Protein AF-0000000074036493 (afdb_homodimer)

pLDDT: mean 90.0, std 9.76, range [39.53, 98.62]

Radius of gyration: 26.82 Å; Cα contacts (8 Å, |Δi|>4): 1362; chains: 2; bounding box: 74×78×64 Å

Solvent-accessible surface area (backbone atoms only — not comparable to full-atom values): 37058 Å² total; per-residue (Å²): 131,61,64,47,77,38,49,34,57,66,44,59,67,51,53,48,72,67,53,53,49,52,47,49,50,37,47,56,54,46,52,56,43,52,58,36,31,52,51,51,72,62,57,74,51,72,67,59,38,52,51,33,50,52,50,43,50,52,50,52,51,52,52,50,53,52,50,45,60,56,40,71,74,30,88,37,45,44,44,46,69,70,72,52,62,72,59,53,34,34,58,53,30,47,49,50,48,47,58,18,26,68,81,53,47,45,68,50,39,48,52,48,51,53,52,48,49,53,54,49,48,44,74,75,56,41,70,55,87,79,74,45,71,39,73,47,77,34,52,22,60,28,48,72,95,46,61,26,60,42,76,31,63,30,57,57,46,42,78,66,57,69,40,34,34,40,39,34,48,44,84,45,6,47,63,48,37,45,53,50,39,47,50,45,19,65,57,24,89,84,50,46,70,50,48,50,30,39,40,36,50,45,69,44,81,88,42,38,45,72,63,22,38,26,41,35,32,58,84,69,32,34,69,59,70,76,75,46,44,63,16,34,39,34,34,28,31,53,66,32,39,64,30,51,67,62,47,43,53,53,50,52,39,43,74,72,69,39,53,52,66,30,38,38,39,39,24,48,36,25,16,50,63,8,54,50,33,35,47,57,71,34,85,67,28,33,40,38,22,46,36,76,31,56,35,61,42,64,76,44,45,41,40,40,46,44,54,60,59,35,38,48,63,71,46,78,69,49,89,88,64,62,73,50,72,67,53,49,51,58,67,58,34,68,68,50,43,60,62,39,42,70,51,51,49,37,45,47,49,34,60,69,64,44,78,78,124,130,61,63,48,78,38,47,35,55,65,44,58,68,51,52,49,71,69,53,53,50,54,47,49,52,37,47,55,54,47,53,52,42,51,58,35,29,52,50,50,72,63,59,78,50,72,66,61,37,52,50,31,51,51,50,42,51,51,51,50,50,52,52,51,53,50,50,45,60,56,39,71,75,31,89,36,44,43,44,46,68,71,72,51,62,71,59,52,36,35,57,54,30,48,49,50,48,47,58,17,26,69,82,54,47,46,69,50,39,47,53,48,50,52,51,48,50,53,55,49,47,43,72,76,58,40,70,54,86,78,73,44,70,37,74,48,78,35,54,23,60,29,49,72,95,49,61,27,60,41,76,30,62,30,56,58,46,41,78,67,55,69,39,34,34,42,39,33,46,43,84,45,7,47,62,48,36,44,52,51,38,47,49,45,19,66,58,23,90,82,50,46,70,48,49,49,31,39,41,35,48,45,69,45,80,90,42,38,45,73,63,20,38,27,41,35,34,57,82,68,32,33,68,58,69,74,75,46,42,65,16,34,40,35,34,28,32,53,67,32,40,64,30,51,66,61,48,45,52,53,51,50,39,42,75,72,68,39,54,49,66,32,37,40,38,38,25,48,37,25,14,50,62,8,53,50,33,33,48,56,69,34,85,67,28,34,38,38,21,46,36,78,31,57,35,61,42,65,77,43,44,40,38,40,46,46,54,60,59,35,39,48,64,70,45,77,70,50,90,88,63,61,73,49,74,69,52,49,52,59,67,59,33,67,68,50,43,62,64,39,41,68,50,52,48,37,45,46,50,33,61,70,63,43,78,79,124

Organism: NCBI:txid159291

Nearest PDB structures (foldseek):
  7rh8-assembly1_A  TM=7.535E-01  e=1.232E-13  Candida albicans SC5314
  1jls-assembly1_D  TM=7.789E-01  e=6.770E-13  Toxoplasma gondii
  3dmp-assembly2_C  TM=7.263E-01  e=8.027E-13  Burkholderia pseudomallei
  6wn8-assembly1_D  TM=7.128E-01  e=1.778E-12  Klebsiella pneumoniae subsp. pneumoniae
  3dmp-assembly1_A  TM=7.397E-01  e=9.768E-12  Burkholderia pseudomallei

Foldseek 3Di:
DQKFKDWLQVLVVLFDPVLVVQLVVLVVLVVVLVVLVVQCVVCDDPVSNVVSVVSNVVSVVVNVVSLLVVCVPPQQEAAQCNPDDPVCNVVLVVLVVLLQDPPNAQVNNLVSLLVLLVSLLCSVQVQDPVNDKDKDWAFDPDQPPHGDIDIDIADACQVQLLQEAEEEEDLLFLLQSLSSQQVSLVRHNVSHGHFYWYWHKDWDLVAWSNTIMIMTRNLPTFDDLVSQAQGEYETEHAEQQQLRRVLSVVVVSVVVVGDYPAYEYEYQEYESNRSSSNPSRDPRHHYGYHYYASHADGSRAGVVHRPDSSCSNQNDADPVDGDDPVRSLVSVDDVSCVVSVVVVVSVCCRVVVGPND/DQKFKDWLQVLVVLFDPVLVVQLVVLVVLVVVLVVLVVQCVVCDDDVSNVVSVVSNVVSVVVNVVSLLVVCVPPQQEAAQCNPDDPVCNVVLVVLVVLLQDPPNAQVNNLVSLLVLLVSLLCSVQVQDPVNDKDKDWAFDPDQPPHGDIDIDIADACQVVLLQEAEEEEDLLFLLQSLSSQQVSLVRHNVSHGHFYWYWHKDWDLVAWSNTIMIMTRNLPTFDDLVSQAQGEYETEHAEQQQLRRVLSVVVVSVVVVGDYPAYEYEYAEYESNRSSSNPSRDPRHHYGYHYYASHADTSRAGVVHRPDSSCSNQNDADPVDGDDPVRSLVSVDDVSCVVSVVVVVSVCCRVVVGPSD

Sequence (714 aa):
MDQVILKASDLDETLTENDRAVVSAMDDLYAKALDTMKILDSAPNEDRTRRAKQDLIDLYQEMGDRMKEFTAEEPGIQVYSFQTPRAVHGEASRLIAKLRDTRTQQSEFVYYIQRAYELLFNLAYAEPDNHQKNHLIVRTPVTAPVQNFAVHKIPDVDEVLENTVMCVMLRGALLPSMIMSKEIQEYTSTGYVSPFALFRIRRDDTKQESNMEYILDLNKSYFDLESLHGKDLIFADPMNATGGSLVTIVQYLSAQGIKPRSVRFFNVISALKGALRITRAIDNAVVYTLWMDPVLNESAYILPGLGDAGDRLNGRDTNEAPRNIIQLIADYGATISNLYRAQVRAIENTVLDHPRLMDQVILKASDLDETLTENDRAVVSAMDDLYAKALDTMKILDSAPNEDRTRRAKQDLIDLYQEMGDRMKEFTAEEPGIQVYSFQTPRAVHGEASRLIAKLRDTRTQQSEFVYYIQRAYELLFNLAYAEPDNHQKNHLIVRTPVTAPVQNFAVHKIPDVDEVLENTVMCVMLRGALLPSMIMSKEIQEYTSTGYVSPFALFRIRRDDTKQESNMEYILDLNKSYFDLESLHGKDLIFADPMNATGGSLVTIVQYLSAQGIKPRSVRFFNVISALKGALRITRAIDNAVVYTLWMDPVLNESAYILPGLGDAGDRLNGRDTNEAPRNIIQLIADYGATISNLYRAQVRAIENTVLDHPRL

Structure (mmCIF, N/CA/C/O backbone):
data_AF-0000000074036493-model_v1
#
loop_
_entity.id
_entity.type
_entity.pdbx_description
1 polymer 'Uracil phosphoribosyltransferase'
#
loop_
_atom_site.group_PDB
_atom_site.id
_atom_site.type_symbol
_atom_site.label_atom_id
_atom_site.label_alt_id
_atom_site.label_comp_id
_atom_site.label_asym_id
_atom_site.label_entity_id
_atom_site.label_seq_id
_atom_site.pdbx_PDB_ins_code
_atom_site.Cartn_x
_atom_site.Cartn_y
_atom_site.Cartn_z
_atom_site.occupancy
_atom_site.B_iso_or_equiv
_atom_site.auth_seq_id
_atom_site.auth_comp_id
_atom_site.auth_asym_id
_atom_site.auth_atom_id
_atom_site.pdbx_PDB_model_num
ATOM 1 N N . MET A 1 1 ? -18.516 39.219 6.164 1 64.5 1 MET A N 1
ATOM 2 C CA . MET A 1 1 ? -17.047 39.188 6.141 1 64.5 1 MET A CA 1
ATOM 3 C C . MET A 1 1 ? -16.547 37.938 5.422 1 64.5 1 MET A C 1
ATOM 5 O O . MET A 1 1 ? -16.953 36.812 5.75 1 64.5 1 MET A O 1
ATOM 9 N N . ASP A 1 2 ? -15.797 38.125 4.281 1 85 2 ASP A N 1
ATOM 10 C CA . ASP A 1 2 ? -15.531 37.125 3.254 1 85 2 ASP A CA 1
ATOM 11 C C . ASP A 1 2 ? -14.281 36.312 3.594 1 85 2 ASP A C 1
ATOM 13 O O . ASP A 1 2 ? -13.984 35.312 2.93 1 85 2 ASP A O 1
ATOM 17 N N . GLN A 1 3 ? -13.594 36.844 4.828 1 86.31 3 GLN A N 1
ATOM 18 C CA . GLN A 1 3 ? -12.383 36.156 5.219 1 86.31 3 GLN A CA 1
ATOM 19 C C . GLN A 1 3 ? -12.352 35.906 6.723 1 86.31 3 GLN A C 1
ATOM 21 O O . GLN A 1 3 ? -12.805 36.75 7.504 1 86.31 3 GLN A O 1
ATOM 26 N N . VAL A 1 4 ? -11.867 34.812 7.133 1 86.56 4 VAL A N 1
ATOM 27 C CA . VAL A 1 4 ? -11.617 34.469 8.523 1 86.56 4 VAL A CA 1
ATOM 28 C C . VAL A 1 4 ? -10.109 34.344 8.758 1 86.56 4 VAL A C 1
ATOM 30 O O . VAL A 1 4 ? -9.414 33.656 8.008 1 86.56 4 VAL A O 1
ATOM 33 N N . ILE A 1 5 ? -9.609 35 9.773 1 89.56 5 ILE A N 1
ATOM 34 C CA . ILE A 1 5 ? -8.164 35.031 10 1 89.56 5 ILE A CA 1
ATOM 35 C C . ILE A 1 5 ? -7.855 34.531 11.406 1 89.56 5 ILE A C 1
ATOM 37 O O . ILE A 1 5 ? -8.469 34.969 12.383 1 89.56 5 ILE A O 1
ATOM 41 N N . LEU A 1 6 ? -6.977 33.625 11.523 1 89.62 6 LEU A N 1
ATOM 42 C CA . LEU A 1 6 ? -6.395 33.156 12.773 1 89.62 6 LEU A CA 1
ATOM 43 C C . LEU A 1 6 ? -4.902 33.469 12.836 1 89.62 6 LEU A C 1
ATOM 45 O O . LEU A 1 6 ? -4.203 33.344 11.82 1 89.62 6 LEU A O 1
ATOM 49 N N . LYS A 1 7 ? -4.488 33.75 14.016 1 90.94 7 LYS A N 1
ATOM 50 C CA . LYS A 1 7 ? -3.076 34.094 14.172 1 90.94 7 LYS A CA 1
ATOM 51 C C . LYS A 1 7 ? -2.342 33 14.945 1 90.94 7 LYS A C 1
ATOM 53 O O . LYS A 1 7 ? -2.91 32.375 15.844 1 90.94 7 LYS A O 1
ATOM 58 N N . ALA A 1 8 ? -1.088 32.875 14.664 1 89.38 8 ALA A N 1
ATOM 59 C CA . ALA A 1 8 ? -0.242 31.891 15.312 1 89.38 8 ALA A CA 1
ATOM 60 C C . ALA A 1 8 ? -0.196 32.125 16.828 1 89.38 8 ALA A C 1
ATOM 62 O O . ALA A 1 8 ? -0.132 31.156 17.594 1 89.38 8 ALA A O 1
ATOM 63 N N . SER A 1 9 ? -0.218 33.312 17.266 1 89.5 9 SER A N 1
ATOM 64 C CA . SER A 1 9 ? -0.175 33.656 18.688 1 89.5 9 SER A CA 1
ATOM 65 C C . SER A 1 9 ? -1.373 33.094 19.438 1 89.5 9 SER A C 1
ATOM 67 O O . SER A 1 9 ? -1.257 32.688 20.594 1 89.5 9 SER A O 1
ATOM 69 N N . ASP A 1 10 ? -2.488 33.031 18.797 1 90.44 10 ASP A N 1
ATOM 70 C CA . ASP A 1 10 ? -3.689 32.438 19.375 1 90.44 10 ASP A CA 1
ATOM 71 C C . ASP A 1 10 ? -3.508 30.953 19.641 1 90.44 10 ASP A C 1
ATOM 73 O O . ASP A 1 10 ? -4 30.438 20.641 1 90.44 10 ASP A O 1
ATOM 77 N N . LEU A 1 11 ? -2.805 30.344 18.781 1 91.5 11 LEU A N 1
ATOM 78 C CA . LEU A 1 11 ? -2.543 28.906 18.906 1 91.5 11 LEU A CA 1
ATOM 79 C C . LEU A 1 11 ? -1.556 28.641 20.031 1 91.5 11 LEU A C 1
ATOM 81 O O . LEU A 1 11 ? -1.721 27.672 20.797 1 91.5 11 LEU A O 1
ATOM 85 N N . ASP A 1 12 ? -0.57 29.453 20.141 1 92.81 12 ASP A N 1
ATOM 86 C CA . ASP A 1 12 ? 0.46 29.281 21.156 1 92.81 12 ASP A CA 1
ATOM 87 C C . ASP A 1 12 ? -0.127 29.422 22.562 1 92.81 12 ASP A C 1
ATOM 89 O O . ASP A 1 12 ? 0.358 28.797 23.516 1 92.81 12 ASP A O 1
ATOM 93 N N . GLU A 1 13 ? -1.155 30.188 22.672 1 92.38 13 GLU A N 1
ATOM 94 C CA . GLU A 1 13 ? -1.795 30.406 23.953 1 92.38 13 GLU A CA 1
ATOM 95 C C . GLU A 1 13 ? -2.492 29.156 24.453 1 92.38 13 GLU A C 1
ATOM 97 O O . GLU A 1 13 ? -2.727 29 25.656 1 92.38 13 GLU A O 1
ATOM 102 N N . THR A 1 14 ? -2.744 28.281 23.562 1 92.5 14 THR A N 1
ATOM 103 C CA . THR A 1 14 ? -3.467 27.078 23.953 1 92.5 14 THR A CA 1
ATOM 104 C C . THR A 1 14 ? -2.504 26 24.469 1 92.5 14 THR A C 1
ATOM 106 O O . THR A 1 14 ? -2.924 25.031 25.109 1 92.5 14 THR A O 1
ATOM 109 N N . LEU A 1 15 ? -1.24 26.125 24.297 1 96.19 15 LEU A N 1
ATOM 110 C CA . LEU A 1 15 ? -0.247 25.141 24.688 1 96.19 15 LEU A CA 1
ATOM 111 C C . LEU A 1 15 ? -0.018 25.172 26.188 1 96.19 15 LEU A C 1
ATOM 113 O O . LEU A 1 15 ? 0.021 26.25 26.797 1 96.19 15 LEU A O 1
ATOM 117 N N . THR A 1 16 ? 0.116 24.062 26.797 1 96.62 16 THR A N 1
ATOM 118 C CA . THR A 1 16 ? 0.419 23.953 28.219 1 96.62 16 THR A CA 1
ATOM 119 C C . THR A 1 16 ? 1.902 24.203 28.469 1 96.62 16 THR A C 1
ATOM 121 O O . THR A 1 16 ? 2.697 24.281 27.531 1 96.62 16 THR A O 1
ATOM 124 N N . GLU A 1 17 ? 2.197 24.312 29.734 1 96.75 17 GLU A N 1
ATOM 125 C CA . GLU A 1 17 ? 3.598 24.469 30.109 1 96.75 17 GLU A CA 1
ATOM 126 C C . GLU A 1 17 ? 4.414 23.234 29.719 1 96.75 17 GLU A C 1
ATOM 128 O O . GLU A 1 17 ? 5.562 23.359 29.281 1 96.75 17 GLU A O 1
ATOM 133 N N . ASN A 1 18 ? 3.818 22.094 29.891 1 96.62 18 ASN A N 1
ATOM 134 C CA . ASN A 1 18 ? 4.48 20.859 29.516 1 96.62 18 ASN A CA 1
ATOM 135 C C . ASN A 1 18 ? 4.715 20.781 28 1 96.62 18 ASN A C 1
ATOM 137 O O . ASN A 1 18 ? 5.762 20.312 27.562 1 96.62 18 ASN A O 1
ATOM 141 N N . ASP A 1 19 ? 3.727 21.25 27.25 1 97.5 19 ASP A N 1
ATOM 142 C CA . ASP A 1 19 ? 3.881 21.297 25.797 1 97.5 19 ASP A CA 1
ATOM 143 C C . ASP A 1 19 ? 5.074 22.156 25.406 1 97.5 19 ASP A C 1
ATOM 145 O O . ASP A 1 19 ? 5.91 21.734 24.594 1 97.5 19 ASP A O 1
ATOM 149 N N . ARG A 1 20 ? 5.141 23.359 26 1 96.88 20 ARG A N 1
ATOM 150 C CA . ARG A 1 20 ? 6.203 24.297 25.688 1 96.88 20 ARG A CA 1
ATOM 151 C C . ARG A 1 20 ? 7.57 23.734 26.047 1 96.88 20 ARG A C 1
ATOM 153 O O . ARG A 1 20 ? 8.555 23.969 25.344 1 96.88 20 ARG A O 1
ATOM 160 N N . ALA A 1 21 ? 7.582 23.016 27.125 1 97.38 21 ALA A N 1
ATOM 161 C CA . ALA A 1 21 ? 8.836 22.422 27.594 1 97.38 21 ALA A CA 1
ATOM 162 C C . ALA A 1 21 ? 9.336 21.359 26.609 1 97.38 21 ALA A C 1
ATOM 164 O O . ALA A 1 21 ? 10.531 21.312 26.297 1 97.38 21 ALA A O 1
ATOM 165 N N . VAL A 1 22 ? 8.484 20.531 26.141 1 97.25 22 VAL A N 1
ATOM 166 C CA . VAL A 1 22 ? 8.891 19.453 25.234 1 97.25 22 VAL A CA 1
ATOM 167 C C . VAL A 1 22 ? 9.305 20.047 23.891 1 97.25 22 VAL A C 1
ATOM 169 O O . VAL A 1 22 ? 10.281 19.594 23.297 1 97.25 22 VAL A O 1
ATOM 172 N N . VAL A 1 23 ? 8.555 21 23.422 1 97.38 23 VAL A N 1
ATOM 173 C CA . VAL A 1 23 ? 8.883 21.656 22.156 1 97.38 23 VAL A CA 1
ATOM 174 C C . VAL A 1 23 ? 10.258 22.312 22.25 1 97.38 23 VAL A C 1
ATOM 176 O O . VAL A 1 23 ? 11.078 22.188 21.344 1 97.38 23 VAL A O 1
ATOM 179 N N . SER A 1 24 ? 10.492 22.984 23.375 1 97.69 24 SER A N 1
ATOM 180 C CA . SER A 1 24 ? 11.789 23.625 23.609 1 97.69 24 SER A CA 1
ATOM 181 C C . SER A 1 24 ? 12.914 22.594 23.656 1 97.69 24 SER A C 1
ATOM 183 O O . SER A 1 24 ? 14 22.828 23.125 1 97.69 24 SER A O 1
ATOM 185 N N . ALA A 1 25 ? 12.672 21.5 24.266 1 98.19 25 ALA A N 1
ATOM 186 C CA . ALA A 1 25 ? 13.664 20.438 24.344 1 98.19 25 ALA A CA 1
ATOM 187 C C . ALA A 1 25 ? 14.008 19.906 22.938 1 98.19 25 ALA A C 1
ATOM 189 O O . ALA A 1 25 ? 15.172 19.625 22.656 1 98.19 25 ALA A O 1
ATOM 190 N N . MET A 1 26 ? 13.008 19.734 22.094 1 98.38 26 MET A N 1
ATOM 191 C CA . MET A 1 26 ? 13.242 19.297 20.719 1 98.38 26 MET A CA 1
ATOM 192 C C . MET A 1 26 ? 14.039 20.344 19.938 1 98.38 26 MET A C 1
ATOM 194 O O . MET A 1 26 ? 14.914 20 19.141 1 98.38 26 MET A O 1
ATOM 198 N N . ASP A 1 27 ? 13.727 21.625 20.188 1 98 27 ASP A N 1
ATOM 199 C CA . ASP A 1 27 ? 14.469 22.703 19.547 1 98 27 ASP A CA 1
ATOM 200 C C . ASP A 1 27 ? 15.953 22.625 19.891 1 98 27 ASP A C 1
ATOM 202 O O . ASP A 1 27 ? 16.812 22.812 19.031 1 98 27 ASP A O 1
ATOM 206 N N . ASP A 1 28 ? 16.219 22.375 21.141 1 98.25 28 ASP A N 1
ATOM 207 C CA . ASP A 1 28 ? 17.609 22.281 21.609 1 98.25 28 ASP A CA 1
ATOM 208 C C . ASP A 1 28 ? 18.344 21.125 20.953 1 98.25 28 ASP A C 1
ATOM 210 O O . ASP A 1 28 ? 19.469 21.281 20.484 1 98.25 28 ASP A O 1
ATOM 214 N N . LEU A 1 29 ? 17.719 20 20.938 1 98.44 29 LEU A N 1
ATOM 215 C CA . LEU A 1 29 ? 18.328 18.828 20.344 1 98.44 29 LEU A CA 1
ATOM 216 C C . LEU A 1 29 ? 18.516 19.016 18.844 1 98.44 29 LEU A C 1
ATOM 218 O O . LEU A 1 29 ? 19.531 18.594 18.281 1 98.44 29 LEU A O 1
ATOM 222 N N . TYR A 1 30 ? 17.531 19.625 18.219 1 98.56 30 TYR A N 1
ATOM 223 C CA . TYR A 1 30 ? 17.625 19.797 16.781 1 98.56 30 TYR A CA 1
ATOM 224 C C . TYR A 1 30 ? 18.703 20.812 16.422 1 98.56 30 TYR A C 1
ATOM 226 O O . TYR A 1 30 ? 19.328 20.719 15.359 1 98.56 30 TYR A O 1
ATOM 234 N N . ALA A 1 31 ? 18.922 21.812 17.312 1 98.12 31 ALA A N 1
ATOM 235 C CA . ALA A 1 31 ? 20.016 22.75 17.094 1 98.12 31 ALA A CA 1
ATOM 236 C C . ALA A 1 31 ? 21.344 22.016 17 1 98.12 31 ALA A C 1
ATOM 238 O O . ALA A 1 31 ? 22.203 22.359 16.172 1 98.12 31 ALA A O 1
ATOM 239 N N . LYS A 1 32 ? 21.5 21.031 17.844 1 98.25 32 LYS A N 1
ATOM 240 C CA . LYS A 1 32 ? 22.703 20.188 17.766 1 98.25 32 LYS A CA 1
ATOM 241 C C . LYS A 1 32 ? 22.75 19.422 16.453 1 98.25 32 LYS A C 1
ATOM 243 O O . LYS A 1 32 ? 23.828 19.266 15.859 1 98.25 32 LYS A O 1
ATOM 248 N N . ALA A 1 33 ? 21.641 18.938 16.016 1 98.19 33 ALA A N 1
ATOM 249 C CA . ALA A 1 33 ? 21.562 18.219 14.75 1 98.19 33 ALA A CA 1
ATOM 250 C C . ALA A 1 33 ? 21.953 19.125 13.586 1 98.19 33 ALA A C 1
ATOM 252 O O . ALA A 1 33 ? 22.625 18.688 12.648 1 98.19 33 ALA A O 1
ATOM 253 N N . LEU A 1 34 ? 21.469 20.406 13.641 1 97.94 34 LEU A N 1
ATOM 254 C CA . LEU A 1 34 ? 21.797 21.359 12.586 1 97.94 34 LEU A CA 1
ATOM 255 C C . LEU A 1 34 ? 23.297 21.547 12.469 1 97.94 34 LEU A C 1
ATOM 257 O O . LEU A 1 34 ? 23.844 21.641 11.359 1 97.94 34 LEU A O 1
ATOM 261 N N . ASP A 1 35 ? 23.906 21.594 13.609 1 97 35 ASP A N 1
ATOM 262 C CA . ASP A 1 35 ? 25.359 21.734 13.617 1 97 35 ASP A CA 1
ATOM 263 C C . ASP A 1 35 ? 26.031 20.531 12.961 1 97 35 ASP A C 1
ATOM 265 O O . ASP A 1 35 ? 27 20.672 12.203 1 97 35 ASP A O 1
ATOM 269 N N . THR A 1 36 ? 25.531 19.406 13.289 1 97.06 36 THR A N 1
ATOM 270 C CA . THR A 1 36 ? 26.047 18.172 12.711 1 97.06 36 THR A CA 1
ATOM 271 C C . THR A 1 36 ? 25.797 18.141 11.211 1 97.06 36 THR A C 1
ATOM 273 O O . THR A 1 36 ? 26.641 17.672 10.438 1 97.06 36 THR A O 1
ATOM 276 N N . MET A 1 37 ? 24.656 18.625 10.742 1 97.38 37 MET A N 1
ATOM 277 C CA . MET A 1 37 ? 24.281 18.609 9.336 1 97.38 37 MET A CA 1
ATOM 278 C C . MET A 1 37 ? 25.156 19.547 8.523 1 97.38 37 MET A C 1
ATOM 280 O O . MET A 1 37 ? 25.453 19.281 7.355 1 97.38 37 MET A O 1
ATOM 284 N N . LYS A 1 38 ? 25.594 20.625 9.156 1 95.94 38 LYS A N 1
ATOM 285 C CA . LYS A 1 38 ? 26.547 21.516 8.508 1 95.94 38 LYS A CA 1
ATOM 286 C C . LYS A 1 38 ? 27.828 20.781 8.148 1 95.94 38 LYS A C 1
ATOM 288 O O . LYS A 1 38 ? 28.391 21 7.074 1 95.94 38 LYS A O 1
ATOM 293 N N . ILE A 1 39 ? 28.25 20 9.047 1 95 39 ILE A N 1
ATOM 294 C CA . ILE A 1 39 ? 29.453 19.219 8.836 1 95 39 ILE A CA 1
ATOM 295 C C . ILE A 1 39 ? 29.234 18.219 7.699 1 95 39 ILE A C 1
ATOM 297 O O . ILE A 1 39 ? 30.078 18.078 6.812 1 95 39 ILE A O 1
ATOM 301 N N . LEU A 1 40 ? 28.125 17.578 7.711 1 93.81 40 LEU A N 1
ATOM 302 C CA . LEU A 1 40 ? 27.797 16.578 6.695 1 93.81 40 LEU A CA 1
ATOM 303 C C . LEU A 1 40 ? 27.719 17.219 5.312 1 93.81 40 LEU A C 1
ATOM 305 O O . LEU A 1 40 ? 28.156 16.625 4.324 1 93.81 40 LEU A O 1
ATOM 309 N N . ASP A 1 41 ? 27.141 18.391 5.262 1 93.19 41 ASP A N 1
ATOM 310 C CA . ASP A 1 41 ? 26.953 19.078 3.99 1 93.19 41 ASP A CA 1
ATOM 311 C C . ASP A 1 41 ? 28.281 19.547 3.418 1 93.19 41 ASP A C 1
ATOM 313 O O . ASP A 1 41 ? 28.469 19.594 2.199 1 93.19 41 ASP A O 1
ATOM 317 N N . SER A 1 42 ? 29.266 19.875 4.23 1 90.94 42 SER A N 1
ATOM 318 C CA . SER A 1 42 ? 30.562 20.391 3.805 1 90.94 42 SER A CA 1
ATOM 319 C C . SER A 1 42 ? 31.5 19.266 3.395 1 90.94 42 SER A C 1
ATOM 321 O O . SER A 1 42 ? 32.531 19.5 2.746 1 90.94 42 SER A O 1
ATOM 323 N N . ALA A 1 43 ? 31.141 18.062 3.479 1 82.19 43 ALA A N 1
ATOM 324 C CA . ALA A 1 43 ? 31.875 16.859 3.09 1 82.19 43 ALA A CA 1
ATOM 325 C C . ALA A 1 43 ? 33.344 16.984 3.424 1 82.19 43 ALA A C 1
ATOM 327 O O . ALA A 1 43 ? 34.219 16.875 2.541 1 82.19 43 ALA A O 1
ATOM 328 N N . PRO A 1 44 ? 33.688 17.25 4.551 1 80.25 44 PRO A N 1
ATOM 329 C CA . PRO A 1 44 ? 35.094 17.516 4.855 1 80.25 44 PRO A CA 1
ATOM 330 C C . PRO A 1 44 ? 36 16.344 4.488 1 80.25 44 PRO A C 1
ATOM 332 O O . PRO A 1 44 ? 36.375 16.188 3.318 1 80.25 44 PRO A O 1
ATOM 335 N N . ASN A 1 45 ? 36.344 15.305 5.414 1 88.12 45 ASN A N 1
ATOM 336 C CA . ASN A 1 45 ? 37.062 14.062 5.168 1 88.12 45 ASN A CA 1
ATOM 337 C C . ASN A 1 45 ? 36.25 12.852 5.621 1 88.12 45 ASN A C 1
ATOM 339 O O . ASN A 1 45 ? 35.188 12.992 6.23 1 88.12 45 ASN A O 1
ATOM 343 N N . GLU A 1 46 ? 36.656 11.766 5.234 1 89.94 46 GLU A N 1
ATOM 344 C CA . GLU A 1 46 ? 35.906 10.523 5.434 1 89.94 46 GLU A CA 1
ATOM 345 C C . GLU A 1 46 ? 35.656 10.258 6.914 1 89.94 46 GLU A C 1
ATOM 347 O O . GLU A 1 46 ? 34.562 9.875 7.305 1 89.94 46 GLU A O 1
ATOM 352 N N . ASP A 1 47 ? 36.562 10.508 7.695 1 91.88 47 ASP A N 1
ATOM 353 C CA . ASP A 1 47 ? 36.469 10.234 9.125 1 91.88 47 ASP A CA 1
ATOM 354 C C . ASP A 1 47 ? 35.469 11.188 9.789 1 91.88 47 ASP A C 1
ATOM 356 O O . ASP A 1 47 ? 34.625 10.758 10.602 1 91.88 47 ASP A O 1
ATOM 360 N N . ARG A 1 48 ? 35.594 12.453 9.406 1 91.62 48 ARG A N 1
ATOM 361 C CA . ARG A 1 48 ? 34.688 13.453 9.977 1 91.62 48 ARG A CA 1
ATOM 362 C C . ARG A 1 48 ? 33.25 13.211 9.523 1 91.62 48 ARG A C 1
ATOM 364 O O . ARG A 1 48 ? 32.312 13.406 10.297 1 91.62 48 ARG A O 1
ATOM 371 N N . THR A 1 49 ? 33.156 12.773 8.352 1 93.44 49 THR A N 1
ATOM 372 C CA . THR A 1 49 ? 31.844 12.469 7.801 1 93.44 49 THR A CA 1
ATOM 373 C C . THR A 1 49 ? 31.219 11.266 8.508 1 93.44 49 THR A C 1
ATOM 375 O O . THR A 1 49 ? 30.031 11.281 8.844 1 93.44 49 THR A O 1
ATOM 378 N N . ARG A 1 50 ? 32 10.289 8.75 1 94.12 50 ARG A N 1
ATOM 379 C CA . ARG A 1 50 ? 31.531 9.094 9.445 1 94.12 50 ARG A CA 1
ATOM 380 C C . ARG A 1 50 ? 31.062 9.43 10.859 1 94.12 50 ARG A C 1
ATOM 382 O O . ARG A 1 50 ? 30.031 8.945 11.312 1 94.12 50 ARG A O 1
ATOM 389 N N . ARG A 1 51 ? 31.797 10.227 11.5 1 94.81 51 ARG A N 1
ATOM 390 C CA . ARG A 1 51 ? 31.453 10.625 12.859 1 94.81 51 ARG A CA 1
ATOM 391 C C . ARG A 1 51 ? 30.188 11.477 12.883 1 94.81 51 ARG A C 1
ATOM 393 O O . ARG A 1 51 ? 29.344 11.312 13.758 1 94.81 51 ARG A O 1
ATOM 400 N N . ALA A 1 52 ? 30.125 12.375 11.922 1 95.69 52 ALA A N 1
ATOM 401 C CA . ALA A 1 52 ? 28.953 13.234 11.82 1 95.69 52 ALA A CA 1
ATOM 402 C C . ALA A 1 52 ? 27.688 12.414 11.57 1 95.69 52 ALA A C 1
ATOM 404 O O . ALA A 1 52 ? 26.625 12.703 12.133 1 95.69 52 ALA A O 1
ATOM 405 N N . LYS A 1 53 ? 27.875 11.406 10.781 1 96 53 LYS A N 1
ATOM 406 C CA . LYS A 1 53 ? 26.75 10.523 10.5 1 96 53 LYS A CA 1
ATOM 407 C C . LYS A 1 53 ? 26.281 9.797 11.766 1 96 53 LYS A C 1
ATOM 409 O O . LYS A 1 53 ? 25.094 9.727 12.047 1 96 53 LYS A O 1
ATOM 414 N N . GLN A 1 54 ? 27.188 9.344 12.508 1 96.69 54 GLN A N 1
ATOM 415 C CA . GLN A 1 54 ? 26.844 8.633 13.742 1 96.69 54 GLN A CA 1
ATOM 416 C C . GLN A 1 54 ? 26.203 9.57 14.758 1 96.69 54 GLN A C 1
ATOM 418 O O . GLN A 1 54 ? 25.25 9.195 15.438 1 96.69 54 GLN A O 1
ATOM 423 N N . ASP A 1 55 ? 26.734 10.75 14.828 1 97.31 55 ASP A N 1
ATOM 424 C CA . ASP A 1 55 ? 26.172 11.742 15.734 1 97.31 55 ASP A CA 1
ATOM 425 C C . ASP A 1 55 ? 24.734 12.062 15.367 1 97.31 55 ASP A C 1
ATOM 427 O O . ASP A 1 55 ? 23.875 12.188 16.25 1 97.31 55 ASP A O 1
ATOM 431 N N . LEU A 1 56 ? 24.531 12.188 14.094 1 97.69 56 LEU A N 1
ATOM 432 C CA . LEU A 1 56 ? 23.188 12.5 13.617 1 97.69 56 LEU A CA 1
ATOM 433 C C . LEU A 1 56 ? 22.219 11.367 13.93 1 97.69 56 LEU A C 1
ATOM 435 O O . LEU A 1 56 ? 21.094 11.609 14.367 1 97.69 56 LEU A O 1
ATOM 439 N N . ILE A 1 57 ? 22.672 10.148 13.727 1 97.5 57 ILE A N 1
ATOM 440 C CA . ILE A 1 57 ? 21.875 8.969 14.023 1 97.5 57 ILE A CA 1
ATOM 441 C C . ILE A 1 57 ? 21.484 8.961 15.5 1 97.5 57 ILE A C 1
ATOM 443 O O . ILE A 1 57 ? 20.328 8.742 15.852 1 97.5 57 ILE A O 1
ATOM 447 N N . ASP A 1 58 ? 22.406 9.281 16.375 1 98.06 58 ASP A N 1
ATOM 448 C CA . ASP A 1 58 ? 22.172 9.281 17.828 1 98.06 58 ASP A CA 1
ATOM 449 C C . ASP A 1 58 ? 21.188 10.375 18.219 1 98.06 58 ASP A C 1
ATOM 451 O O . ASP A 1 58 ? 20.328 10.156 19.078 1 98.06 58 ASP A O 1
ATOM 455 N N . LEU A 1 59 ? 21.344 11.516 17.594 1 98.12 59 LEU A N 1
ATOM 456 C CA . LEU A 1 59 ? 20.469 12.633 17.906 1 98.12 59 LEU A CA 1
ATOM 457 C C . LEU A 1 59 ? 19.031 12.344 17.469 1 98.12 59 LEU A C 1
ATOM 459 O O . LEU A 1 59 ? 18.078 12.617 18.203 1 98.12 59 LEU A O 1
ATOM 463 N N . TYR A 1 60 ? 18.891 11.766 16.312 1 97.88 60 TYR A N 1
ATOM 464 C CA . TYR A 1 60 ? 17.562 11.422 15.812 1 97.88 60 TYR A CA 1
ATOM 465 C C . TYR A 1 60 ? 16.922 10.344 16.688 1 97.88 60 TYR A C 1
ATOM 467 O O . TYR A 1 60 ? 15.719 10.375 16.938 1 97.88 60 TYR A O 1
ATOM 475 N N . GLN A 1 61 ? 17.719 9.422 17.141 1 96.62 61 GLN A N 1
ATOM 476 C CA . GLN A 1 61 ? 17.203 8.398 18.031 1 96.62 61 GLN A CA 1
ATOM 477 C C . GLN A 1 61 ? 16.703 9.008 19.344 1 96.62 61 GLN A C 1
ATOM 479 O O . GLN A 1 61 ? 15.625 8.648 19.812 1 96.62 61 GLN A O 1
ATOM 484 N N . GLU A 1 62 ? 17.484 9.891 19.859 1 97.88 62 GLU A N 1
ATOM 485 C CA . GLU A 1 62 ? 17.094 10.531 21.125 1 97.88 62 GLU A CA 1
ATOM 486 C C . GLU A 1 62 ? 15.805 11.328 20.953 1 97.88 62 GLU A C 1
ATOM 488 O O . GLU A 1 62 ? 14.898 11.234 21.781 1 97.88 62 GLU A O 1
ATOM 493 N N . MET A 1 63 ? 15.734 12.117 19.906 1 98.12 63 MET A N 1
ATOM 494 C CA . MET A 1 63 ? 14.531 12.914 19.672 1 98.12 63 MET A CA 1
ATOM 495 C C . MET A 1 63 ? 13.32 12.016 19.453 1 98.12 63 MET A C 1
ATOM 497 O O . MET A 1 63 ? 12.242 12.281 19.984 1 98.12 63 MET A O 1
ATOM 501 N N . GLY A 1 64 ? 13.508 10.938 18.656 1 96.88 64 GLY A N 1
ATOM 502 C CA . GLY A 1 64 ? 12.43 9.984 18.422 1 96.88 64 GLY A CA 1
ATOM 503 C C . GLY A 1 64 ? 11.922 9.352 19.703 1 96.88 64 GLY A C 1
ATOM 504 O O . GLY A 1 64 ? 10.703 9.266 19.922 1 96.88 64 GLY A O 1
ATOM 505 N N . ASP A 1 65 ? 12.82 8.969 20.594 1 96.88 65 ASP A N 1
ATOM 506 C CA . ASP A 1 65 ? 12.445 8.352 21.875 1 96.88 65 ASP A CA 1
ATOM 507 C C . ASP A 1 65 ? 11.672 9.328 22.75 1 96.88 65 ASP A C 1
ATOM 509 O O . ASP A 1 65 ? 10.672 8.953 23.375 1 96.88 65 ASP A O 1
ATOM 513 N N . ARG A 1 66 ? 12.086 10.523 22.766 1 97.31 66 ARG A N 1
ATOM 514 C CA . ARG A 1 66 ? 11.438 11.531 23.594 1 97.31 66 ARG A CA 1
ATOM 515 C C . ARG A 1 66 ? 10.039 11.852 23.078 1 97.31 66 ARG A C 1
ATOM 517 O O . ARG A 1 66 ? 9.086 11.961 23.859 1 97.31 66 ARG A O 1
ATOM 524 N N . MET A 1 67 ? 9.945 12.016 21.797 1 97.88 67 MET A N 1
ATOM 525 C CA . MET A 1 67 ? 8.633 12.297 21.219 1 97.88 67 MET A CA 1
ATOM 526 C C . MET A 1 67 ? 7.684 11.125 21.422 1 97.88 67 MET A C 1
ATOM 528 O O . MET A 1 67 ? 6.5 11.312 21.703 1 97.88 67 MET A O 1
ATOM 532 N N . LYS A 1 68 ? 8.227 9.93 21.25 1 96.69 68 LYS A N 1
ATOM 533 C CA . LYS A 1 68 ? 7.422 8.734 21.484 1 96.69 68 LYS A CA 1
ATOM 534 C C . LYS A 1 68 ? 6.902 8.688 22.922 1 96.69 68 LYS A C 1
ATOM 536 O O . LYS A 1 68 ? 5.723 8.422 23.141 1 96.69 68 LYS A O 1
ATOM 541 N N . GLU A 1 69 ? 7.75 8.945 23.859 1 96.75 69 GLU A N 1
ATOM 542 C CA . GLU A 1 69 ? 7.367 8.961 25.266 1 96.75 69 GLU A CA 1
ATOM 543 C C . GLU A 1 69 ? 6.301 10.016 25.531 1 96.75 69 GLU A C 1
ATOM 545 O O . GLU A 1 69 ? 5.312 9.75 26.219 1 96.75 69 GLU A O 1
ATOM 550 N N . PHE A 1 70 ? 6.48 11.141 25 1 96.75 70 PHE A N 1
ATOM 551 C CA . PHE A 1 70 ? 5.555 12.242 25.25 1 96.75 70 PHE A CA 1
ATOM 552 C C . PHE A 1 70 ? 4.195 11.953 24.609 1 96.75 70 PHE A C 1
ATOM 554 O O . PHE A 1 70 ? 3.158 12.133 25.25 1 96.75 70 PHE A O 1
ATOM 561 N N . THR A 1 71 ? 4.191 11.492 23.312 1 96.56 71 THR A N 1
ATOM 562 C CA . THR A 1 71 ? 2.938 11.312 22.594 1 96.56 71 THR A CA 1
ATOM 563 C C . THR A 1 71 ? 2.17 10.109 23.109 1 96.56 71 THR A C 1
ATOM 565 O O . THR A 1 71 ? 0.964 9.984 22.891 1 96.56 71 THR A O 1
ATOM 568 N N . ALA A 1 72 ? 2.842 9.219 23.812 1 95.31 72 ALA A N 1
ATOM 569 C CA . ALA A 1 72 ? 2.172 8.078 24.422 1 95.31 72 ALA A CA 1
ATOM 570 C C . ALA A 1 72 ? 1.123 8.531 25.438 1 95.31 72 ALA A C 1
ATOM 572 O O . ALA A 1 72 ? 0.146 7.824 25.688 1 95.31 72 ALA A O 1
ATOM 573 N N . GLU A 1 73 ? 1.271 9.75 25.938 1 94.62 73 GLU A N 1
ATOM 574 C CA . GLU A 1 73 ? 0.354 10.289 26.938 1 94.62 73 GLU A CA 1
ATOM 575 C C . GLU A 1 73 ? -0.687 11.203 26.297 1 94.62 73 GLU A C 1
ATOM 577 O O . GLU A 1 73 ? -1.485 11.828 27 1 94.62 73 GLU A O 1
ATOM 582 N N . GLU A 1 74 ? -0.637 11.312 25 1 95.81 74 GLU A N 1
ATOM 583 C CA . GLU A 1 74 ? -1.541 12.188 24.266 1 95.81 74 GLU A CA 1
ATOM 584 C C . GLU A 1 74 ? -2.5 11.383 23.391 1 95.81 74 GLU A C 1
ATOM 586 O O . GLU A 1 74 ? -2.219 11.141 22.219 1 95.81 74 GLU A O 1
ATOM 591 N N . PRO A 1 75 ? -3.666 11.039 23.922 1 93.94 75 PRO A N 1
ATOM 592 C CA . PRO A 1 75 ? -4.586 10.195 23.156 1 93.94 75 PRO A CA 1
ATOM 593 C C . PRO A 1 75 ? -5 10.82 21.828 1 93.94 75 PRO A C 1
ATOM 595 O O . PRO A 1 75 ? -5.395 10.102 20.906 1 93.94 75 PRO A O 1
ATOM 598 N N . GLY A 1 76 ? -4.906 12.094 21.719 1 97.19 76 GLY A N 1
ATOM 599 C CA . GLY A 1 76 ? -5.297 12.781 20.484 1 97.19 76 GLY A CA 1
ATOM 600 C C . GLY A 1 76 ? -4.219 12.758 19.422 1 97.19 76 GLY A C 1
ATOM 601 O O . GLY A 1 76 ? -4.418 13.281 18.328 1 97.19 76 GLY A O 1
ATOM 602 N N . ILE A 1 77 ? -3.1 12.195 19.75 1 98.12 77 ILE A N 1
ATOM 603 C CA . ILE A 1 77 ? -2 12.133 18.797 1 98.12 77 ILE A CA 1
ATOM 604 C C . ILE A 1 77 ? -1.591 10.68 18.578 1 98.12 77 ILE A C 1
ATOM 606 O O . ILE A 1 77 ? -1.097 10.023 19.484 1 98.12 77 ILE A O 1
ATOM 610 N N . GLN A 1 78 ? -1.819 10.195 17.391 1 96.81 78 GLN A N 1
ATOM 611 C CA . GLN A 1 78 ? -1.485 8.82 17.016 1 96.81 78 GLN A CA 1
ATOM 612 C C . GLN A 1 78 ? -0.4 8.797 15.938 1 96.81 78 GLN A C 1
ATOM 614 O O . GLN A 1 78 ? -0.632 9.219 14.805 1 96.81 78 GLN A O 1
ATOM 619 N N . VAL A 1 79 ? 0.733 8.281 16.312 1 96.88 79 VAL A N 1
ATOM 620 C CA . VAL A 1 79 ? 1.864 8.234 15.398 1 96.88 79 VAL A CA 1
ATOM 621 C C . VAL A 1 79 ? 2.129 6.797 14.969 1 96.88 79 VAL A C 1
ATOM 623 O O . VAL A 1 79 ? 2.523 5.961 15.781 1 96.88 79 VAL A O 1
ATOM 626 N N . TYR A 1 80 ? 2.035 6.547 13.68 1 93.5 80 TYR A N 1
ATOM 627 C CA . TYR A 1 80 ? 2.16 5.203 13.133 1 93.5 80 TYR A CA 1
ATOM 628 C C . TYR A 1 80 ? 3.516 4.598 13.477 1 93.5 80 TYR A C 1
ATOM 630 O O . TYR A 1 80 ? 3.592 3.473 13.984 1 93.5 80 TYR A O 1
ATOM 638 N N . SER A 1 81 ? 4.57 5.305 13.297 1 92.5 81 SER A N 1
ATOM 639 C CA . SER A 1 81 ? 5.93 4.801 13.469 1 92.5 81 SER A CA 1
ATOM 640 C C . SER A 1 81 ? 6.227 4.504 14.938 1 92.5 81 SER A C 1
ATOM 642 O O . SER A 1 81 ? 7.215 3.842 15.25 1 92.5 81 SER A O 1
ATOM 644 N N . PHE A 1 82 ? 5.352 5.012 15.836 1 92.31 82 PHE A N 1
ATOM 645 C CA . PHE A 1 82 ? 5.574 4.797 17.266 1 92.31 82 PHE A CA 1
ATOM 646 C C . PHE A 1 82 ? 4.672 3.686 17.781 1 92.31 82 PHE A C 1
ATOM 648 O O . PHE A 1 82 ? 5.023 2.994 18.75 1 92.31 82 PHE A O 1
ATOM 655 N N . GLN A 1 83 ? 3.48 3.488 17.141 1 88.5 83 GLN A N 1
ATOM 656 C CA . GLN A 1 83 ? 2.422 2.697 17.766 1 88.5 83 GLN A CA 1
ATOM 657 C C . GLN A 1 83 ? 2.305 1.326 17.109 1 88.5 83 GLN A C 1
ATOM 659 O O . GLN A 1 83 ? 1.699 0.411 17.672 1 88.5 83 GLN A O 1
ATOM 664 N N . THR A 1 84 ? 2.85 1.155 15.93 1 81.69 84 THR A N 1
ATOM 665 C CA . THR A 1 84 ? 2.664 -0.099 15.211 1 81.69 84 THR A CA 1
ATOM 666 C C . THR A 1 84 ? 3.775 -1.088 15.547 1 81.69 84 THR A C 1
ATOM 668 O O . THR A 1 84 ? 4.805 -0.705 16.109 1 81.69 84 THR A O 1
ATOM 671 N N . PRO A 1 85 ? 3.455 -2.316 15.156 1 76.75 85 PRO A N 1
ATOM 672 C CA . PRO A 1 85 ? 4.488 -3.32 15.414 1 76.75 85 PRO A CA 1
ATOM 673 C C . PRO A 1 85 ? 5.809 -3.006 14.711 1 76.75 85 PRO A C 1
ATOM 675 O O . PRO A 1 85 ? 5.809 -2.482 13.594 1 76.75 85 PRO A O 1
ATOM 678 N N . ARG A 1 86 ? 6.797 -3.4 15.375 1 74.38 86 ARG A N 1
ATOM 679 C CA . ARG A 1 86 ? 8.141 -3.088 14.898 1 74.38 86 ARG A CA 1
ATOM 680 C C . ARG A 1 86 ? 8.367 -3.627 13.492 1 74.38 86 ARG A C 1
ATOM 682 O O . ARG A 1 86 ? 9.078 -3.014 12.688 1 74.38 86 ARG A O 1
ATOM 689 N N . ALA A 1 87 ? 7.711 -4.711 13.195 1 70.94 87 ALA A N 1
ATOM 690 C CA . ALA A 1 87 ? 7.906 -5.406 11.922 1 70.94 87 ALA A CA 1
ATOM 691 C C . ALA A 1 87 ? 7.484 -4.531 10.75 1 70.94 87 ALA A C 1
ATOM 693 O O . ALA A 1 87 ? 7.93 -4.742 9.617 1 70.94 87 ALA A O 1
ATOM 694 N N . VAL A 1 88 ? 6.73 -3.488 11.102 1 75.56 88 VAL A N 1
ATOM 695 C CA . VAL A 1 88 ? 6.219 -2.703 9.984 1 75.56 88 VAL A CA 1
ATOM 696 C C . VAL A 1 88 ? 6.859 -1.315 9.992 1 75.56 88 VAL A C 1
ATOM 698 O O . VAL A 1 88 ? 6.582 -0.492 9.117 1 75.56 88 VAL A O 1
ATOM 701 N N . HIS A 1 89 ? 7.793 -1.102 10.906 1 79.25 89 HIS A N 1
ATOM 702 C CA . HIS A 1 89 ? 8.445 0.2 10.992 1 79.25 89 HIS A CA 1
ATOM 703 C C . HIS A 1 89 ? 9.359 0.439 9.797 1 79.25 89 HIS A C 1
ATOM 705 O O . HIS A 1 89 ? 9.555 1.582 9.375 1 79.25 89 HIS A O 1
ATOM 711 N N . GLY A 1 90 ? 9.898 -0.682 9.367 1 80.69 90 GLY A N 1
ATOM 712 C CA . GLY A 1 90 ? 10.773 -0.564 8.219 1 80.69 90 GLY A CA 1
ATOM 713 C C . GLY A 1 90 ? 10.086 0.008 6.992 1 80.69 90 GLY A C 1
ATOM 714 O O . GLY A 1 90 ? 10.672 0.804 6.258 1 80.69 90 GLY A O 1
ATOM 715 N N . GLU A 1 91 ? 8.836 -0.397 6.789 1 85.19 91 GLU A N 1
ATOM 716 C CA . GLU A 1 91 ? 8.062 0.099 5.652 1 85.19 91 GLU A CA 1
ATOM 717 C C . GLU A 1 91 ? 7.82 1.601 5.762 1 85.19 91 GLU A C 1
ATOM 719 O O . GLU A 1 91 ? 8.016 2.34 4.797 1 85.19 91 GLU A O 1
ATOM 724 N N . ALA A 1 92 ? 7.43 2.076 6.93 1 89.88 92 ALA A N 1
ATOM 725 C CA . ALA A 1 92 ? 7.164 3.498 7.137 1 89.88 92 ALA A CA 1
ATOM 726 C C . ALA A 1 92 ? 8.438 4.324 6.957 1 89.88 92 ALA A C 1
ATOM 728 O O . ALA A 1 92 ? 8.414 5.379 6.32 1 89.88 92 ALA A O 1
ATOM 729 N N . SER A 1 93 ? 9.492 3.789 7.484 1 91.5 93 SER A N 1
ATOM 730 C CA . SER A 1 93 ? 10.766 4.496 7.398 1 91.5 93 SER A CA 1
ATOM 731 C C . SER A 1 93 ? 11.203 4.66 5.949 1 91.5 93 SER A C 1
ATOM 733 O O . SER A 1 93 ? 11.617 5.75 5.543 1 91.5 93 SER A O 1
ATOM 735 N N . ARG A 1 94 ? 11.117 3.635 5.215 1 89.75 94 ARG A N 1
ATOM 736 C CA . ARG A 1 94 ? 11.508 3.684 3.809 1 89.75 94 ARG A CA 1
ATOM 737 C C . ARG A 1 94 ? 10.609 4.637 3.023 1 89.75 94 ARG A C 1
ATOM 739 O O . ARG A 1 94 ? 11.094 5.406 2.191 1 89.75 94 ARG A O 1
ATOM 746 N N . LEU A 1 95 ? 9.375 4.484 3.287 1 93.31 95 LEU A N 1
ATOM 747 C CA . LEU A 1 95 ? 8.391 5.312 2.6 1 93.31 95 LEU A CA 1
ATOM 748 C C . LEU A 1 95 ? 8.648 6.793 2.857 1 93.31 95 LEU A C 1
ATOM 750 O O . LEU A 1 95 ? 8.688 7.594 1.922 1 93.31 95 LEU A O 1
ATOM 754 N N . ILE A 1 96 ? 8.891 7.164 4.07 1 96.5 96 ILE A N 1
ATOM 755 C CA . ILE A 1 96 ? 9.125 8.555 4.43 1 96.5 96 ILE A CA 1
ATOM 756 C C . ILE A 1 96 ? 10.461 9.023 3.85 1 96.5 96 ILE A C 1
ATOM 758 O O . ILE A 1 96 ? 10.586 10.156 3.383 1 96.5 96 ILE A O 1
ATOM 762 N N . ALA A 1 97 ? 11.43 8.141 3.906 1 95.19 97 ALA A N 1
ATOM 763 C CA . ALA A 1 97 ? 12.719 8.469 3.32 1 95.19 97 ALA A CA 1
ATOM 764 C C . ALA A 1 97 ? 12.578 8.852 1.849 1 95.19 97 ALA A C 1
ATOM 766 O O . ALA A 1 97 ? 13.172 9.828 1.393 1 95.19 97 ALA A O 1
ATOM 767 N N . LYS A 1 98 ? 11.805 8.102 1.174 1 93.81 98 LYS A N 1
ATOM 768 C CA . LYS A 1 98 ? 11.586 8.367 -0.246 1 93.81 98 LYS A CA 1
ATOM 769 C C . LYS A 1 98 ? 10.859 9.695 -0.456 1 93.81 98 LYS A C 1
ATOM 771 O O . LYS A 1 98 ? 11.211 10.461 -1.352 1 93.81 98 LYS A O 1
ATOM 776 N N . LEU A 1 99 ? 9.93 9.938 0.326 1 96.81 99 LEU A N 1
ATOM 777 C CA . LEU A 1 99 ? 9.156 11.172 0.196 1 96.81 99 LEU A CA 1
ATOM 778 C C . LEU A 1 99 ? 10.016 12.391 0.517 1 96.81 99 LEU A C 1
ATOM 780 O O . LEU A 1 99 ? 9.797 13.469 -0.032 1 96.81 99 LEU A O 1
ATOM 784 N N . ARG A 1 100 ? 11.008 12.172 1.385 1 97.69 100 ARG A N 1
ATOM 785 C CA . ARG A 1 100 ? 11.883 13.258 1.798 1 97.69 100 ARG A CA 1
ATOM 786 C C . ARG A 1 100 ? 12.977 13.508 0.761 1 97.69 100 ARG A C 1
ATOM 788 O O . ARG A 1 100 ? 13.5 14.617 0.652 1 97.69 100 ARG A O 1
ATOM 795 N N . ASP A 1 101 ? 13.383 12.492 0.04 1 95.12 101 ASP A N 1
ATOM 796 C CA . ASP A 1 101 ? 14.539 12.516 -0.852 1 95.12 101 ASP A CA 1
ATOM 797 C C . ASP A 1 101 ? 14.328 13.516 -1.991 1 95.12 101 ASP A C 1
ATOM 799 O O . ASP A 1 101 ? 13.328 13.43 -2.715 1 95.12 101 ASP A O 1
ATOM 803 N N . THR A 1 102 ? 15.281 14.406 -2.158 1 93.81 102 THR A N 1
ATOM 804 C CA . THR A 1 102 ? 15.203 15.414 -3.205 1 93.81 102 THR A CA 1
ATOM 805 C C . THR A 1 102 ? 15.188 14.766 -4.586 1 93.81 102 THR A C 1
ATOM 807 O O . THR A 1 102 ? 14.734 15.375 -5.559 1 93.81 102 THR A O 1
ATOM 810 N N . ARG A 1 103 ? 15.609 13.547 -4.75 1 90.88 103 ARG A N 1
ATOM 811 C CA . ARG A 1 103 ? 15.727 12.859 -6.035 1 90.88 103 ARG A CA 1
ATOM 812 C C . ARG A 1 103 ? 14.406 12.219 -6.434 1 90.88 103 ARG A C 1
ATOM 814 O O . ARG A 1 103 ? 14.25 11.766 -7.574 1 90.88 103 ARG A O 1
ATOM 821 N N . THR A 1 104 ? 13.43 12.086 -5.48 1 90.56 104 THR A N 1
ATOM 822 C CA . THR A 1 104 ? 12.148 11.469 -5.805 1 90.56 104 THR A CA 1
ATOM 823 C C . THR A 1 104 ? 11.344 12.359 -6.75 1 90.56 104 THR A C 1
ATOM 825 O O . THR A 1 104 ? 10.953 13.469 -6.383 1 90.56 104 THR A O 1
ATOM 828 N N . GLN A 1 105 ? 11.078 11.859 -7.895 1 86.56 105 GLN A N 1
ATOM 829 C CA . GLN A 1 105 ? 10.328 12.609 -8.898 1 86.56 105 GLN A CA 1
ATOM 830 C C . GLN A 1 105 ? 8.828 12.562 -8.617 1 86.56 105 GLN A C 1
ATOM 832 O O . GLN A 1 105 ? 8.375 11.797 -7.766 1 86.56 105 GLN A O 1
ATOM 837 N N . GLN A 1 106 ? 8.109 13.328 -9.32 1 84.69 106 GLN A N 1
ATOM 838 C CA . GLN A 1 106 ? 6.695 13.562 -9.047 1 84.69 106 GLN A CA 1
ATOM 839 C C . GLN A 1 106 ? 5.902 12.258 -9.094 1 84.69 106 GLN A C 1
ATOM 841 O O . GLN A 1 106 ? 5.109 11.977 -8.195 1 84.69 106 GLN A O 1
ATOM 846 N N . SER A 1 107 ? 6.102 11.453 -10.102 1 82.25 107 SER A N 1
ATOM 847 C CA . SER A 1 107 ? 5.332 10.219 -10.242 1 82.25 107 SER A CA 1
ATOM 848 C C . SER A 1 107 ? 5.574 9.289 -9.055 1 82.25 107 SER A C 1
ATOM 850 O O . SER A 1 107 ? 4.641 8.664 -8.547 1 82.25 107 SER A O 1
ATOM 852 N N . GLU A 1 108 ? 6.801 9.234 -8.688 1 87.69 108 GLU A N 1
ATOM 853 C CA . GLU A 1 108 ? 7.137 8.43 -7.52 1 87.69 108 GLU A CA 1
ATOM 854 C C . GLU A 1 108 ? 6.559 9.039 -6.246 1 87.69 108 GLU A C 1
ATOM 856 O O . GLU A 1 108 ? 6.148 8.32 -5.336 1 87.69 108 GLU A O 1
ATOM 861 N N . PHE A 1 109 ? 6.598 10.398 -6.238 1 92.12 109 PHE A N 1
ATOM 862 C CA . PHE A 1 109 ? 6.051 11.078 -5.07 1 92.12 109 PHE A CA 1
ATOM 863 C C . PHE A 1 109 ? 4.57 10.758 -4.902 1 92.12 109 PHE A C 1
ATOM 865 O O . PHE A 1 109 ? 4.121 10.445 -3.799 1 92.12 109 PHE A O 1
ATOM 872 N N . VAL A 1 110 ? 3.807 10.734 -5.973 1 89.06 110 VAL A N 1
ATOM 873 C CA . VAL A 1 110 ? 2.385 10.406 -5.965 1 89.06 110 VAL A CA 1
ATOM 874 C C . VAL A 1 110 ? 2.182 8.977 -5.48 1 89.06 110 VAL A C 1
ATOM 876 O O . VAL A 1 110 ? 1.314 8.711 -4.648 1 89.06 110 VAL A O 1
ATOM 879 N N . TYR A 1 111 ? 3.004 8.133 -5.969 1 89.38 111 TYR A N 1
ATOM 880 C CA . TYR A 1 111 ? 2.953 6.727 -5.605 1 89.38 111 TYR A CA 1
ATOM 881 C C . TYR A 1 111 ? 3.148 6.539 -4.105 1 89.38 111 TYR A C 1
ATOM 883 O O . TYR A 1 111 ? 2.375 5.832 -3.455 1 89.38 111 TYR A O 1
ATOM 891 N N . TYR A 1 112 ? 4.105 7.156 -3.541 1 93.75 112 TYR A N 1
ATOM 892 C CA . TYR A 1 112 ? 4.418 6.973 -2.129 1 93.75 112 TYR A CA 1
ATOM 893 C C . TYR A 1 112 ? 3.404 7.691 -1.246 1 93.75 112 TYR A C 1
ATOM 895 O O . TYR A 1 112 ? 3.119 7.246 -0.131 1 93.75 112 TYR A O 1
ATOM 903 N N . ILE A 1 113 ? 2.818 8.75 -1.746 1 94.69 113 ILE A N 1
ATOM 904 C CA . ILE A 1 113 ? 1.741 9.406 -1.013 1 94.69 113 ILE A CA 1
ATOM 905 C C . ILE A 1 113 ? 0.541 8.469 -0.911 1 94.69 113 ILE A C 1
ATOM 907 O O . ILE A 1 113 ? -0.084 8.359 0.147 1 94.69 113 ILE A O 1
ATOM 911 N N . GLN A 1 114 ? 0.263 7.805 -1.976 1 92.75 114 GLN A N 1
ATOM 912 C CA . GLN A 1 114 ? -0.822 6.832 -1.96 1 92.75 114 GLN A CA 1
ATOM 913 C C . GLN A 1 114 ? -0.575 5.75 -0.913 1 92.75 114 GLN A C 1
ATOM 915 O O . GLN A 1 114 ? -1.459 5.441 -0.111 1 92.75 114 GLN A O 1
ATOM 920 N N . ARG A 1 115 ? 0.578 5.273 -0.903 1 93.19 115 ARG A N 1
ATOM 921 C CA . ARG A 1 115 ? 0.937 4.23 0.056 1 93.19 115 ARG A CA 1
ATOM 922 C C . ARG A 1 115 ? 0.844 4.75 1.486 1 93.19 115 ARG A C 1
ATOM 924 O O . ARG A 1 115 ? 0.393 4.035 2.385 1 93.19 115 ARG A O 1
ATOM 931 N N . ALA A 1 116 ? 1.291 5.93 1.659 1 96 116 ALA A N 1
ATOM 932 C CA . ALA A 1 116 ? 1.27 6.535 2.986 1 96 116 ALA A CA 1
ATOM 933 C C . ALA A 1 116 ? -0.153 6.613 3.533 1 96 116 ALA A C 1
ATOM 935 O O . ALA A 1 116 ? -0.404 6.238 4.68 1 96 116 ALA A O 1
ATOM 936 N N . TYR A 1 117 ? -1.063 7.016 2.764 1 96 117 TYR A N 1
ATOM 937 C CA . TYR A 1 117 ? -2.424 7.219 3.252 1 96 117 TYR A CA 1
ATOM 938 C C . TYR A 1 117 ? -3.152 5.887 3.406 1 96 117 TYR A C 1
ATOM 940 O O . TYR A 1 117 ? -4.07 5.766 4.223 1 96 117 TYR A O 1
ATOM 948 N N . GLU A 1 118 ? -2.727 4.922 2.652 1 91 118 GLU A N 1
ATOM 949 C CA . GLU A 1 118 ? -3.24 3.578 2.904 1 91 118 GLU A CA 1
ATOM 950 C C . GLU A 1 118 ? -2.834 3.082 4.289 1 91 118 GLU A C 1
ATOM 952 O O . GLU A 1 118 ? -3.654 2.521 5.02 1 91 118 GLU A O 1
ATOM 957 N N . LEU A 1 119 ? -1.578 3.299 4.648 1 91.12 119 LEU A N 1
ATOM 958 C CA . LEU A 1 119 ? -1.096 2.926 5.973 1 91.12 119 LEU A CA 1
ATOM 959 C C . LEU A 1 119 ? -1.82 3.715 7.055 1 91.12 119 LEU A C 1
ATOM 961 O O . LEU A 1 119 ? -2.178 3.162 8.102 1 91.12 119 LEU A O 1
ATOM 965 N N . LEU A 1 120 ? -2.033 4.957 6.773 1 94.94 120 LEU A N 1
ATOM 966 C CA . LEU A 1 120 ? -2.701 5.812 7.746 1 94.94 120 LEU A CA 1
ATOM 967 C C . LEU A 1 120 ? -4.148 5.383 7.949 1 94.94 120 LEU A C 1
ATOM 969 O O . LEU A 1 120 ? -4.656 5.41 9.07 1 94.94 120 LEU A O 1
ATOM 973 N N . PHE A 1 121 ? -4.801 5.02 6.848 1 92.31 121 PHE A N 1
ATOM 974 C CA . PHE A 1 121 ? -6.168 4.527 6.961 1 92.31 121 PHE A CA 1
ATOM 975 C C . PHE A 1 121 ? -6.227 3.295 7.859 1 92.31 121 PHE A C 1
ATOM 977 O O . PHE A 1 121 ? -7.113 3.182 8.711 1 92.31 121 PHE A O 1
ATOM 984 N N . ASN A 1 122 ? -5.301 2.434 7.688 1 86 122 ASN A N 1
ATOM 985 C CA . ASN A 1 122 ? -5.246 1.227 8.508 1 86 122 ASN A CA 1
ATOM 986 C C . ASN A 1 122 ? -5.012 1.557 9.977 1 86 122 ASN A C 1
ATOM 988 O O . ASN A 1 122 ? -5.555 0.89 10.859 1 86 122 ASN A O 1
ATOM 992 N N . LEU A 1 123 ? -4.219 2.541 10.266 1 87.69 123 LEU A N 1
ATOM 993 C CA . LEU A 1 123 ? -3.943 2.969 11.633 1 87.69 123 LEU A CA 1
ATOM 994 C C . LEU A 1 123 ? -5.227 3.402 12.336 1 87.69 123 LEU A C 1
ATOM 996 O O . LEU A 1 123 ? -5.445 3.07 13.5 1 87.69 123 LEU A O 1
ATOM 1000 N N . ALA A 1 124 ? -6.02 4.062 11.57 1 90.06 124 ALA A N 1
ATOM 1001 C CA . ALA A 1 124 ? -7.199 4.68 12.172 1 90.06 124 ALA A CA 1
ATOM 1002 C C . ALA A 1 124 ? -8.375 3.703 12.203 1 90.06 124 ALA A C 1
ATOM 1004 O O . ALA A 1 124 ? -9.211 3.754 13.109 1 90.06 124 ALA A O 1
ATOM 1005 N N . TYR A 1 125 ? -8.461 2.713 11.188 1 85.81 125 TYR A N 1
ATOM 1006 C CA . TYR A 1 125 ? -9.734 2.025 11.016 1 85.81 125 TYR A CA 1
ATOM 1007 C C . TYR A 1 125 ? -9.539 0.517 10.945 1 85.81 125 TYR A C 1
ATOM 1009 O O . TYR A 1 125 ? -10.492 -0.234 10.75 1 85.81 125 TYR A O 1
ATOM 1017 N N . ALA A 1 126 ? -8.367 -0.033 10.992 1 72.5 126 ALA A N 1
ATOM 1018 C CA . ALA A 1 126 ? -8.125 -1.464 10.828 1 72.5 126 ALA A CA 1
ATOM 1019 C C . ALA A 1 126 ? -8.766 -2.262 11.961 1 72.5 126 ALA A C 1
ATOM 1021 O O . ALA A 1 126 ? -9.266 -3.367 11.742 1 72.5 126 ALA A O 1
ATOM 1022 N N . GLU A 1 127 ? -8.648 -1.853 13.188 1 68.31 127 GLU A N 1
ATOM 1023 C CA . GLU A 1 127 ? -9.258 -2.615 14.273 1 68.31 127 GLU A CA 1
ATOM 1024 C C . GLU A 1 127 ? -10.281 -1.775 15.031 1 68.31 127 GLU A C 1
ATOM 1026 O O . GLU A 1 127 ? -9.945 -1.152 16.047 1 68.31 127 GLU A O 1
ATOM 1031 N N . PRO A 1 128 ? -11.461 -1.866 14.359 1 62.28 128 PRO A N 1
ATOM 1032 C CA . PRO A 1 128 ? -12.43 -1.066 15.102 1 62.28 128 PRO A CA 1
ATOM 1033 C C . PRO A 1 128 ? -12.703 -1.619 16.5 1 62.28 128 PRO A C 1
ATOM 1035 O O . PRO A 1 128 ? -12.469 -2.801 16.766 1 62.28 128 PRO A O 1
ATOM 1038 N N . ASP A 1 129 ? -12.945 -0.845 17.375 1 57.69 129 ASP A N 1
ATOM 1039 C CA . ASP A 1 129 ? -13.203 -1.119 18.797 1 57.69 129 ASP A CA 1
ATOM 1040 C C . ASP A 1 129 ? -14.227 -2.238 18.953 1 57.69 129 ASP A C 1
ATOM 1042 O O . ASP A 1 129 ? -14.133 -3.047 19.875 1 57.69 129 ASP A O 1
ATOM 1046 N N . ASN A 1 130 ? -15.273 -2.23 18.172 1 58.56 130 ASN A N 1
ATOM 1047 C CA . ASN A 1 130 ? -16.375 -3.148 18.453 1 58.56 130 ASN A CA 1
ATOM 1048 C C . ASN A 1 130 ? -16.078 -4.555 17.938 1 58.56 130 ASN A C 1
ATOM 1050 O O . ASN A 1 130 ? -16.844 -5.484 18.188 1 58.56 130 ASN A O 1
ATOM 1054 N N . HIS A 1 131 ? -14.984 -4.863 17.406 1 65 131 HIS A N 1
ATOM 1055 C CA . HIS A 1 131 ? -14.5 -6.156 16.938 1 65 131 HIS A CA 1
ATOM 1056 C C . HIS A 1 131 ? -15.562 -6.887 16.125 1 65 131 HIS A C 1
ATOM 1058 O O . HIS A 1 131 ? -15.508 -8.109 15.984 1 65 131 HIS A O 1
ATOM 1064 N N . GLN A 1 132 ? -16.562 -6.137 15.664 1 79.69 132 GLN A N 1
ATOM 1065 C CA . GLN A 1 132 ? -17.578 -6.797 14.852 1 79.69 132 GLN A CA 1
ATOM 1066 C C . GLN A 1 132 ? -17.062 -7.059 13.438 1 79.69 132 GLN A C 1
ATOM 1068 O O . GLN A 1 132 ? -16.234 -6.312 12.922 1 79.69 132 GLN A O 1
ATOM 1073 N N . LYS A 1 133 ? -17.594 -8.156 12.93 1 84.88 133 LYS A N 1
ATOM 1074 C CA . LYS A 1 133 ? -17.172 -8.562 11.594 1 84.88 133 LYS A CA 1
ATOM 1075 C C . LYS A 1 133 ? -18.359 -8.617 10.633 1 84.88 133 LYS A C 1
ATOM 1077 O O . LYS A 1 133 ? -19.5 -8.773 11.062 1 84.88 133 LYS A O 1
ATOM 1082 N N . ASN A 1 134 ? -18.062 -8.289 9.453 1 88.44 134 ASN A N 1
ATOM 1083 C CA . ASN A 1 134 ? -18.984 -8.422 8.328 1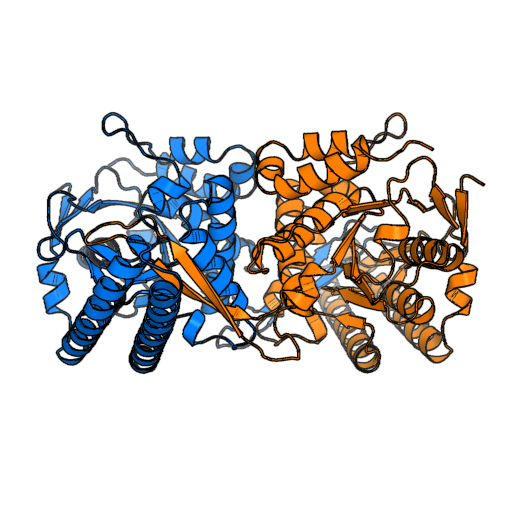 88.44 134 ASN A CA 1
ATOM 1084 C C . ASN A 1 134 ? -18.391 -9.305 7.23 1 88.44 134 ASN A C 1
ATOM 1086 O O . ASN A 1 134 ? -17.25 -9.773 7.348 1 88.44 134 ASN A O 1
ATOM 1090 N N . HIS A 1 135 ? -19.266 -9.688 6.25 1 91.69 135 HIS A N 1
ATOM 1091 C CA . HIS A 1 135 ? -18.797 -10.531 5.152 1 91.69 135 HIS A CA 1
ATOM 1092 C C . HIS A 1 135 ? -19.141 -9.914 3.801 1 91.69 135 HIS A C 1
ATOM 1094 O O . HIS A 1 135 ? -20.219 -9.336 3.635 1 91.69 135 HIS A O 1
ATOM 1100 N N . LEU A 1 136 ? -18.172 -9.992 2.943 1 91.5 136 LEU A N 1
ATOM 1101 C CA . LEU A 1 136 ? -18.406 -9.664 1.541 1 91.5 136 LEU A CA 1
ATOM 1102 C C . LEU A 1 136 ? -18.562 -10.93 0.704 1 91.5 136 LEU A C 1
ATOM 1104 O O . LEU A 1 136 ? -17.734 -11.844 0.803 1 91.5 136 LEU A O 1
ATOM 1108 N N . ILE A 1 137 ? -19.609 -11.031 -0.02 1 94.31 137 ILE A N 1
ATOM 1109 C CA . ILE A 1 137 ? -19.797 -12.094 -1.005 1 94.31 137 ILE A CA 1
ATOM 1110 C C . ILE A 1 137 ? -19.688 -11.516 -2.414 1 94.31 137 ILE A C 1
ATOM 1112 O O . ILE A 1 137 ? -20.469 -10.648 -2.797 1 94.31 137 ILE A O 1
ATOM 1116 N N . VAL A 1 138 ? -18.719 -12.008 -3.154 1 95.38 138 VAL A N 1
ATOM 1117 C CA . VAL A 1 138 ? -18.391 -11.375 -4.426 1 95.38 138 VAL A CA 1
ATOM 1118 C C . VAL A 1 138 ? -18.5 -12.391 -5.559 1 95.38 138 VAL A C 1
ATOM 1120 O O . VAL A 1 138 ? -18.078 -13.547 -5.402 1 95.38 138 VAL A O 1
ATOM 1123 N N . ARG A 1 139 ? -19.094 -11.977 -6.652 1 96.12 139 ARG A N 1
ATOM 1124 C CA . ARG A 1 139 ? -19.141 -12.766 -7.883 1 96.12 139 ARG A CA 1
ATOM 1125 C C . ARG A 1 139 ? -17.781 -12.742 -8.586 1 96.12 139 ARG A C 1
ATOM 1127 O O . ARG A 1 139 ? -17.234 -11.672 -8.852 1 96.12 139 ARG A O 1
ATOM 1134 N N . THR A 1 140 ? -17.172 -13.914 -8.805 1 97.38 140 THR A N 1
ATOM 1135 C CA . THR A 1 140 ? -15.875 -13.977 -9.469 1 97.38 140 THR A CA 1
ATOM 1136 C C . THR A 1 140 ? -16.047 -14.258 -10.961 1 97.38 140 THR A C 1
ATOM 1138 O O . THR A 1 140 ? -17.125 -14.633 -11.406 1 97.38 140 THR A O 1
ATOM 1141 N N . PRO A 1 141 ? -15.055 -14.023 -11.789 1 95.69 141 PRO A N 1
ATOM 1142 C CA . PRO A 1 141 ? -15.164 -14.242 -13.234 1 95.69 141 PRO A CA 1
ATOM 1143 C C . PRO A 1 141 ? -15.195 -15.719 -13.609 1 95.69 141 PRO A C 1
ATOM 1145 O O . PRO A 1 141 ? -15.398 -16.062 -14.773 1 95.69 141 PRO A O 1
ATOM 1148 N N . VAL A 1 142 ? -15.008 -16.625 -12.703 1 96.19 142 VAL A N 1
ATOM 1149 C CA . VAL A 1 142 ? -14.969 -18.047 -12.984 1 96.19 142 VAL A CA 1
ATOM 1150 C C . VAL A 1 142 ? -16.391 -18.625 -12.945 1 96.19 142 VAL A C 1
ATOM 1152 O O . VAL A 1 142 ? -17 -18.672 -11.883 1 96.19 142 VAL A O 1
ATOM 1155 N N . THR A 1 143 ? -16.828 -19.125 -14.062 1 95.25 143 THR A N 1
ATOM 1156 C CA . THR A 1 143 ? -18.234 -19.5 -14.164 1 95.25 143 THR A CA 1
ATOM 1157 C C . THR A 1 143 ? -18.375 -21 -14.43 1 95.25 143 THR A C 1
ATOM 1159 O O . THR A 1 143 ? -19.484 -21.516 -14.578 1 95.25 143 THR A O 1
ATOM 1162 N N . ALA A 1 144 ? -17.266 -21.641 -14.594 1 93.12 144 ALA A N 1
ATOM 1163 C CA . ALA A 1 144 ? -17.297 -23.094 -14.789 1 93.12 144 ALA A CA 1
ATOM 1164 C C . ALA A 1 144 ? -16.797 -23.812 -13.539 1 93.12 144 ALA A C 1
ATOM 1166 O O . ALA A 1 144 ? -15.75 -23.484 -12.984 1 93.12 144 ALA A O 1
ATOM 1167 N N . PRO A 1 145 ? -17.516 -24.828 -12.914 1 94.56 145 PRO A N 1
ATOM 1168 C CA . PRO A 1 145 ? -18.703 -25.453 -13.484 1 94.56 145 PRO A CA 1
ATOM 1169 C C . PRO A 1 145 ? -19.969 -24.625 -13.258 1 94.56 145 PRO A C 1
ATOM 1171 O O . PRO A 1 145 ? -20.984 -24.859 -13.93 1 94.56 145 PRO A O 1
ATOM 1174 N N . VAL A 1 146 ? -20 -23.797 -12.258 1 94.69 146 VAL A N 1
ATOM 1175 C CA . VAL A 1 146 ? -21.094 -22.859 -12 1 94.69 146 VAL A CA 1
ATOM 1176 C C . VAL A 1 146 ? -20.516 -21.484 -11.656 1 94.69 146 VAL A C 1
ATOM 1178 O O . VAL A 1 146 ? -19.312 -21.359 -11.438 1 94.69 146 VAL A O 1
ATOM 1181 N N . GLN A 1 147 ? -21.438 -20.547 -11.688 1 96.06 147 GLN A N 1
ATOM 1182 C CA . GLN A 1 147 ? -21 -19.219 -11.258 1 96.06 147 GLN A CA 1
ATOM 1183 C C . GLN A 1 147 ? -20.422 -19.281 -9.852 1 96.06 147 GLN A C 1
ATOM 1185 O O . GLN A 1 147 ? -21.078 -19.703 -8.906 1 96.06 147 GLN A O 1
ATOM 1190 N N . ASN A 1 148 ? -19.188 -18.844 -9.703 1 98 148 ASN A N 1
ATOM 1191 C CA . ASN A 1 148 ? -18.531 -18.875 -8.398 1 98 148 ASN A CA 1
ATOM 1192 C C . ASN A 1 148 ? -18.703 -17.562 -7.648 1 98 148 ASN A C 1
ATOM 1194 O O . ASN A 1 148 ? -18.781 -16.484 -8.266 1 98 148 ASN A O 1
ATOM 1198 N N . PHE A 1 149 ? -18.812 -17.672 -6.371 1 97.75 149 PHE A N 1
ATOM 1199 C CA . PHE A 1 149 ? -18.812 -16.562 -5.414 1 97.75 149 PHE A CA 1
ATOM 1200 C C . PHE A 1 149 ? -17.719 -16.766 -4.359 1 97.75 149 PHE A C 1
ATOM 1202 O O . PHE A 1 149 ? -17.484 -17.891 -3.91 1 97.75 149 PHE A O 1
ATOM 1209 N N . ALA A 1 150 ? -17.047 -15.711 -4.016 1 97.69 150 ALA A N 1
ATOM 1210 C CA . ALA A 1 150 ? -16.062 -15.742 -2.936 1 97.69 150 ALA A CA 1
ATOM 1211 C C . ALA A 1 150 ? -16.609 -15.039 -1.689 1 97.69 150 ALA A C 1
ATOM 1213 O O . ALA A 1 150 ? -17.391 -14.102 -1.788 1 97.69 150 ALA A O 1
ATOM 1214 N N . VAL A 1 151 ? -16.203 -15.508 -0.552 1 96.31 151 VAL A N 1
ATOM 1215 C CA . VAL A 1 151 ? -16.594 -14.914 0.724 1 96.31 151 VAL A CA 1
ATOM 1216 C C . VAL A 1 151 ? -15.359 -14.367 1.436 1 96.31 151 VAL A C 1
ATOM 1218 O O . VAL A 1 151 ? -14.359 -15.078 1.599 1 96.31 151 VAL A O 1
ATOM 1221 N N . HIS A 1 152 ? -15.438 -13.141 1.873 1 93.94 152 HIS A N 1
ATOM 1222 C CA . HIS A 1 152 ? -14.352 -12.492 2.592 1 93.94 152 HIS A CA 1
ATOM 1223 C C . HIS A 1 152 ? -14.844 -11.859 3.891 1 93.94 152 HIS A C 1
ATOM 1225 O O . HIS A 1 152 ? -15.789 -11.07 3.883 1 93.94 152 HIS A O 1
ATOM 1231 N N . LYS A 1 153 ? -14.219 -12.242 4.945 1 89.44 153 LYS A N 1
ATOM 1232 C CA . LYS A 1 153 ? -14.516 -11.641 6.242 1 89.44 153 LYS A CA 1
ATOM 1233 C C . LYS A 1 153 ? -13.805 -10.297 6.395 1 89.44 153 LYS A C 1
ATOM 1235 O O . LYS A 1 153 ? -12.602 -10.188 6.148 1 89.44 153 LYS A O 1
ATOM 1240 N N . ILE A 1 154 ? -14.562 -9.219 6.762 1 85.06 154 ILE A N 1
ATOM 1241 C CA . ILE A 1 154 ? -13.992 -7.883 6.898 1 85.06 154 ILE A CA 1
ATOM 1242 C C . ILE A 1 154 ? -14.484 -7.238 8.195 1 85.06 154 ILE A C 1
ATOM 1244 O O . ILE A 1 154 ? -15.516 -7.633 8.734 1 85.06 154 ILE A O 1
ATOM 1248 N N . PRO A 1 155 ? -13.727 -6.273 8.695 1 83.06 155 PRO A N 1
ATOM 1249 C CA . PRO A 1 155 ? -14.266 -5.516 9.828 1 83.06 155 PRO A CA 1
ATOM 1250 C C . PRO A 1 155 ? -15.547 -4.762 9.477 1 83.06 155 PRO A C 1
ATOM 1252 O O . PRO A 1 155 ? -15.68 -4.254 8.359 1 83.06 155 PRO A O 1
ATOM 1255 N N . ASP A 1 156 ? -16.438 -4.824 10.414 1 87.44 156 ASP A N 1
ATOM 1256 C CA . ASP A 1 156 ? -17.656 -4.043 10.219 1 87.44 156 ASP A CA 1
ATOM 1257 C C . ASP A 1 156 ? -17.438 -2.59 10.633 1 87.44 156 ASP A C 1
ATOM 1259 O O . ASP A 1 156 ? -17.578 -2.248 11.812 1 87.44 156 ASP A O 1
ATOM 1263 N N . VAL A 1 157 ? -17.156 -1.759 9.625 1 86.81 157 VAL A N 1
ATOM 1264 C CA . VAL A 1 157 ? -16.844 -0.365 9.922 1 86.81 157 VAL A CA 1
ATOM 1265 C C . VAL A 1 157 ? -17.828 0.554 9.203 1 86.81 157 VAL A C 1
ATOM 1267 O O . VAL A 1 157 ? -17.562 1.747 9.031 1 86.81 157 VAL A O 1
ATOM 1270 N N . ASP A 1 158 ? -18.938 0.016 8.828 1 90 158 ASP A N 1
ATOM 1271 C CA . ASP A 1 158 ? -19.891 0.777 8.023 1 90 158 ASP A CA 1
ATOM 1272 C C . ASP A 1 158 ? -20.438 1.973 8.805 1 90 158 ASP A C 1
ATOM 1274 O O . ASP A 1 158 ? -20.438 3.1 8.305 1 90 158 ASP A O 1
ATOM 1278 N N . GLU A 1 159 ? -20.844 1.711 10.047 1 88.5 159 GLU A N 1
ATOM 1279 C CA . GLU A 1 159 ? -21.453 2.76 10.852 1 88.5 159 GLU A CA 1
ATOM 1280 C C . GLU A 1 159 ? -20.5 3.932 11.055 1 88.5 159 GLU A C 1
ATOM 1282 O O . GLU A 1 159 ? -20.906 5.094 10.984 1 88.5 159 GLU A O 1
ATOM 1287 N N . VAL A 1 160 ? -19.312 3.609 11.227 1 89.25 160 VAL A N 1
ATOM 1288 C CA . VAL A 1 160 ? -18.312 4.641 11.516 1 89.25 160 VAL A CA 1
ATOM 1289 C C . VAL A 1 160 ? -17.953 5.379 10.234 1 89.25 160 VAL A C 1
ATOM 1291 O O . VAL A 1 160 ? -17.922 6.613 10.203 1 89.25 160 VAL A O 1
ATOM 1294 N N . LEU A 1 161 ? -17.781 4.68 9.156 1 92.19 161 LEU A N 1
ATOM 1295 C CA . LEU A 1 161 ? -17.25 5.262 7.926 1 92.19 161 LEU A CA 1
ATOM 1296 C C . LEU A 1 161 ? -18.359 5.977 7.145 1 92.19 161 LEU A C 1
ATOM 1298 O O . LEU A 1 161 ? -18.078 6.934 6.418 1 92.19 161 LEU A O 1
ATOM 1302 N N . GLU A 1 162 ? -19.562 5.555 7.371 1 94.56 162 GLU A N 1
ATOM 1303 C CA . GLU A 1 162 ? -20.641 6.129 6.578 1 94.56 162 GLU A CA 1
ATOM 1304 C C . GLU A 1 162 ? -21.125 7.453 7.172 1 94.56 162 GLU A C 1
ATOM 1306 O O . GLU A 1 162 ? -21.969 8.125 6.594 1 94.56 162 GLU A O 1
ATOM 1311 N N . ASN A 1 163 ? -20.531 7.914 8.219 1 95.69 163 ASN A N 1
ATOM 1312 C CA . ASN A 1 163 ? -20.828 9.203 8.828 1 95.69 163 ASN A CA 1
ATOM 1313 C C . ASN A 1 163 ? -19.75 10.234 8.516 1 95.69 163 ASN A C 1
ATOM 1315 O O . ASN A 1 163 ? -19.75 11.336 9.07 1 95.69 163 ASN A O 1
ATOM 1319 N N . THR A 1 164 ? -18.891 9.961 7.602 1 96.62 164 THR A N 1
ATOM 1320 C CA . THR A 1 164 ? -17.719 10.805 7.391 1 96.62 164 THR A CA 1
ATOM 1321 C C . THR A 1 164 ? -17.984 11.844 6.305 1 96.62 164 THR A C 1
ATOM 1323 O O . THR A 1 164 ? -18.781 11.594 5.387 1 96.62 164 THR A O 1
ATOM 1326 N N . VAL A 1 165 ? -17.375 13.031 6.426 1 96.62 165 VAL A N 1
ATOM 1327 C CA . VAL A 1 165 ? -17.25 14.055 5.398 1 96.62 165 VAL A CA 1
ATOM 1328 C C . VAL A 1 165 ? -15.766 14.352 5.137 1 96.62 165 VAL A C 1
ATOM 1330 O O . VAL A 1 165 ? -14.984 14.523 6.078 1 96.62 165 VAL A O 1
ATOM 1333 N N . MET A 1 166 ? -15.422 14.281 3.826 1 96.38 166 MET A N 1
ATOM 1334 C CA . MET A 1 166 ? -14.047 14.578 3.451 1 96.38 166 MET A CA 1
ATOM 1335 C C . MET A 1 166 ? -13.836 16.078 3.277 1 96.38 166 MET A C 1
ATOM 1337 O O . MET A 1 166 ? -14.43 16.688 2.391 1 96.38 166 MET A O 1
ATOM 1341 N N . CYS A 1 167 ? -12.984 16.656 4.117 1 96.44 167 CYS A N 1
ATOM 1342 C CA . CYS A 1 167 ? -12.727 18.094 4.109 1 96.44 167 CYS A CA 1
ATOM 1343 C C . CYS A 1 167 ? -11.383 18.406 3.467 1 96.44 167 CYS A C 1
ATOM 1345 O O . CYS A 1 167 ? -10.344 17.906 3.92 1 96.44 167 CYS A O 1
ATOM 1347 N N . VAL A 1 168 ? -11.398 19.234 2.447 1 93.88 168 VAL A N 1
ATOM 1348 C CA . VAL A 1 168 ? -10.188 19.547 1.695 1 93.88 168 VAL A CA 1
ATOM 1349 C C . VAL A 1 168 ? -9.789 21 1.93 1 93.88 168 VAL A C 1
ATOM 1351 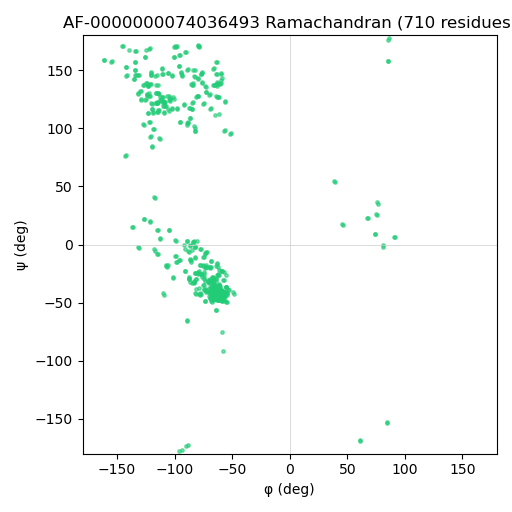O O . VAL A 1 168 ? -10.586 21.906 1.713 1 93.88 168 VAL A O 1
ATOM 1354 N N . MET A 1 169 ? -8.57 21.234 2.383 1 87.81 169 MET A N 1
ATOM 1355 C CA . MET A 1 169 ? -8.188 22.594 2.762 1 87.81 169 MET A CA 1
ATOM 1356 C C . MET A 1 169 ? -7.176 23.172 1.779 1 87.81 169 MET A C 1
ATOM 1358 O O . MET A 1 169 ? -7.137 24.375 1.561 1 87.81 169 MET A O 1
ATOM 1362 N N . LEU A 1 170 ? -6.184 22.406 1.326 1 73.62 170 LEU A N 1
ATOM 1363 C CA . LEU A 1 170 ? -5.078 22.938 0.538 1 73.62 170 LEU A CA 1
ATOM 1364 C C . LEU A 1 170 ? -4.922 22.172 -0.77 1 73.62 170 LEU A C 1
ATOM 1366 O O . LEU A 1 170 ? -5.504 21.094 -0.933 1 73.62 170 LEU A O 1
ATOM 1370 N N . ARG A 1 171 ? -4.234 22.828 -1.628 1 72.69 171 ARG A N 1
ATOM 1371 C CA . ARG A 1 171 ? -3.949 22.234 -2.926 1 72.69 171 ARG A CA 1
ATOM 1372 C C . ARG A 1 171 ? -3.316 20.859 -2.764 1 72.69 171 ARG A C 1
ATOM 1374 O O . ARG A 1 171 ? -3.678 19.906 -3.473 1 72.69 171 ARG A O 1
ATOM 1381 N N . GLY A 1 172 ? -2.488 20.766 -1.804 1 83.38 172 GLY A N 1
ATOM 1382 C CA . GLY A 1 172 ? -1.78 19.516 -1.604 1 83.38 172 GLY A CA 1
ATOM 1383 C C . GLY A 1 172 ? -2.631 18.453 -0.941 1 83.38 172 GLY A C 1
ATOM 1384 O O . GLY A 1 172 ? -2.25 17.281 -0.9 1 83.38 172 GLY A O 1
ATOM 1385 N N . ALA A 1 173 ? -3.846 18.875 -0.594 1 91.31 173 ALA A N 1
ATOM 1386 C CA . ALA A 1 173 ? -4.684 17.953 0.177 1 91.31 173 ALA A CA 1
ATOM 1387 C C . ALA A 1 173 ? -5.691 17.25 -0.723 1 91.31 173 ALA A C 1
ATOM 1389 O O . ALA A 1 173 ? -6.332 16.281 -0.304 1 91.31 173 ALA A O 1
ATOM 1390 N N . LEU A 1 174 ? -5.824 17.656 -1.938 1 90.31 174 LEU A N 1
ATOM 1391 C CA . LEU A 1 174 ? -6.875 17.109 -2.797 1 90.31 174 LEU A CA 1
ATOM 1392 C C . LEU A 1 174 ? -6.66 15.625 -3.049 1 90.31 174 LEU A C 1
ATOM 1394 O O . LEU A 1 174 ? -7.52 14.805 -2.725 1 90.31 174 LEU A O 1
ATOM 1398 N N . LEU A 1 175 ? -5.516 15.281 -3.566 1 90.62 175 LEU A N 1
ATOM 1399 C CA . LEU A 1 175 ? -5.25 13.883 -3.879 1 90.62 175 LEU A CA 1
ATOM 1400 C C . LEU A 1 175 ? -5.293 13.023 -2.617 1 90.62 175 LEU A C 1
ATOM 1402 O O . LEU A 1 175 ? -5.98 12 -2.582 1 90.62 175 LEU A O 1
ATOM 1406 N N . PRO A 1 176 ? -4.668 13.469 -1.58 1 95 176 PRO A N 1
ATOM 1407 C CA . PRO A 1 176 ? -4.777 12.719 -0.326 1 95 176 PRO A CA 1
ATOM 1408 C C . PRO A 1 176 ? -6.227 12.492 0.105 1 95 176 PRO A C 1
ATOM 1410 O O . PRO A 1 176 ? -6.574 11.406 0.577 1 95 176 PRO A O 1
ATOM 1413 N N . SER A 1 177 ? -7.008 13.477 -0.039 1 95.06 177 SER A N 1
ATOM 1414 C CA . SER A 1 177 ? -8.414 13.359 0.336 1 95.06 177 SER A CA 1
ATOM 1415 C C . SER A 1 177 ? -9.148 12.359 -0.554 1 95.06 177 SER A C 1
ATOM 1417 O O . SER A 1 177 ? -9.984 11.602 -0.076 1 95.06 177 SER A O 1
ATOM 1419 N N . MET A 1 178 ? -8.859 12.391 -1.809 1 93.12 178 MET A N 1
ATOM 1420 C CA . MET A 1 178 ? -9.453 11.43 -2.727 1 93.12 178 MET A CA 1
ATOM 1421 C C . MET A 1 178 ? -9.039 10.008 -2.363 1 93.12 178 MET A C 1
ATOM 1423 O O . MET A 1 178 ? -9.852 9.086 -2.41 1 93.12 178 MET A O 1
ATOM 1427 N N . ILE A 1 179 ? -7.789 9.836 -2.002 1 94 179 ILE A N 1
ATOM 1428 C CA . ILE A 1 179 ? -7.266 8.531 -1.617 1 94 179 ILE A CA 1
ATOM 1429 C C . ILE A 1 179 ? -7.992 8.031 -0.373 1 94 179 ILE A C 1
ATOM 1431 O O . ILE A 1 179 ? -8.477 6.895 -0.344 1 94 179 ILE A O 1
ATOM 1435 N N . MET A 1 180 ? -8.102 8.875 0.598 1 95.94 180 MET A N 1
ATOM 1436 C CA . MET A 1 180 ? -8.781 8.516 1.838 1 95.94 180 MET A CA 1
ATOM 1437 C C . MET A 1 180 ? -10.25 8.172 1.577 1 95.94 180 MET A C 1
ATOM 1439 O O . MET A 1 180 ? -10.773 7.207 2.137 1 95.94 180 MET A O 1
ATOM 1443 N N . SER A 1 181 ? -10.867 8.961 0.796 1 95.75 181 SER A N 1
ATOM 1444 C CA . SER A 1 181 ? -12.258 8.703 0.454 1 95.75 181 SER A CA 1
ATOM 1445 C C . SER A 1 181 ? -12.414 7.371 -0.273 1 95.75 181 SER A C 1
ATOM 1447 O O . SER A 1 181 ? -13.383 6.641 -0.049 1 95.75 181 SER A O 1
ATOM 1449 N N . LYS A 1 182 ? -11.508 7.102 -1.126 1 93.56 182 LYS A N 1
ATOM 1450 C CA . LYS A 1 182 ? -11.539 5.824 -1.829 1 93.56 182 LYS A CA 1
ATOM 1451 C C . LYS A 1 182 ? -11.414 4.656 -0.854 1 93.56 182 LYS A C 1
ATOM 1453 O O . LYS A 1 182 ? -12.086 3.639 -1.004 1 93.56 182 LYS A O 1
ATOM 1458 N N . GLU A 1 183 ? -10.531 4.777 0.081 1 92.12 183 GLU A N 1
ATOM 1459 C CA . GLU A 1 183 ? -10.414 3.744 1.104 1 92.12 183 GLU A CA 1
ATOM 1460 C C . GLU A 1 183 ? -11.742 3.527 1.827 1 92.12 183 GLU A C 1
ATOM 1462 O O . GLU A 1 183 ? -12.148 2.387 2.053 1 92.12 183 GLU A O 1
ATOM 1467 N N . ILE A 1 184 ? -12.367 4.613 2.166 1 93.38 184 ILE A N 1
ATOM 1468 C CA . ILE A 1 184 ? -13.664 4.535 2.838 1 93.38 184 ILE A CA 1
ATOM 1469 C C . ILE A 1 184 ? -14.656 3.783 1.956 1 93.38 184 ILE A C 1
ATOM 1471 O O . ILE A 1 184 ? -15.344 2.877 2.426 1 93.38 184 ILE A O 1
ATOM 1475 N N . GLN A 1 185 ? -14.688 4.148 0.718 1 91.06 185 GLN A N 1
ATOM 1476 C CA . GLN A 1 185 ? -15.578 3.502 -0.238 1 91.06 185 GLN A CA 1
ATOM 1477 C C . GLN A 1 185 ? -15.328 1.998 -0.295 1 91.06 185 GLN A C 1
ATOM 1479 O O . GLN A 1 185 ? -16.281 1.205 -0.283 1 91.06 185 GLN A O 1
ATOM 1484 N N . GLU A 1 186 ? -14.086 1.683 -0.263 1 85.62 186 GLU A N 1
ATOM 1485 C CA . GLU A 1 186 ? -13.711 0.288 -0.465 1 85.62 186 GLU A CA 1
ATOM 1486 C C . GLU A 1 186 ? -13.898 -0.528 0.81 1 85.62 186 GLU A C 1
ATOM 1488 O O . GLU A 1 186 ? -14.141 -1.736 0.75 1 85.62 186 GLU A O 1
ATOM 1493 N N . TYR A 1 187 ? -13.875 0.088 1.907 1 86.12 187 TYR A N 1
ATOM 1494 C CA . TYR A 1 187 ? -13.961 -0.629 3.174 1 86.12 187 TYR A CA 1
ATOM 1495 C C . TYR A 1 187 ? -15.406 -0.769 3.631 1 86.12 187 TYR A C 1
ATOM 1497 O O . TYR A 1 187 ? -15.719 -1.612 4.477 1 86.12 187 TYR A O 1
ATOM 1505 N N . THR A 1 188 ? -16.219 0.096 3.143 1 88.12 188 THR A N 1
ATOM 1506 C CA . THR A 1 188 ? -17.625 -0.033 3.492 1 88.12 188 THR A CA 1
ATOM 1507 C C . THR A 1 188 ? -18.297 -1.104 2.639 1 88.12 188 THR A C 1
ATOM 1509 O O . THR A 1 188 ? -17.984 -1.253 1.456 1 88.12 188 THR A O 1
ATOM 1512 N N . SER A 1 189 ? -19.172 -1.808 3.262 1 84.25 189 SER A N 1
ATOM 1513 C CA . SER A 1 189 ? -19.906 -2.854 2.541 1 84.25 189 SER A CA 1
ATOM 1514 C C . SER A 1 189 ? -20.875 -2.258 1.526 1 84.25 189 SER A C 1
ATOM 1516 O O . SER A 1 189 ? -21.219 -2.91 0.543 1 84.25 189 SER A O 1
ATOM 1518 N N . THR A 1 190 ? -21.281 -0.988 1.635 1 87.12 190 THR A N 1
ATOM 1519 C CA . THR A 1 190 ? -22.281 -0.333 0.79 1 87.12 190 THR A CA 1
ATOM 1520 C C . THR A 1 190 ? -21.594 0.433 -0.344 1 87.12 190 THR A C 1
ATOM 1522 O O . THR A 1 190 ? -22.266 0.88 -1.281 1 87.12 190 THR A O 1
ATOM 1525 N N . GLY A 1 191 ? -20.281 0.604 -0.223 1 87.69 191 GLY A N 1
ATOM 1526 C CA . GLY A 1 191 ? -19.594 1.439 -1.195 1 87.69 191 GLY A CA 1
ATOM 1527 C C . GLY A 1 191 ? -19.812 2.924 -0.97 1 87.69 191 GLY A C 1
ATOM 1528 O O . GLY A 1 191 ? -19.859 3.701 -1.925 1 87.69 191 GLY A O 1
ATOM 1529 N N . TYR A 1 192 ? -19.906 3.324 0.237 1 92.25 192 TYR A N 1
ATOM 1530 C CA . TYR A 1 192 ? -20.188 4.703 0.629 1 92.25 192 TYR A CA 1
ATOM 1531 C C . TYR A 1 192 ? -19.094 5.641 0.138 1 92.25 192 TYR A C 1
ATOM 1533 O O . TYR A 1 192 ? -17.906 5.383 0.343 1 92.25 192 TYR A O 1
ATOM 1541 N N . VAL A 1 193 ? -19.469 6.664 -0.552 1 93.12 193 VAL A N 1
ATOM 1542 C CA . VAL A 1 193 ? -18.578 7.746 -0.934 1 93.12 193 VAL A CA 1
ATOM 1543 C C . VAL A 1 193 ? -18.844 8.977 -0.077 1 93.12 193 VAL A C 1
ATOM 1545 O O . VAL A 1 193 ? -19.922 9.57 -0.162 1 93.12 193 VAL A O 1
ATOM 1548 N N . SER A 1 194 ? -17.906 9.359 0.703 1 94.25 194 SER A N 1
ATOM 1549 C CA . SER A 1 194 ? -18.047 10.516 1.58 1 94.25 194 SER A CA 1
ATOM 1550 C C . SER A 1 194 ? -18.328 11.781 0.78 1 94.25 194 SER A C 1
ATOM 1552 O O . SER A 1 194 ? -17.719 12 -0.274 1 94.25 194 SER A O 1
ATOM 1554 N N . PRO A 1 195 ? -19.234 12.586 1.295 1 92.94 195 PRO A N 1
ATOM 1555 C CA . PRO A 1 195 ? -19.312 13.938 0.728 1 92.94 195 PRO A CA 1
ATOM 1556 C C . PRO A 1 195 ? -18.031 14.742 0.962 1 92.94 195 PRO A C 1
ATOM 1558 O O . PRO A 1 195 ? -17.266 14.438 1.877 1 92.94 195 PRO A O 1
ATOM 1561 N N . PHE A 1 196 ? -17.859 15.758 0.057 1 92.88 196 PHE A N 1
ATOM 1562 C CA . PHE A 1 196 ? -16.672 16.609 0.183 1 92.88 196 PHE A CA 1
ATOM 1563 C C . PHE A 1 196 ? -17.062 18 0.646 1 92.88 196 PHE A C 1
ATOM 1565 O O . PHE A 1 196 ? -18.172 18.469 0.377 1 92.88 196 PHE A O 1
ATOM 1572 N N . ALA A 1 197 ? -16.281 18.625 1.379 1 93.62 197 ALA A N 1
ATOM 1573 C CA . ALA A 1 197 ? -16.281 20.047 1.738 1 93.62 197 ALA A CA 1
ATOM 1574 C C . ALA A 1 197 ? -14.953 20.703 1.41 1 93.62 197 ALA A C 1
ATOM 1576 O O . ALA A 1 197 ? -13.898 20.25 1.87 1 93.62 197 ALA A O 1
ATOM 1577 N N . LEU A 1 198 ? -15.008 21.75 0.651 1 90.88 198 LEU A N 1
ATOM 1578 C CA . LEU A 1 198 ? -13.789 22.406 0.177 1 90.88 198 LEU A CA 1
ATOM 1579 C C . LEU A 1 198 ? -13.602 23.75 0.852 1 90.88 198 LEU A C 1
ATOM 1581 O O . LEU A 1 198 ? -14.477 24.625 0.765 1 90.88 198 LEU A O 1
ATOM 1585 N N . PHE A 1 199 ? -12.469 23.891 1.499 1 92.31 199 PHE A N 1
ATOM 1586 C CA . PHE A 1 199 ? -12.117 25.125 2.18 1 92.31 199 PHE A CA 1
ATOM 1587 C C . PHE A 1 199 ? -10.891 25.781 1.545 1 92.31 199 PHE A C 1
ATOM 1589 O O . PHE A 1 199 ? -9.828 25.156 1.482 1 92.31 199 PHE A O 1
ATOM 1596 N N . ARG A 1 200 ? -11.078 26.953 1.116 1 88.94 200 ARG A N 1
ATOM 1597 C CA . ARG A 1 200 ? -9.93 27.672 0.578 1 88.94 200 ARG A CA 1
ATOM 1598 C C . ARG A 1 200 ? -9.211 28.453 1.674 1 88.94 200 ARG A C 1
ATOM 1600 O O . ARG A 1 200 ? -9.633 29.547 2.043 1 88.94 200 ARG A O 1
ATOM 1607 N N . ILE A 1 201 ? -8.086 27.906 2.076 1 91.31 201 ILE A N 1
ATOM 1608 C CA . ILE A 1 201 ? -7.328 28.531 3.145 1 91.31 201 ILE A CA 1
ATOM 1609 C C . ILE A 1 201 ? -5.859 28.641 2.74 1 91.31 201 ILE A C 1
ATOM 1611 O O . ILE A 1 201 ? -5.348 27.797 2.002 1 91.31 201 ILE A O 1
ATOM 1615 N N . ARG A 1 202 ? -5.215 29.688 3.17 1 86.31 202 ARG A N 1
ATOM 1616 C CA . ARG A 1 202 ? -3.801 29.906 2.891 1 86.31 202 ARG A CA 1
ATOM 1617 C C . ARG A 1 202 ? -3.094 30.531 4.09 1 86.31 202 ARG A C 1
ATOM 1619 O O . ARG A 1 202 ? -3.734 31.141 4.945 1 86.31 202 ARG A O 1
ATOM 1626 N N . ARG A 1 203 ? -1.861 30.25 4.125 1 86.81 203 ARG A N 1
ATOM 1627 C CA . ARG A 1 203 ? -1.015 30.969 5.07 1 86.81 203 ARG A CA 1
ATOM 1628 C C . ARG A 1 203 ? -0.456 32.25 4.445 1 86.81 203 ARG A C 1
ATOM 1630 O O . ARG A 1 203 ? -0.314 32.344 3.225 1 86.81 203 ARG A O 1
ATOM 1637 N N . ASP A 1 204 ? -0.241 33.188 5.234 1 86.75 204 ASP A N 1
ATOM 1638 C CA . ASP A 1 204 ? 0.488 34.344 4.773 1 86.75 204 ASP A CA 1
ATOM 1639 C C . ASP A 1 204 ? 1.995 34.125 4.801 1 86.75 204 ASP A C 1
ATOM 1641 O O . ASP A 1 204 ? 2.635 34.281 5.844 1 86.75 204 ASP A O 1
ATOM 1645 N N . ASP A 1 205 ? 2.572 33.844 3.709 1 80.38 205 ASP A N 1
ATOM 1646 C CA . ASP A 1 205 ? 3.961 33.406 3.596 1 80.38 205 ASP A CA 1
ATOM 1647 C C . ASP A 1 205 ? 4.922 34.562 3.826 1 80.38 205 ASP A C 1
ATOM 1649 O O . ASP A 1 205 ? 6.137 34.375 3.918 1 80.38 205 ASP A O 1
ATOM 1653 N N . THR A 1 206 ? 4.391 35.719 3.926 1 84.19 206 THR A N 1
ATOM 1654 C CA . THR A 1 206 ? 5.23 36.875 4.211 1 84.19 206 THR A CA 1
ATOM 1655 C C . THR A 1 206 ? 5.516 37 5.707 1 84.19 206 THR A C 1
ATOM 1657 O O . THR A 1 206 ? 6.406 37.75 6.125 1 84.19 206 THR A O 1
ATOM 1660 N N . LYS A 1 207 ? 4.805 36.25 6.445 1 87.44 207 LYS A N 1
ATOM 1661 C CA . LYS A 1 207 ? 4.957 36.25 7.898 1 87.44 207 LYS A CA 1
ATOM 1662 C C . LYS A 1 207 ? 5.844 35.094 8.367 1 87.44 207 LYS A C 1
ATOM 1664 O O . LYS A 1 207 ? 6.246 34.25 7.562 1 87.44 207 LYS A O 1
ATOM 1669 N N . GLN A 1 208 ? 6.18 35.156 9.648 1 87.62 208 GLN A N 1
ATOM 1670 C CA . GLN A 1 208 ? 6.992 34.125 10.273 1 87.62 208 GLN A CA 1
ATOM 1671 C C . GLN A 1 208 ? 6.125 33.156 11.062 1 87.62 208 GLN A C 1
ATOM 1673 O O . GLN A 1 208 ? 4.934 33.406 11.273 1 87.62 208 GLN A O 1
ATOM 1678 N N . GLU A 1 209 ? 6.785 32.125 11.461 1 86.88 209 GLU A N 1
ATOM 1679 C CA . GLU A 1 209 ? 6.074 31.094 12.211 1 86.88 209 GLU A CA 1
ATOM 1680 C C . GLU A 1 209 ? 5.371 31.672 13.43 1 86.88 209 GLU A C 1
ATOM 1682 O O . GLU A 1 209 ? 4.223 31.344 13.719 1 86.88 209 GLU A O 1
ATOM 1687 N N . SER A 1 210 ? 5.961 32.656 14.109 1 87.19 210 SER A N 1
ATOM 1688 C CA . SER A 1 210 ? 5.469 33.219 15.375 1 87.19 210 SER A CA 1
ATOM 1689 C C . SER A 1 210 ? 4.309 34.156 15.156 1 87.19 210 SER A C 1
ATOM 1691 O O . SER A 1 210 ? 3.488 34.375 16.047 1 87.19 210 SER A O 1
ATOM 1693 N N . ASN A 1 211 ? 4.258 34.719 13.961 1 89.75 211 ASN A N 1
ATOM 1694 C CA . ASN A 1 211 ? 3.209 35.688 13.695 1 89.75 211 ASN A CA 1
ATOM 1695 C C . ASN A 1 211 ? 2.4 35.344 12.453 1 89.75 211 ASN A C 1
ATOM 1697 O O . ASN A 1 211 ? 1.758 36.188 11.844 1 89.75 211 ASN A O 1
ATOM 1701 N N . MET A 1 212 ? 2.455 34.125 12.141 1 89 212 MET A N 1
ATOM 1702 C CA . MET A 1 212 ? 1.764 33.625 10.961 1 89 212 MET A CA 1
ATOM 1703 C C . MET A 1 212 ? 0.267 33.875 11.047 1 89 212 MET A C 1
ATOM 1705 O O . MET A 1 212 ? -0.315 33.844 12.133 1 89 212 MET A O 1
ATOM 1709 N N . GLU A 1 213 ? -0.275 34.219 9.852 1 92.62 213 GLU A N 1
ATOM 1710 C CA . GLU A 1 213 ? -1.725 34.344 9.727 1 92.62 213 GLU A CA 1
ATOM 1711 C C . GLU A 1 213 ? -2.289 33.281 8.781 1 92.62 213 GLU A C 1
ATOM 1713 O O . GLU A 1 213 ? -1.678 33 7.754 1 92.62 213 GLU A O 1
ATOM 1718 N N . TYR A 1 214 ? -3.336 32.75 9.188 1 92.81 214 TYR A N 1
ATOM 1719 C CA . TYR A 1 214 ? -4.078 31.797 8.391 1 92.81 214 TYR A CA 1
ATOM 1720 C C . TYR A 1 214 ? -5.402 32.375 7.914 1 92.81 214 TYR A C 1
ATOM 1722 O O . TYR A 1 214 ? -6.238 32.781 8.727 1 92.81 214 TYR A O 1
ATOM 1730 N N . ILE A 1 215 ? -5.59 32.375 6.59 1 92.31 215 ILE A N 1
ATOM 1731 C CA . ILE A 1 215 ? -6.699 33.125 6.004 1 92.31 215 ILE A CA 1
ATOM 1732 C C . ILE A 1 215 ? -7.633 32.156 5.266 1 92.31 215 ILE A C 1
ATOM 1734 O O . ILE A 1 215 ? -7.246 31.578 4.258 1 92.31 215 ILE A O 1
ATOM 1738 N N . LEU A 1 216 ? -8.812 32.031 5.773 1 93.25 216 LEU A N 1
ATOM 1739 C CA . LEU A 1 216 ? -9.867 31.266 5.125 1 93.25 216 LEU A CA 1
ATOM 1740 C C . LEU A 1 216 ? -10.719 32.156 4.227 1 93.25 216 LEU A C 1
ATOM 1742 O O . LEU A 1 216 ? -11.297 33.156 4.691 1 93.25 216 LEU A O 1
ATOM 1746 N N . ASP A 1 217 ? -10.758 31.828 2.947 1 90.88 217 ASP A N 1
ATOM 1747 C CA . ASP A 1 217 ? -11.555 32.562 1.973 1 90.88 217 ASP A CA 1
ATOM 1748 C C . ASP A 1 217 ? -12.914 31.906 1.766 1 90.88 217 ASP A C 1
ATOM 1750 O O . ASP A 1 217 ? -13.031 30.922 1.026 1 90.88 217 ASP A O 1
ATOM 1754 N N . LEU A 1 218 ? -13.961 32.469 2.285 1 90.44 218 LEU A N 1
ATOM 1755 C CA . LEU A 1 218 ? -15.289 31.859 2.266 1 90.44 218 LEU A CA 1
ATOM 1756 C C . LEU A 1 218 ? -15.906 31.953 0.872 1 90.44 218 LEU A C 1
ATOM 1758 O O . LEU A 1 218 ? -16.719 31.094 0.492 1 90.44 218 LEU A O 1
ATOM 1762 N N . ASN A 1 219 ? -15.469 32.906 0.074 1 86.44 219 ASN A N 1
ATOM 1763 C CA . ASN A 1 219 ? -16.016 33.094 -1.27 1 86.44 219 ASN A CA 1
ATOM 1764 C C . ASN A 1 219 ? -15.484 32.031 -2.23 1 86.44 219 ASN A C 1
ATOM 1766 O O . ASN A 1 219 ? -16.078 31.797 -3.285 1 86.44 219 ASN A O 1
ATOM 1770 N N . LYS A 1 220 ? -14.43 31.422 -1.834 1 83.81 220 LYS A N 1
ATOM 1771 C CA . LYS A 1 220 ? -13.828 30.422 -2.699 1 83.81 220 LYS A CA 1
ATOM 1772 C C . LYS A 1 220 ? -13.906 29.031 -2.066 1 83.81 220 LYS A C 1
ATOM 1774 O O . LYS A 1 220 ? -13.164 28.125 -2.447 1 83.81 220 LYS A O 1
ATOM 1779 N N . SER A 1 221 ? -14.664 28.984 -1.085 1 89 221 SER A N 1
ATOM 1780 C CA . SER A 1 221 ? -14.922 27.719 -0.422 1 89 221 SER A CA 1
ATOM 1781 C C . SER A 1 221 ? -16.281 27.156 -0.816 1 89 221 SER A C 1
ATOM 1783 O O . SER A 1 221 ? -17.203 27.906 -1.103 1 89 221 SER A O 1
ATOM 1785 N N . TYR A 1 222 ? -16.344 25.859 -0.904 1 87.31 222 TYR A N 1
ATOM 1786 C CA . TYR A 1 222 ? -17.562 25.156 -1.305 1 87.31 222 TYR A CA 1
ATOM 1787 C C . TYR A 1 222 ? -17.953 24.094 -0.283 1 87.31 222 TYR A C 1
ATOM 1789 O O . TYR A 1 222 ? -17.344 23.031 -0.237 1 87.31 222 TYR A O 1
ATOM 1797 N N . PHE A 1 223 ? -18.938 24.359 0.534 1 90.31 223 PHE A N 1
ATOM 1798 C CA . PHE A 1 223 ? -19.422 23.422 1.53 1 90.31 223 PHE A CA 1
ATOM 1799 C C . PHE A 1 223 ? -20.828 23.797 2.004 1 90.31 223 PHE A C 1
ATOM 1801 O O . PHE A 1 223 ? -21.266 24.938 1.811 1 90.31 223 PHE A O 1
ATOM 1808 N N . ASP A 1 224 ? -21.531 22.828 2.562 1 89 224 ASP A N 1
ATOM 1809 C CA . ASP A 1 224 ? -22.812 23 3.229 1 89 224 ASP A CA 1
ATOM 1810 C C . ASP A 1 224 ? -22.688 22.828 4.738 1 89 224 ASP A C 1
ATOM 1812 O O . ASP A 1 224 ? -22.406 21.719 5.215 1 89 224 ASP A O 1
ATOM 1816 N N . LEU A 1 225 ? -22.891 23.844 5.465 1 91.69 225 LEU A N 1
ATOM 1817 C CA . LEU A 1 225 ? -22.703 23.844 6.91 1 91.69 225 LEU A CA 1
ATOM 1818 C C . LEU A 1 225 ? -23.516 22.734 7.562 1 91.69 225 LEU A C 1
ATOM 1820 O O . LEU A 1 225 ? -23.016 22 8.422 1 91.69 225 LEU A O 1
ATOM 1824 N N . GLU A 1 226 ? -24.703 22.578 7.152 1 91.88 226 GLU A N 1
ATOM 1825 C CA . GLU A 1 226 ? -25.609 21.594 7.754 1 91.88 226 GLU A CA 1
ATOM 1826 C C . GLU A 1 226 ? -25.109 20.172 7.543 1 91.88 226 GLU A C 1
ATOM 1828 O O . GLU A 1 226 ? -25.297 19.312 8.398 1 91.88 226 GLU A O 1
ATOM 1833 N N . SER A 1 227 ? -24.469 19.984 6.492 1 92 227 SER A N 1
ATOM 1834 C CA . SER A 1 227 ? -24 18.641 6.152 1 92 227 SER A CA 1
ATOM 1835 C C . SER A 1 227 ? -22.797 18.25 7.008 1 92 227 SER A C 1
ATOM 1837 O O . SER A 1 227 ? -22.406 17.078 7.055 1 92 227 SER A O 1
ATOM 1839 N N . LEU A 1 228 ? -22.25 19.203 7.723 1 96.25 228 LEU A N 1
ATOM 1840 C CA . LEU A 1 228 ? -21.062 18.938 8.531 1 96.25 228 LEU A CA 1
ATOM 1841 C C . LEU A 1 228 ? -21.438 18.672 9.984 1 96.25 228 LEU A C 1
ATOM 1843 O O . LEU A 1 228 ? -20.625 18.172 10.766 1 96.25 228 LEU A O 1
ATOM 1847 N N . HIS A 1 229 ? -22.688 19.031 10.352 1 97 229 HIS A N 1
ATOM 1848 C CA . HIS A 1 229 ? -23.141 18.891 11.727 1 97 229 HIS A CA 1
ATOM 1849 C C . HIS A 1 229 ? -23.312 17.422 12.102 1 97 229 HIS A C 1
ATOM 1851 O O . HIS A 1 229 ? -23.922 16.641 11.352 1 97 229 HIS A O 1
ATOM 1857 N N . GLY A 1 230 ? -22.703 16.984 13.25 1 96.75 230 GLY A N 1
ATOM 1858 C CA . GLY A 1 230 ? -22.828 15.633 13.766 1 96.75 230 GLY A CA 1
ATOM 1859 C C . GLY A 1 230 ? -22.031 14.617 12.977 1 96.75 230 GLY A C 1
ATOM 1860 O O . GLY A 1 230 ? -22.156 13.414 13.188 1 96.75 230 GLY A O 1
ATOM 1861 N N . LYS A 1 231 ? -21.203 15.023 12.086 1 97.31 231 LYS A N 1
ATOM 1862 C CA . LYS A 1 231 ? -20.438 14.133 11.219 1 97.31 231 LYS A CA 1
ATOM 1863 C C . LYS A 1 231 ? -19 13.969 11.719 1 97.31 231 LYS A C 1
ATOM 1865 O O . LYS A 1 231 ? -18.562 14.719 12.602 1 97.31 231 LYS A O 1
ATOM 1870 N N . ASP A 1 232 ? -18.375 12.961 11.266 1 97.19 232 ASP A N 1
ATOM 1871 C CA . ASP A 1 232 ? -16.938 12.828 11.43 1 97.19 232 ASP A CA 1
ATOM 1872 C C . ASP A 1 232 ? -16.188 13.531 10.297 1 97.19 232 ASP A C 1
ATOM 1874 O O . ASP A 1 232 ? -16.219 13.07 9.156 1 97.19 232 ASP A O 1
ATOM 1878 N N . LEU A 1 233 ? -15.562 14.641 10.633 1 97.94 233 LEU A N 1
ATOM 1879 C CA . LEU A 1 233 ? -14.828 15.406 9.633 1 97.94 233 LEU A CA 1
ATOM 1880 C C . LEU A 1 233 ? -13.414 14.852 9.445 1 97.94 233 LEU A C 1
ATOM 1882 O O . LEU A 1 233 ? -12.648 14.773 10.406 1 97.94 233 LEU A O 1
ATOM 1886 N N . ILE A 1 234 ? -13.117 14.477 8.203 1 98 234 ILE A N 1
ATOM 1887 C CA . ILE A 1 234 ? -11.805 13.922 7.891 1 98 234 ILE A CA 1
ATOM 1888 C C . ILE A 1 234 ? -11 14.922 7.07 1 98 234 ILE A C 1
ATOM 1890 O O . ILE A 1 234 ? -11.461 15.398 6.027 1 98 234 ILE A O 1
ATOM 1894 N N . PHE A 1 235 ? -9.891 15.266 7.582 1 97.94 235 PHE A N 1
ATOM 1895 C CA . PHE A 1 235 ? -8.914 16.078 6.871 1 97.94 235 PHE A CA 1
ATOM 1896 C C . PHE A 1 235 ? -7.688 15.25 6.504 1 97.94 235 PHE A C 1
ATOM 1898 O O . PHE A 1 235 ? -7.121 14.555 7.352 1 97.94 235 PHE A O 1
ATOM 1905 N N . ALA A 1 236 ? -7.297 15.242 5.238 1 97.5 236 ALA A N 1
ATOM 1906 C CA . ALA A 1 236 ? -6.098 14.547 4.77 1 97.5 236 ALA A CA 1
ATOM 1907 C C . ALA A 1 236 ? -5.137 15.523 4.09 1 97.5 236 ALA A C 1
ATOM 1909 O O . ALA A 1 236 ? -5.379 15.953 2.957 1 97.5 236 ALA A O 1
ATOM 1910 N N . ASP A 1 237 ? -4.102 15.859 4.734 1 96.38 237 ASP A N 1
ATOM 1911 C CA . ASP A 1 237 ? -3.055 16.75 4.238 1 96.38 237 ASP A CA 1
ATOM 1912 C C . ASP A 1 237 ? -1.669 16.156 4.477 1 96.38 237 ASP A C 1
ATOM 1914 O O . ASP A 1 237 ? -1.332 15.781 5.605 1 96.38 237 ASP A O 1
ATOM 1918 N N . PRO A 1 238 ? -0.821 16.094 3.486 1 96.56 238 PRO A N 1
ATOM 1919 C CA . PRO A 1 238 ? 0.466 15.414 3.674 1 96.56 238 PRO A CA 1
ATOM 1920 C C . PRO A 1 238 ? 1.257 15.969 4.855 1 96.56 238 PRO A C 1
ATOM 1922 O O . PRO A 1 238 ? 1.86 15.211 5.613 1 96.56 238 PRO A O 1
ATOM 1925 N N . MET A 1 239 ? 1.138 17.312 5.02 1 96.25 239 MET A N 1
ATOM 1926 C CA . MET A 1 239 ? 1.972 17.938 6.039 1 96.25 239 MET A CA 1
ATOM 1927 C C . MET A 1 239 ? 1.116 18.688 7.059 1 96.25 239 MET A C 1
ATOM 1929 O O . MET A 1 239 ? 0.137 19.344 6.691 1 96.25 239 MET A O 1
ATOM 1933 N N . ASN A 1 240 ? 1.465 18.516 8.297 1 97.25 240 ASN A N 1
ATOM 1934 C CA . ASN A 1 240 ? 0.965 19.375 9.375 1 97.25 240 ASN A CA 1
ATOM 1935 C C . ASN A 1 240 ? 2.098 20.125 10.07 1 97.25 240 ASN A C 1
ATOM 1937 O O . ASN A 1 240 ? 2.744 19.578 10.969 1 97.25 240 ASN A O 1
ATOM 1941 N N . ALA A 1 241 ? 2.238 21.312 9.688 1 96.12 241 ALA A N 1
ATOM 1942 C CA . ALA A 1 241 ? 3.34 22.094 10.242 1 96.12 241 ALA A CA 1
ATOM 1943 C C . ALA A 1 241 ? 2.912 22.812 11.516 1 96.12 241 ALA A C 1
ATOM 1945 O O . ALA A 1 241 ? 3.215 22.375 12.625 1 96.12 241 ALA A O 1
ATOM 1946 N N . THR A 1 242 ? 2.014 23.734 11.383 1 95.12 242 THR A N 1
ATOM 1947 C CA . THR A 1 242 ? 1.678 24.594 12.523 1 95.12 242 THR A CA 1
ATOM 1948 C C . THR A 1 242 ? 0.31 24.219 13.086 1 95.12 242 THR A C 1
ATOM 1950 O O . THR A 1 242 ? -0.024 24.594 14.211 1 95.12 242 THR A O 1
ATOM 1953 N N . GLY A 1 243 ? -0.482 23.531 12.305 1 95.94 243 GLY A N 1
ATOM 1954 C CA . GLY A 1 243 ? -1.838 23.219 12.727 1 95.94 243 GLY A CA 1
ATOM 1955 C C . GLY A 1 243 ? -2.812 24.359 12.516 1 95.94 243 GLY A C 1
ATOM 1956 O O . GLY A 1 243 ? -4.02 24.203 12.719 1 95.94 243 GLY A O 1
ATOM 1957 N N . GLY A 1 244 ? -2.369 25.484 12.039 1 94.81 244 GLY A N 1
ATOM 1958 C CA . GLY A 1 244 ? -3.154 26.703 11.977 1 94.81 244 GLY A CA 1
ATOM 1959 C C . GLY A 1 244 ? -4.301 26.625 10.984 1 94.81 244 GLY A C 1
ATOM 1960 O O . GLY A 1 244 ? -5.398 27.125 11.258 1 94.81 244 GLY A O 1
ATOM 1961 N N . SER A 1 245 ? -4.055 26.016 9.797 1 94.69 245 SER A N 1
ATOM 1962 C CA . SER A 1 245 ? -5.098 25.922 8.781 1 94.69 245 SER A CA 1
ATOM 1963 C C . SER A 1 245 ? -6.301 25.141 9.297 1 94.69 245 SER A C 1
ATOM 1965 O O . SER A 1 245 ? -7.438 25.609 9.203 1 94.69 245 SER A O 1
ATOM 1967 N N . LEU A 1 246 ? -6.059 24.016 9.891 1 96.38 246 LEU A N 1
ATOM 1968 C CA . LEU A 1 246 ? -7.133 23.156 10.398 1 96.38 246 LEU A CA 1
ATOM 1969 C C . LEU A 1 246 ? -7.887 23.859 11.531 1 96.38 246 LEU A C 1
ATOM 1971 O O . LEU A 1 246 ? -9.117 23.875 11.531 1 96.38 246 LEU A O 1
ATOM 1975 N N . VAL A 1 247 ? -7.164 24.422 12.453 1 97.12 247 VAL A N 1
ATOM 1976 C CA . VAL A 1 247 ? -7.789 25.062 13.602 1 97.12 247 VAL A CA 1
ATOM 1977 C C . VAL A 1 247 ? -8.672 26.219 13.141 1 97.12 247 VAL A C 1
ATOM 1979 O O . VAL A 1 247 ? -9.773 26.406 13.656 1 97.12 247 VAL A O 1
ATOM 1982 N N . THR A 1 248 ? -8.172 27 12.148 1 96.12 248 THR A N 1
ATOM 1983 C CA . THR A 1 248 ? -8.945 28.109 11.609 1 96.12 248 THR A CA 1
ATOM 1984 C C . THR A 1 248 ? -10.297 27.625 11.086 1 96.12 248 THR A C 1
ATOM 1986 O O . THR A 1 248 ? -11.336 28.219 11.398 1 96.12 248 THR A O 1
ATOM 1989 N N . ILE A 1 249 ? -10.305 26.547 10.359 1 96.12 249 ILE A N 1
ATOM 1990 C CA . ILE A 1 249 ? -11.516 26.031 9.734 1 96.12 249 ILE A CA 1
ATOM 1991 C C . ILE A 1 249 ? -12.469 25.516 10.812 1 96.12 249 ILE A C 1
ATOM 1993 O O . ILE A 1 249 ? -13.656 25.844 10.805 1 96.12 249 ILE A O 1
ATOM 1997 N N . VAL A 1 250 ? -11.992 24.75 11.766 1 96.81 250 VAL A N 1
ATOM 1998 C CA . VAL A 1 250 ? -12.836 24.125 12.781 1 96.81 250 VAL A CA 1
ATOM 1999 C C . VAL A 1 250 ? -13.398 25.188 13.711 1 96.81 250 VAL A C 1
ATOM 2001 O O . VAL A 1 250 ? -14.555 25.109 14.141 1 96.81 250 VAL A O 1
ATOM 2004 N N . GLN A 1 251 ? -12.609 26.203 14.023 1 95.25 251 GLN A N 1
ATOM 2005 C CA . GLN A 1 251 ? -13.109 27.297 14.852 1 95.25 251 GLN A CA 1
ATOM 2006 C C . GLN A 1 251 ? -14.195 28.078 14.125 1 95.25 251 GLN A C 1
ATOM 2008 O O . GLN A 1 251 ? -15.172 28.5 14.742 1 95.25 251 GLN A O 1
ATOM 2013 N N . TYR A 1 252 ? -13.984 28.328 12.828 1 95.69 252 TYR A N 1
ATOM 2014 C CA . TYR A 1 252 ? -15.031 28.953 12.031 1 95.69 252 TYR A CA 1
ATOM 2015 C C . TYR A 1 252 ? -16.328 28.156 12.086 1 95.69 252 TYR A C 1
ATOM 2017 O O . TYR A 1 252 ? -17.406 28.719 12.312 1 95.69 252 TYR A O 1
ATOM 2025 N N . LEU A 1 253 ? -16.219 26.844 11.875 1 96.31 253 LEU A N 1
ATOM 2026 C CA . LEU A 1 253 ? -17.391 25.984 11.922 1 96.31 253 LEU A CA 1
ATOM 2027 C C . LEU A 1 253 ? -18.078 26.062 13.281 1 96.31 253 LEU A C 1
ATOM 2029 O O . LEU A 1 253 ? -19.312 26.156 13.352 1 96.31 253 LEU A O 1
ATOM 2033 N N . SER A 1 254 ? -17.297 26.031 14.297 1 95.69 254 SER A N 1
ATOM 2034 C CA . SER A 1 254 ? -17.828 26.156 15.648 1 95.69 254 SER A CA 1
ATOM 2035 C C . SER A 1 254 ? -18.578 27.469 15.836 1 95.69 254 SER A C 1
ATOM 2037 O O . SER A 1 254 ? -19.656 27.5 16.438 1 95.69 254 SER A O 1
ATOM 2039 N N . ALA A 1 255 ? -18 28.516 15.344 1 95.44 255 ALA A N 1
ATOM 2040 C CA . ALA A 1 255 ? -18.609 29.828 15.453 1 95.44 255 ALA A CA 1
ATOM 2041 C C . ALA A 1 255 ? -19.953 29.875 14.711 1 95.44 255 ALA A C 1
ATOM 2043 O O . ALA A 1 255 ? -20.828 30.672 15.055 1 95.44 255 ALA A O 1
ATOM 2044 N N . GLN A 1 256 ? -20.094 29.047 13.727 1 95.88 256 GLN A N 1
ATOM 2045 C CA . GLN A 1 256 ? -21.328 28.969 12.953 1 95.88 256 GLN A CA 1
ATOM 2046 C C . GLN A 1 256 ? -22.328 28.016 13.602 1 95.88 256 GLN A C 1
ATOM 2048 O O . GLN A 1 256 ? -23.375 27.703 13.023 1 95.88 256 GLN A O 1
ATOM 2053 N N . GLY A 1 257 ? -21.938 27.406 14.719 1 95.69 257 GLY A N 1
ATOM 2054 C CA . GLY A 1 257 ? -22.828 26.531 15.453 1 95.69 257 GLY A CA 1
ATOM 2055 C C . GLY A 1 257 ? -22.719 25.078 15.023 1 95.69 257 GLY A C 1
ATOM 2056 O O . GLY A 1 257 ? -23.531 24.234 15.43 1 95.69 257 GLY A O 1
ATOM 2057 N N . ILE A 1 258 ? -21.797 24.766 14.188 1 96.06 258 ILE A N 1
ATOM 2058 C CA . ILE A 1 258 ? -21.578 23.391 13.742 1 96.06 258 ILE A CA 1
ATOM 2059 C C . ILE A 1 258 ? -20.797 22.625 14.789 1 96.06 258 ILE A C 1
ATOM 2061 O O . ILE A 1 258 ? -19.75 23.078 15.266 1 96.06 258 ILE A O 1
ATOM 2065 N N . LYS A 1 259 ? -21.344 21.469 15.172 1 95.62 259 LYS A N 1
ATOM 2066 C CA . LYS A 1 259 ? -20.688 20.578 16.125 1 95.62 259 LYS A CA 1
ATOM 2067 C C . LYS A 1 259 ? -20.438 19.203 15.516 1 95.62 259 LYS A C 1
ATOM 2069 O O . LYS A 1 259 ? -21.297 18.312 15.617 1 95.62 259 LYS A O 1
ATOM 2074 N N . PRO A 1 260 ? -19.266 19.047 14.953 1 96.81 260 PRO A N 1
ATOM 2075 C CA . PRO A 1 260 ? -18.953 17.719 14.43 1 96.81 260 PRO A CA 1
ATOM 2076 C C . PRO A 1 260 ? -18.844 16.672 15.539 1 96.81 260 PRO A C 1
ATOM 2078 O O . PRO A 1 260 ? -18.562 17.016 16.688 1 96.81 260 PRO A O 1
ATOM 2081 N N . ARG A 1 261 ? -19.141 15.414 15.188 1 96.38 261 ARG A N 1
ATOM 2082 C CA . ARG A 1 261 ? -18.938 14.328 16.125 1 96.38 261 ARG A CA 1
ATOM 2083 C C . ARG A 1 261 ? -17.453 14.148 16.453 1 96.38 261 ARG A C 1
ATOM 2085 O O . ARG A 1 261 ? -17.094 13.914 17.594 1 96.38 261 ARG A O 1
ATOM 2092 N N . SER A 1 262 ? -16.641 14.242 15.422 1 96.75 262 SER A N 1
ATOM 2093 C CA . SER A 1 262 ? -15.195 14.164 15.602 1 96.75 262 SER A CA 1
ATOM 2094 C C . SER A 1 262 ? -14.461 14.883 14.477 1 96.75 262 SER A C 1
ATOM 2096 O O . SER A 1 262 ? -15.039 15.156 13.422 1 96.75 262 SER A O 1
ATOM 2098 N N . VAL A 1 263 ? -13.227 15.266 14.773 1 97.94 263 VAL A N 1
ATOM 2099 C CA . VAL A 1 263 ? -12.297 15.805 13.781 1 97.94 263 VAL A CA 1
ATOM 2100 C C . VAL A 1 263 ? -11.055 14.914 13.711 1 97.94 263 VAL A C 1
ATOM 2102 O O . VAL A 1 263 ? -10.344 14.742 14.703 1 97.94 263 VAL A O 1
ATOM 2105 N N . ARG A 1 264 ? -10.867 14.32 12.562 1 98.06 264 ARG A N 1
ATOM 2106 C CA . ARG A 1 264 ? -9.727 13.438 12.359 1 98.06 264 ARG A CA 1
ATOM 2107 C C . ARG A 1 264 ? -8.797 13.992 11.281 1 98.06 264 ARG A C 1
ATOM 2109 O O . ARG A 1 264 ? -9.219 14.227 10.148 1 98.06 264 ARG A O 1
ATOM 2116 N N . PHE A 1 265 ? -7.586 14.211 11.648 1 98.56 265 PHE A N 1
ATOM 2117 C CA . PHE A 1 265 ? -6.602 14.82 10.758 1 98.56 265 PHE A CA 1
ATOM 2118 C C . PHE A 1 265 ? -5.5 13.828 10.414 1 98.56 265 PHE A C 1
ATOM 2120 O O . PHE A 1 265 ? -4.719 13.438 11.289 1 98.56 265 PHE A O 1
ATOM 2127 N N . PHE A 1 266 ? -5.398 13.453 9.094 1 98.38 266 PHE A N 1
ATOM 2128 C CA . PHE A 1 266 ? -4.426 12.469 8.625 1 98.38 266 PHE A CA 1
ATOM 2129 C C . PHE A 1 266 ? -3.266 13.156 7.914 1 98.38 266 PHE A C 1
ATOM 2131 O O . PHE A 1 266 ? -3.473 13.891 6.949 1 98.38 266 PHE A O 1
ATOM 2138 N N . ASN A 1 267 ? -2.039 12.891 8.344 1 97.94 267 ASN A N 1
ATOM 2139 C CA . ASN A 1 267 ? -0.851 13.492 7.75 1 97.94 267 ASN A CA 1
ATOM 2140 C C . ASN A 1 267 ? 0.245 12.453 7.516 1 97.94 267 ASN A C 1
ATOM 2142 O O . ASN A 1 267 ? 0.354 11.477 8.266 1 97.94 267 ASN A O 1
ATOM 2146 N N . VAL A 1 268 ? 1.061 12.703 6.484 1 97.81 268 VAL A N 1
ATOM 2147 C CA . VAL A 1 268 ? 2.26 11.891 6.309 1 97.81 268 VAL A CA 1
ATOM 2148 C C . VAL A 1 268 ? 3.305 12.273 7.352 1 97.81 268 VAL A C 1
ATOM 2150 O O . VAL A 1 268 ? 3.859 11.414 8.039 1 97.81 268 VAL A O 1
ATOM 2153 N N . ILE A 1 269 ? 3.518 13.602 7.457 1 98.31 269 ILE A N 1
ATOM 2154 C CA . ILE A 1 269 ? 4.434 14.109 8.477 1 98.31 269 ILE A CA 1
ATOM 2155 C C . ILE A 1 269 ? 3.756 15.227 9.266 1 98.31 269 ILE A C 1
ATOM 2157 O O . ILE A 1 269 ? 3.115 16.109 8.688 1 98.31 269 ILE A O 1
ATOM 2161 N N . SER A 1 270 ? 3.85 15.133 10.508 1 98.44 270 SER A N 1
ATOM 2162 C CA . SER A 1 270 ? 3.406 16.203 11.391 1 98.44 270 SER A CA 1
ATOM 2163 C C . SER A 1 270 ? 4.555 16.719 12.25 1 98.44 270 SER A C 1
ATOM 2165 O O . SER A 1 270 ? 5.375 15.938 12.734 1 98.44 270 SER A O 1
ATOM 2167 N N . ALA A 1 271 ? 4.609 18.016 12.398 1 98.5 271 ALA A N 1
ATOM 2168 C CA . ALA A 1 271 ? 5.488 18.562 13.43 1 98.5 271 ALA A CA 1
ATOM 2169 C C . ALA A 1 271 ? 4.867 18.422 14.812 1 98.5 271 ALA A C 1
ATOM 2171 O O . ALA A 1 271 ? 3.654 18.578 14.977 1 98.5 271 ALA A O 1
ATOM 2172 N N . LEU A 1 272 ? 5.691 18.219 15.797 1 98.5 272 LEU A N 1
ATOM 2173 C CA . LEU A 1 272 ? 5.227 18.062 17.172 1 98.5 272 LEU A CA 1
ATOM 2174 C C . LEU A 1 272 ? 4.363 19.25 17.594 1 98.5 272 LEU A C 1
ATOM 2176 O O . LEU A 1 272 ? 3.242 19.062 18.062 1 98.5 272 LEU A O 1
ATOM 2180 N N . LYS A 1 273 ? 4.82 20.438 17.375 1 97.88 273 LYS A N 1
ATOM 2181 C CA . LYS A 1 273 ? 4.117 21.641 17.781 1 97.88 273 LYS A CA 1
ATOM 2182 C C . LYS A 1 273 ? 2.754 21.75 17.094 1 97.88 273 LYS A C 1
ATOM 2184 O O . LYS A 1 273 ? 1.76 22.109 17.734 1 97.88 273 LYS A O 1
ATOM 2189 N N . GLY A 1 274 ? 2.701 21.469 15.797 1 97.81 274 GLY A N 1
ATOM 2190 C CA . GLY A 1 274 ? 1.441 21.5 15.07 1 97.81 274 GLY A CA 1
ATOM 2191 C C . GLY A 1 274 ? 0.401 20.547 15.625 1 97.81 274 GLY A C 1
ATOM 2192 O O . GLY A 1 274 ? -0.77 20.906 15.758 1 97.81 274 GLY A O 1
ATOM 2193 N N . ALA A 1 275 ? 0.828 19.344 15.914 1 98.5 275 ALA A N 1
ATOM 2194 C CA . ALA A 1 275 ? -0.081 18.359 16.469 1 98.5 275 ALA A CA 1
ATOM 2195 C C . ALA A 1 275 ? -0.605 18.797 17.828 1 98.5 275 ALA A C 1
ATOM 2197 O O . ALA A 1 275 ? -1.793 18.641 18.125 1 98.5 275 ALA A O 1
ATOM 2198 N N . LEU A 1 276 ? 0.248 19.359 18.625 1 98.06 276 LEU A N 1
ATOM 2199 C CA . LEU A 1 276 ? -0.146 19.828 19.953 1 98.06 276 LEU A CA 1
ATOM 2200 C C . LEU A 1 276 ? -1.133 20.984 19.859 1 98.06 276 LEU A C 1
ATOM 2202 O O . LEU A 1 276 ? -2.15 21 20.547 1 98.06 276 LEU A O 1
ATOM 2206 N N . ARG A 1 277 ? -0.853 21.922 18.969 1 97.56 277 ARG A N 1
ATOM 2207 C CA . ARG A 1 277 ? -1.747 23.047 18.766 1 97.56 277 ARG A CA 1
ATOM 2208 C C . ARG A 1 277 ? -3.154 22.594 18.406 1 97.56 277 ARG A C 1
ATOM 2210 O O . ARG A 1 277 ? -4.141 23.094 18.953 1 97.56 277 ARG A O 1
ATOM 2217 N N . ILE A 1 278 ? -3.227 21.594 17.578 1 98.12 278 ILE A N 1
ATOM 2218 C CA . ILE A 1 278 ? -4.512 21.094 17.094 1 98.12 278 ILE A CA 1
ATOM 2219 C C . ILE A 1 278 ? -5.273 20.438 18.25 1 98.12 278 ILE A C 1
ATOM 2221 O O . ILE A 1 278 ? -6.441 20.766 18.484 1 98.12 278 ILE A O 1
ATOM 2225 N N . THR A 1 279 ? -4.629 19.562 19 1 97.75 279 THR A N 1
ATOM 2226 C CA . THR A 1 279 ? -5.312 18.766 20.016 1 97.75 279 THR A CA 1
ATOM 2227 C C . THR A 1 279 ? -5.668 19.641 21.219 1 97.75 279 THR A C 1
ATOM 2229 O O . THR A 1 279 ? -6.582 19.312 21.984 1 97.75 279 THR A O 1
ATOM 2232 N N . ARG A 1 280 ? -4.984 20.781 21.375 1 97.5 280 ARG A N 1
ATOM 2233 C CA . ARG A 1 280 ? -5.324 21.719 22.453 1 97.5 280 ARG A CA 1
ATOM 2234 C C . ARG A 1 280 ? -6.445 22.656 22.031 1 97.5 280 ARG A C 1
ATOM 2236 O O . ARG A 1 280 ? -7.266 23.062 22.844 1 97.5 280 ARG A O 1
ATOM 2243 N N . ALA A 1 281 ? -6.477 22.984 20.766 1 96.38 281 ALA A N 1
ATOM 2244 C CA . ALA A 1 281 ? -7.395 24.016 20.297 1 96.38 281 ALA A CA 1
ATOM 2245 C C . ALA A 1 281 ? -8.75 23.422 19.938 1 96.38 281 ALA A C 1
ATOM 2247 O O . ALA A 1 281 ? -9.766 24.125 19.938 1 96.38 281 ALA A O 1
ATOM 2248 N N . ILE A 1 282 ? -8.82 22.172 19.547 1 96.19 282 ILE A N 1
ATOM 2249 C CA . ILE A 1 282 ? -10.039 21.547 19.062 1 96.19 282 ILE A CA 1
ATOM 2250 C C . ILE A 1 282 ? -10.398 20.359 19.953 1 96.19 282 ILE A C 1
ATOM 2252 O O . ILE A 1 282 ? -9.648 19.375 20.016 1 96.19 282 ILE A O 1
ATOM 2256 N N . ASP A 1 283 ? -11.602 20.453 20.516 1 91.62 283 ASP A N 1
ATOM 2257 C CA . ASP A 1 283 ? -12.086 19.328 21.312 1 91.62 283 ASP A CA 1
ATOM 2258 C C . ASP A 1 283 ? -12.328 18.094 20.453 1 91.62 283 ASP A C 1
ATOM 2260 O O . ASP A 1 283 ? -12.844 18.203 19.344 1 91.62 283 ASP A O 1
ATOM 2264 N N . ASN A 1 284 ? -11.969 16.922 20.828 1 91.94 284 ASN A N 1
ATOM 2265 C CA . ASN A 1 284 ? -12.227 15.633 20.188 1 91.94 284 ASN A CA 1
ATOM 2266 C C . ASN A 1 284 ? -11.484 15.516 18.859 1 91.94 284 ASN A C 1
ATOM 2268 O O . ASN A 1 284 ? -11.961 14.852 17.938 1 91.94 284 ASN A O 1
ATOM 2272 N N . ALA A 1 285 ? -10.469 16.25 18.688 1 97.06 285 ALA A N 1
ATOM 2273 C CA . ALA A 1 285 ? -9.617 16.109 17.516 1 97.06 285 ALA A CA 1
ATOM 2274 C C . ALA A 1 285 ? -8.578 15.008 17.719 1 97.06 285 ALA A C 1
ATOM 2276 O O . ALA A 1 285 ? -8.023 14.867 18.812 1 97.06 285 ALA A O 1
ATOM 2277 N N . VAL A 1 286 ? -8.375 14.219 16.734 1 98 286 VAL A N 1
ATOM 2278 C CA . VAL A 1 286 ? -7.301 13.234 16.734 1 98 286 VAL A CA 1
ATOM 2279 C C . VAL A 1 286 ? -6.406 13.438 15.516 1 98 286 VAL A C 1
ATOM 2281 O O . VAL A 1 286 ? -6.902 13.555 14.391 1 98 286 VAL A O 1
ATOM 2284 N N . VAL A 1 287 ? -5.133 13.523 15.75 1 98.56 287 VAL A N 1
ATOM 2285 C CA . VAL A 1 287 ? -4.133 13.617 14.695 1 98.56 287 VAL A CA 1
ATOM 2286 C C . VAL A 1 287 ? -3.533 12.242 14.422 1 98.56 287 VAL A C 1
ATOM 2288 O O . VAL A 1 287 ? -2.947 11.625 15.32 1 98.56 287 VAL A O 1
ATOM 2291 N N . TYR A 1 288 ? -3.727 11.75 13.234 1 97.88 288 TYR A N 1
ATOM 2292 C CA . TYR A 1 288 ? -3.08 10.539 12.742 1 97.88 288 TYR A CA 1
ATOM 2293 C C . TYR A 1 288 ? -1.932 10.883 11.797 1 97.88 288 TYR A C 1
ATOM 2295 O O . TYR A 1 288 ? -2.145 11.469 10.734 1 97.88 288 TYR A O 1
ATOM 2303 N N . THR A 1 289 ? -0.752 10.508 12.203 1 98.25 289 THR A N 1
ATOM 2304 C CA . THR A 1 289 ? 0.381 10.836 11.344 1 98.25 289 THR A CA 1
ATOM 2305 C C . THR A 1 289 ? 1.3 9.625 11.188 1 98.25 289 THR A C 1
ATOM 2307 O O . THR A 1 289 ? 1.387 8.781 12.078 1 98.25 289 THR A O 1
ATOM 2310 N N . LEU A 1 290 ? 1.885 9.531 9.977 1 96.88 290 LEU A N 1
ATOM 2311 C CA . LEU A 1 290 ? 2.824 8.438 9.75 1 96.88 290 LEU A CA 1
ATOM 2312 C C . LEU A 1 290 ? 4.129 8.68 10.5 1 96.88 290 LEU A C 1
ATOM 2314 O O . LEU A 1 290 ? 4.719 7.742 11.047 1 96.88 290 LEU A O 1
ATOM 2318 N N . TRP A 1 291 ? 4.512 9.992 10.484 1 97.75 291 TRP A N 1
ATOM 2319 C CA . TRP A 1 291 ? 5.801 10.383 11.047 1 97.75 291 TRP A CA 1
ATOM 2320 C C . TRP A 1 291 ? 5.699 11.711 11.789 1 97.75 291 TRP A C 1
ATOM 2322 O O . TRP A 1 291 ? 4.906 12.578 11.406 1 97.75 291 TRP A O 1
ATOM 2332 N N . MET A 1 292 ? 6.477 11.805 12.844 1 98.12 292 MET A N 1
ATOM 2333 C CA . MET A 1 292 ? 6.52 13.055 13.594 1 98.12 292 MET A CA 1
ATOM 2334 C C . MET A 1 292 ? 7.906 13.688 13.516 1 98.12 292 MET A C 1
ATOM 2336 O O . MET A 1 292 ? 8.906 13.039 13.82 1 98.12 292 MET A O 1
ATOM 2340 N N . ASP A 1 293 ? 7.953 14.883 13.047 1 98.62 293 ASP A N 1
ATOM 2341 C CA . ASP A 1 293 ? 9.188 15.664 13.055 1 98.62 293 ASP A CA 1
ATOM 2342 C C . ASP A 1 293 ? 9.242 16.594 14.266 1 98.62 293 ASP A C 1
ATOM 2344 O O . ASP A 1 293 ? 8.203 17.047 14.75 1 98.62 293 ASP A O 1
ATOM 2348 N N . PRO A 1 294 ? 10.406 16.922 14.688 1 98.38 294 PRO A N 1
ATOM 2349 C CA . PRO A 1 294 ? 10.531 17.547 16 1 98.38 294 PRO A CA 1
ATOM 2350 C C . PRO A 1 294 ? 10.266 19.047 15.977 1 98.38 294 PRO A C 1
ATOM 2352 O O . PRO A 1 294 ? 9.781 19.609 16.953 1 98.38 294 PRO A O 1
ATOM 2355 N N . VAL A 1 295 ? 10.625 19.75 14.82 1 98.12 295 VAL A N 1
ATOM 2356 C CA . VAL A 1 295 ? 10.672 21.203 14.977 1 98.12 295 VAL A CA 1
ATOM 2357 C C . VAL A 1 295 ? 10.203 21.859 13.688 1 98.12 295 VAL A C 1
ATOM 2359 O O . VAL A 1 295 ? 9.992 21.188 12.672 1 98.12 295 VAL A O 1
ATOM 2362 N N . LEU A 1 296 ? 10.016 23.172 13.766 1 97.25 296 LEU A N 1
ATOM 2363 C CA . LEU A 1 296 ? 9.734 24.078 12.656 1 97.25 296 LEU A CA 1
ATOM 2364 C C . LEU A 1 296 ? 10.812 25.141 12.555 1 97.25 296 LEU A C 1
ATOM 2366 O O . LEU A 1 296 ? 11.367 25.578 13.562 1 97.25 296 LEU A O 1
ATOM 2370 N N . ASN A 1 297 ? 11.062 25.578 11.367 1 96.38 297 ASN A N 1
ATOM 2371 C CA . ASN A 1 297 ? 11.945 26.734 11.242 1 96.38 297 ASN A CA 1
ATOM 2372 C C . ASN A 1 297 ? 11.164 28.047 11.273 1 96.38 297 ASN A C 1
ATOM 2374 O O . ASN A 1 297 ? 9.953 28.047 11.5 1 96.38 297 ASN A O 1
ATOM 2378 N N . GLU A 1 298 ? 11.82 29.141 11.039 1 93.69 298 GLU A N 1
ATOM 2379 C CA . GLU A 1 298 ? 11.219 30.469 11.18 1 93.69 298 GLU A CA 1
ATOM 2380 C C . GLU A 1 298 ? 10.125 30.688 10.141 1 93.69 298 GLU A C 1
ATOM 2382 O O . GLU A 1 298 ? 9.18 31.438 10.383 1 93.69 298 GLU A O 1
ATOM 2387 N N . SER A 1 299 ? 10.258 30.031 9.023 1 92.81 299 SER A N 1
ATOM 2388 C CA . SER A 1 299 ? 9.266 30.156 7.965 1 92.81 299 SER A CA 1
ATOM 2389 C C . SER A 1 299 ? 8.148 29.125 8.125 1 92.81 299 SER A C 1
ATOM 2391 O O . SER A 1 299 ? 7.348 28.922 7.207 1 92.81 299 SER A O 1
ATOM 2393 N N . ALA A 1 300 ? 8.141 28.312 9.18 1 93.69 300 ALA A N 1
ATOM 2394 C CA . ALA A 1 300 ? 7.129 27.328 9.547 1 93.69 300 ALA A CA 1
ATOM 2395 C C . ALA A 1 300 ? 7.211 26.094 8.664 1 93.69 300 ALA A C 1
ATOM 2397 O O . ALA A 1 300 ? 6.203 25.422 8.414 1 93.69 300 ALA A O 1
ATOM 2398 N N . TYR A 1 301 ? 8.406 25.875 8.148 1 95.38 301 TYR A N 1
ATOM 2399 C CA . TYR A 1 301 ? 8.648 24.594 7.516 1 95.38 301 TYR A CA 1
ATOM 2400 C C . TYR A 1 301 ? 9.008 23.531 8.555 1 95.38 301 TYR A C 1
ATOM 2402 O O . TYR A 1 301 ? 9.711 23.828 9.531 1 95.38 301 TYR A O 1
ATOM 2410 N N . ILE A 1 302 ? 8.547 22.375 8.258 1 97.81 302 ILE A N 1
ATOM 2411 C CA . ILE A 1 302 ? 8.891 21.234 9.117 1 97.81 302 ILE A CA 1
ATOM 2412 C C . ILE A 1 302 ? 10.344 20.844 8.898 1 97.81 302 ILE A C 1
ATOM 2414 O O . ILE A 1 302 ? 10.82 20.797 7.758 1 97.81 302 ILE A O 1
ATOM 2418 N N . LEU A 1 303 ? 11.078 20.594 9.984 1 98.25 303 LEU A N 1
ATOM 2419 C CA . LEU A 1 303 ? 12.453 20.094 9.898 1 98.25 303 LEU A CA 1
ATOM 2420 C C . LEU A 1 303 ? 12.555 18.688 10.461 1 98.25 303 LEU A C 1
ATOM 2422 O O . LEU A 1 303 ? 12.102 18.422 11.578 1 98.25 303 LEU A O 1
ATOM 2426 N N . PRO A 1 304 ? 13.18 17.688 9.75 1 98.12 304 PRO A N 1
ATOM 2427 C CA . PRO A 1 304 ? 13.836 17.922 8.461 1 98.12 304 PRO A CA 1
ATOM 2428 C C . PRO A 1 304 ? 12.844 18.031 7.309 1 98.12 304 PRO A C 1
ATOM 2430 O O . PRO A 1 304 ? 13.203 18.516 6.23 1 98.12 304 PRO A O 1
ATOM 2433 N N . GLY A 1 305 ? 11.625 17.562 7.508 1 97.56 305 GLY A N 1
ATOM 2434 C CA . GLY A 1 305 ? 10.516 17.75 6.582 1 97.56 305 GLY A CA 1
ATOM 2435 C C . GLY A 1 305 ? 10.781 17.141 5.215 1 97.56 305 GLY A C 1
ATOM 2436 O O . GLY A 1 305 ? 11.633 16.266 5.07 1 97.56 305 GLY A O 1
ATOM 2437 N N . LEU A 1 306 ? 9.906 17.5 4.262 1 96.81 306 LEU A N 1
ATOM 2438 C CA . LEU A 1 306 ? 10.062 17.016 2.896 1 96.81 306 LEU A CA 1
ATOM 2439 C C . LEU A 1 306 ? 9.828 18.125 1.889 1 96.81 306 LEU A C 1
ATOM 2441 O O . LEU A 1 306 ? 9.586 17.859 0.708 1 96.81 306 LEU A O 1
ATOM 2445 N N . GLY A 1 307 ? 9.844 19.375 2.412 1 93.12 307 GLY A N 1
ATOM 2446 C CA . GLY A 1 307 ? 9.578 20.5 1.543 1 93.12 307 GLY A CA 1
ATOM 2447 C C . GLY A 1 307 ? 8.102 20.797 1.36 1 93.12 307 GLY A C 1
ATOM 2448 O O . GLY A 1 307 ? 7.301 20.562 2.268 1 93.12 307 GLY A O 1
ATOM 2449 N N . ASP A 1 308 ? 7.727 21.391 0.245 1 90.94 308 ASP A N 1
ATOM 2450 C CA . ASP A 1 308 ? 6.332 21.703 -0.069 1 90.94 308 ASP A CA 1
ATOM 2451 C C . ASP A 1 308 ? 5.66 20.531 -0.783 1 90.94 308 ASP A C 1
ATOM 2453 O O . ASP A 1 308 ? 5.824 20.359 -1.992 1 90.94 308 ASP A O 1
ATOM 2457 N N . ALA A 1 309 ? 4.836 19.844 -0.046 1 92 309 ALA A N 1
ATOM 2458 C CA . ALA A 1 309 ? 4.199 18.641 -0.583 1 92 309 ALA A CA 1
ATOM 2459 C C . ALA A 1 309 ? 3.297 18.984 -1.766 1 92 309 ALA A C 1
ATOM 2461 O O . ALA A 1 309 ? 3.188 18.203 -2.715 1 92 309 ALA A O 1
ATOM 2462 N N . GLY A 1 310 ? 2.611 20.109 -1.676 1 88.75 310 GLY A N 1
ATOM 2463 C CA . GLY A 1 310 ? 1.771 20.516 -2.793 1 88.75 310 GLY A CA 1
ATOM 2464 C C . GLY A 1 310 ? 2.539 20.672 -4.09 1 88.75 310 GLY A C 1
ATOM 2465 O O . GLY A 1 310 ? 2.086 20.234 -5.148 1 88.75 310 GLY A O 1
ATOM 2466 N N . ASP A 1 311 ? 3.68 21.328 -3.984 1 87.94 311 ASP A N 1
ATOM 2467 C CA . ASP A 1 311 ? 4.523 21.516 -5.16 1 87.94 311 ASP A CA 1
ATOM 2468 C C . ASP A 1 311 ? 5.047 20.188 -5.684 1 87.94 311 ASP A C 1
ATOM 2470 O O . ASP A 1 311 ? 5.16 19.984 -6.895 1 87.94 311 ASP A O 1
ATOM 2474 N N . ARG A 1 312 ? 5.34 19.344 -4.773 1 89.75 312 ARG A N 1
ATOM 2475 C CA . ARG A 1 312 ? 5.914 18.062 -5.172 1 89.75 312 ARG A CA 1
ATOM 2476 C C . ARG A 1 312 ? 4.855 17.156 -5.789 1 89.75 312 ARG A C 1
ATOM 2478 O O . ARG A 1 312 ? 5.16 16.328 -6.656 1 89.75 312 ARG A O 1
ATOM 2485 N N . LEU A 1 313 ? 3.641 17.297 -5.34 1 87.88 313 LEU A N 1
ATOM 2486 C CA . LEU A 1 313 ? 2.539 16.5 -5.855 1 87.88 313 LEU A CA 1
ATOM 2487 C C . LEU A 1 313 ? 2.057 17.031 -7.199 1 87.88 313 LEU A C 1
ATOM 2489 O O . LEU A 1 313 ? 1.786 16.25 -8.117 1 87.88 313 LEU A O 1
ATOM 2493 N N . ASN A 1 314 ? 1.959 18.391 -7.246 1 81.62 314 ASN A N 1
ATOM 2494 C CA . ASN A 1 314 ? 1.218 18.984 -8.352 1 81.62 314 ASN A CA 1
ATOM 2495 C C . ASN A 1 314 ? 2.131 19.797 -9.258 1 81.62 314 ASN A C 1
ATOM 2497 O O . ASN A 1 314 ? 1.738 20.172 -10.367 1 81.62 314 ASN A O 1
ATOM 2501 N N . GLY A 1 315 ? 3.32 19.984 -8.859 1 78.75 315 GLY A N 1
ATOM 2502 C CA . GLY A 1 315 ? 4.152 20.969 -9.523 1 78.75 315 GLY A CA 1
ATOM 2503 C C . GLY A 1 315 ? 3.959 22.375 -8.984 1 78.75 315 GLY A C 1
ATOM 2504 O O . GLY A 1 315 ? 2.938 22.672 -8.359 1 78.75 315 GLY A O 1
ATOM 2505 N N . ARG A 1 316 ? 4.953 23.203 -9.195 1 76 316 ARG A N 1
ATOM 2506 C CA . ARG A 1 316 ? 4.895 24.562 -8.68 1 76 316 ARG A CA 1
ATOM 2507 C C . ARG A 1 316 ? 3.902 25.406 -9.477 1 76 316 ARG A C 1
ATOM 2509 O O . ARG A 1 316 ? 3.834 25.312 -10.703 1 76 316 ARG A O 1
ATOM 2516 N N . ASP A 1 317 ? 3.037 26.109 -8.711 1 69.56 317 ASP A N 1
ATOM 2517 C CA . ASP A 1 317 ? 2.1 27 -9.383 1 69.56 317 ASP A CA 1
ATOM 2518 C C . ASP A 1 317 ? 2.748 28.359 -9.688 1 69.56 317 ASP A C 1
ATOM 2520 O O . ASP A 1 317 ? 3.76 28.719 -9.086 1 69.56 317 ASP A O 1
ATOM 2524 N N . THR A 1 318 ? 2.234 28.922 -10.773 1 64.31 318 THR A N 1
ATOM 2525 C CA . THR A 1 318 ? 2.641 30.297 -11.039 1 64.31 318 THR A CA 1
ATOM 2526 C C . THR A 1 318 ? 1.76 31.281 -10.281 1 64.31 318 THR A C 1
ATOM 2528 O O . THR A 1 318 ? 0.599 30.984 -9.984 1 64.31 318 THR A O 1
ATOM 2531 N N . ASN A 1 319 ? 2.326 32.25 -9.75 1 63.44 319 ASN A N 1
ATOM 2532 C CA . ASN A 1 319 ? 1.604 33.25 -8.984 1 63.44 319 ASN A CA 1
ATOM 2533 C C . ASN A 1 319 ? 0.471 33.875 -9.797 1 63.44 319 ASN A C 1
ATOM 2535 O O . ASN A 1 319 ? -0.549 34.281 -9.242 1 63.44 319 ASN A O 1
ATOM 2539 N N . GLU A 1 320 ? 0.545 33.906 -11.016 1 60.06 320 GLU A N 1
ATOM 2540 C CA . GLU A 1 320 ? -0.417 34.594 -11.859 1 60.06 320 GLU A CA 1
ATOM 2541 C C . GLU A 1 320 ? -1.696 33.781 -12.031 1 60.06 320 GLU A C 1
ATOM 2543 O O . GLU A 1 320 ? -2.797 34.344 -12.023 1 60.06 320 GLU A O 1
ATOM 2548 N N . ALA A 1 321 ? -1.562 32.5 -12.133 1 66.44 321 ALA A N 1
ATOM 2549 C CA . ALA A 1 321 ? -2.729 31.656 -12.359 1 66.44 321 ALA A CA 1
ATOM 2550 C C . ALA A 1 321 ? -2.604 30.344 -11.602 1 66.44 321 ALA A C 1
ATOM 2552 O O . ALA A 1 321 ? -2.322 29.297 -12.203 1 66.44 321 ALA A O 1
ATOM 2553 N N . PRO A 1 322 ? -2.855 30.484 -10.227 1 67 322 PRO A N 1
ATOM 2554 C CA . PRO A 1 322 ? -2.787 29.234 -9.469 1 67 322 PRO A CA 1
ATOM 2555 C C . PRO A 1 322 ? -3.867 28.234 -9.883 1 67 322 PRO A C 1
ATOM 2557 O O . PRO A 1 322 ? -4.988 28.641 -10.211 1 67 322 PRO A O 1
ATOM 2560 N N . ARG A 1 323 ? -3.504 27.031 -9.984 1 70.62 323 ARG A N 1
ATOM 2561 C CA . ARG A 1 323 ? -4.434 25.984 -10.406 1 70.62 323 ARG A CA 1
ATOM 2562 C C . ARG A 1 323 ? -5.574 25.828 -9.414 1 70.62 323 ARG A C 1
ATOM 2564 O O . ARG A 1 323 ? -5.359 25.875 -8.195 1 70.62 323 ARG A O 1
ATOM 2571 N N . ASN A 1 324 ? -6.719 25.703 -9.93 1 69.06 324 ASN A N 1
ATOM 2572 C CA . ASN A 1 324 ? -7.883 25.344 -9.125 1 69.06 324 ASN A CA 1
ATOM 2573 C C . ASN A 1 324 ? -8.125 23.828 -9.125 1 69.06 324 ASN A C 1
ATOM 2575 O O . ASN A 1 324 ? -7.332 23.078 -9.688 1 69.06 324 ASN A O 1
ATOM 2579 N N . ILE A 1 325 ? -9.172 23.391 -8.5 1 71.62 325 ILE A N 1
ATOM 2580 C CA . ILE A 1 325 ? -9.461 21.984 -8.281 1 71.62 325 ILE A CA 1
ATOM 2581 C C . ILE A 1 325 ? -9.648 21.281 -9.625 1 71.62 325 ILE A C 1
ATOM 2583 O O . ILE A 1 325 ? -9.219 20.141 -9.797 1 71.62 325 ILE A O 1
ATOM 2587 N N . ILE A 1 326 ? -10.242 21.953 -10.57 1 68.69 326 ILE A N 1
ATOM 2588 C CA . ILE A 1 326 ? -10.508 21.359 -11.875 1 68.69 326 ILE A CA 1
ATOM 2589 C C . ILE A 1 326 ? -9.195 21.094 -12.602 1 68.69 326 ILE A C 1
ATOM 2591 O O . ILE A 1 326 ? -8.992 20.016 -13.164 1 68.69 326 ILE A O 1
ATOM 2595 N N . GLN A 1 327 ? -8.391 22.062 -12.508 1 69.94 327 GLN A N 1
ATOM 2596 C CA . GLN A 1 327 ? -7.094 21.953 -13.172 1 69.94 327 GLN A CA 1
ATOM 2597 C C . GLN A 1 327 ? -6.238 20.875 -12.508 1 69.94 327 GLN A C 1
ATOM 2599 O O . GLN A 1 327 ? -5.52 20.141 -13.195 1 69.94 327 GLN A O 1
ATOM 2604 N N . LEU A 1 328 ? -6.336 20.781 -11.281 1 74.75 328 LEU A N 1
ATOM 2605 C CA . LEU A 1 328 ? -5.574 19.766 -10.562 1 74.75 328 LEU A CA 1
ATOM 2606 C C . LEU A 1 328 ? -6.016 18.359 -10.969 1 74.75 328 LEU A C 1
ATOM 2608 O O . LEU A 1 328 ? -5.18 17.5 -11.258 1 74.75 328 LEU A O 1
ATOM 2612 N N . ILE A 1 329 ? -7.289 18.203 -11.062 1 73.19 329 ILE A N 1
ATOM 2613 C CA . ILE A 1 329 ? -7.828 16.906 -11.445 1 73.19 329 ILE A CA 1
ATOM 2614 C C . ILE A 1 329 ? -7.414 16.578 -12.883 1 73.19 329 ILE A C 1
ATOM 2616 O O . ILE A 1 329 ? -7.051 15.445 -13.18 1 73.19 329 ILE A O 1
ATOM 2620 N N . ALA A 1 330 ? -7.438 17.578 -13.688 1 67.94 330 ALA A N 1
ATOM 2621 C CA . ALA A 1 330 ? -7.004 17.406 -15.07 1 67.94 330 ALA A CA 1
ATOM 2622 C C . ALA A 1 330 ? -5.531 17 -15.133 1 67.94 330 ALA A C 1
ATOM 2624 O O . ALA A 1 330 ? -5.148 16.141 -15.922 1 67.94 330 ALA A O 1
ATOM 2625 N N . ASP A 1 331 ? -4.75 17.531 -14.305 1 72.25 331 ASP A N 1
ATOM 2626 C CA . ASP A 1 331 ? -3.309 17.281 -14.289 1 72.25 331 ASP A CA 1
ATOM 2627 C C . ASP A 1 331 ? -2.994 15.867 -13.805 1 72.25 331 ASP A C 1
ATOM 2629 O O . ASP A 1 331 ? -1.985 15.281 -14.203 1 72.25 331 ASP A O 1
ATOM 2633 N N . TYR A 1 332 ? -3.791 15.344 -12.969 1 75.44 332 TYR A N 1
ATOM 2634 C CA . TYR A 1 332 ? -3.572 13.984 -12.477 1 75.44 332 TYR A CA 1
ATOM 2635 C C . TYR A 1 332 ? -3.641 12.977 -13.609 1 75.44 332 TYR A C 1
ATOM 2637 O O . TYR A 1 332 ? -2.986 11.93 -13.555 1 75.44 332 TYR A O 1
ATOM 2645 N N . GLY A 1 333 ? -4.352 13.289 -14.68 1 70.81 333 GLY A N 1
ATOM 2646 C CA . GLY A 1 333 ? -4.422 12.43 -15.852 1 70.81 333 GLY A CA 1
ATOM 2647 C C . GLY A 1 333 ? -5.492 11.359 -15.742 1 70.81 333 GLY A C 1
ATOM 2648 O O . GLY A 1 333 ? -6.133 11.219 -14.703 1 70.81 333 GLY A O 1
ATOM 2649 N N . ALA A 1 334 ? -5.613 10.688 -16.75 1 67.69 334 ALA A N 1
ATOM 2650 C CA . ALA A 1 334 ? -6.707 9.727 -16.906 1 67.69 334 ALA A CA 1
ATOM 2651 C C . ALA A 1 334 ? -6.555 8.562 -15.938 1 67.69 334 ALA A C 1
ATOM 2653 O O . ALA A 1 334 ? -7.547 8.047 -15.414 1 67.69 334 ALA A O 1
ATOM 2654 N N . THR A 1 335 ? -5.383 8.25 -15.695 1 71.44 335 THR A N 1
ATOM 2655 C CA . THR A 1 335 ? -5.164 7.086 -14.844 1 71.44 335 THR A CA 1
ATOM 2656 C C . THR A 1 335 ? -5.641 7.355 -13.422 1 71.44 335 THR A C 1
ATOM 2658 O O . THR A 1 335 ? -6.43 6.586 -12.867 1 71.44 335 THR A O 1
ATOM 2661 N N . ILE A 1 336 ? -5.273 8.523 -12.938 1 75.94 336 ILE A N 1
ATOM 2662 C CA . ILE A 1 336 ? -5.668 8.875 -11.578 1 75.94 336 ILE A CA 1
ATOM 2663 C C . ILE A 1 336 ? -7.152 9.234 -11.547 1 75.94 336 ILE A C 1
ATOM 2665 O O . ILE A 1 336 ? -7.883 8.805 -10.656 1 75.94 336 ILE A O 1
ATOM 2669 N N . SER A 1 337 ? -7.602 9.891 -12.539 1 75.94 337 SER A N 1
ATOM 2670 C CA . SER A 1 337 ? -9 10.305 -12.562 1 75.94 337 SER A CA 1
ATOM 2671 C C . SER A 1 337 ? -9.93 9.102 -12.664 1 75.94 337 SER A C 1
ATOM 2673 O O . SER A 1 337 ? -11.023 9.102 -12.094 1 75.94 337 SER A O 1
ATOM 2675 N N . ASN A 1 338 ? -9.484 8.078 -13.344 1 77.94 338 ASN A N 1
ATOM 2676 C CA . ASN A 1 338 ? -10.305 6.875 -13.469 1 77.94 338 ASN A CA 1
ATOM 2677 C C . ASN A 1 338 ? -10.297 6.059 -12.18 1 77.94 338 ASN A C 1
ATOM 2679 O O . ASN A 1 338 ? -11.328 5.508 -11.781 1 77.94 338 ASN A O 1
ATOM 2683 N N . LEU A 1 339 ? -9.219 6.102 -11.602 1 83.06 339 LEU A N 1
ATOM 2684 C CA . LEU A 1 339 ? -9.078 5.367 -10.352 1 83.06 339 LEU A CA 1
ATOM 2685 C C . LEU A 1 339 ? -9.961 5.98 -9.258 1 83.06 339 LEU A C 1
ATOM 2687 O O . LEU A 1 339 ? -10.531 5.258 -8.445 1 83.06 339 LEU A O 1
ATOM 2691 N N . TYR A 1 340 ? -10.156 7.328 -9.32 1 88.06 340 TYR A N 1
ATOM 2692 C CA . TYR A 1 340 ? -10.914 8.039 -8.289 1 88.06 340 TYR A CA 1
ATOM 2693 C C . TYR A 1 340 ? -12.164 8.68 -8.883 1 88.06 340 TYR A C 1
ATOM 2695 O O . TYR A 1 340 ? -12.539 9.789 -8.492 1 88.06 340 TYR A O 1
ATOM 2703 N N . ARG A 1 341 ? -12.773 7.984 -9.727 1 81.38 341 ARG A N 1
ATOM 2704 C CA . ARG A 1 341 ? -13.891 8.539 -10.484 1 81.38 341 ARG A CA 1
ATOM 2705 C C . ARG A 1 341 ? -15.039 8.93 -9.562 1 81.38 341 ARG A C 1
ATOM 2707 O O . ARG A 1 341 ? -15.656 9.984 -9.742 1 81.38 341 ARG A O 1
ATOM 2714 N N . ALA A 1 342 ? -15.352 8.109 -8.609 1 85.69 342 ALA A N 1
ATOM 2715 C CA . ALA A 1 342 ? -16.438 8.406 -7.684 1 85.69 342 ALA A CA 1
ATOM 2716 C C . ALA A 1 342 ? -16.125 9.648 -6.852 1 85.69 342 ALA A C 1
ATOM 2718 O O . ALA A 1 342 ? -17 10.461 -6.566 1 85.69 342 ALA A O 1
ATOM 2719 N N . GLN A 1 343 ? -14.922 9.789 -6.457 1 89.5 343 GLN A N 1
ATOM 2720 C CA . GLN A 1 343 ? -14.484 10.945 -5.688 1 89.5 343 GLN A CA 1
ATOM 2721 C C . GLN A 1 343 ? -14.539 12.219 -6.527 1 89.5 343 GLN A C 1
ATOM 2723 O O . GLN A 1 343 ? -14.969 13.273 -6.043 1 89.5 343 GLN A O 1
ATOM 2728 N N . VAL A 1 344 ? -14.125 12.094 -7.77 1 83.62 344 VAL A N 1
ATOM 2729 C CA . VAL A 1 344 ? -14.18 13.227 -8.688 1 83.62 344 VAL A CA 1
ATOM 2730 C C . VAL A 1 344 ? -15.625 13.672 -8.867 1 83.62 344 VAL A C 1
ATOM 2732 O O . VAL A 1 344 ? -15.922 14.867 -8.859 1 83.62 344 VAL A O 1
ATOM 2735 N N . ARG A 1 345 ? -16.484 12.695 -8.938 1 83.12 345 ARG A N 1
ATOM 2736 C CA . ARG A 1 345 ? -17.906 13.008 -9.07 1 83.12 345 ARG A CA 1
ATOM 2737 C C . ARG A 1 345 ? -18.438 13.703 -7.824 1 83.12 345 ARG A C 1
ATOM 2739 O O . ARG A 1 345 ? -19.203 14.656 -7.918 1 83.12 345 ARG A O 1
ATOM 2746 N N . ALA A 1 346 ? -18.062 13.227 -6.719 1 87 346 ALA A N 1
ATOM 2747 C CA . ALA A 1 346 ? -18.484 13.852 -5.469 1 87 346 ALA A CA 1
ATOM 2748 C C . ALA A 1 346 ? -18 15.289 -5.379 1 87 346 ALA A C 1
ATOM 2750 O O . ALA A 1 346 ? -18.734 16.172 -4.93 1 87 346 ALA A O 1
ATOM 2751 N N . ILE A 1 347 ? -16.797 15.508 -5.766 1 84.56 347 ILE A N 1
ATOM 2752 C CA . ILE A 1 347 ? -16.219 16.844 -5.758 1 84.56 347 ILE A CA 1
ATOM 2753 C C . ILE A 1 347 ? -16.953 17.734 -6.75 1 84.56 347 ILE A C 1
ATOM 2755 O O . ILE A 1 347 ? -17.281 18.891 -6.445 1 84.56 347 ILE A O 1
ATOM 2759 N N . GLU A 1 348 ? -17.219 17.125 -7.902 1 78.62 348 GLU A N 1
ATOM 2760 C CA . GLU A 1 348 ? -17.984 17.844 -8.922 1 78.62 348 GLU A CA 1
ATOM 2761 C C . GLU A 1 348 ? -19.344 18.281 -8.391 1 78.62 348 GLU A C 1
ATOM 2763 O O . GLU A 1 348 ? -19.75 19.438 -8.578 1 78.62 348 GLU A O 1
ATOM 2768 N N . ASN A 1 349 ? -19.984 17.422 -7.699 1 80.31 349 ASN A N 1
ATOM 2769 C CA . ASN A 1 349 ? -21.297 17.734 -7.121 1 80.31 349 ASN A CA 1
ATOM 2770 C C . ASN A 1 349 ? -21.188 18.844 -6.074 1 80.31 349 ASN A C 1
ATOM 2772 O O . ASN A 1 349 ? -22.094 19.672 -5.961 1 80.31 349 ASN A O 1
ATOM 2776 N N . THR A 1 350 ? -20.172 18.844 -5.344 1 80.12 350 THR A N 1
ATOM 2777 C CA . THR A 1 350 ? -19.969 19.844 -4.301 1 80.12 350 THR A CA 1
ATOM 2778 C C . THR A 1 350 ? -19.703 21.219 -4.91 1 80.12 350 THR A C 1
ATOM 2780 O O . THR A 1 350 ? -20.25 22.219 -4.434 1 80.12 350 THR A O 1
ATOM 2783 N N . VAL A 1 351 ? -18.938 21.234 -5.973 1 75.06 351 VAL A N 1
ATOM 2784 C CA . VAL A 1 351 ? -18.516 22.5 -6.566 1 75.06 351 VAL A CA 1
ATOM 2785 C C . VAL A 1 351 ? -19.625 23.031 -7.465 1 75.06 351 VAL A C 1
ATOM 2787 O O . VAL A 1 351 ? -19.953 24.219 -7.418 1 75.06 351 VAL A O 1
ATOM 2790 N N . LEU A 1 352 ? -20.203 22.109 -8.203 1 68.75 352 LEU A N 1
ATOM 2791 C CA . LEU A 1 352 ? -21.141 22.562 -9.227 1 68.75 352 LEU A CA 1
ATOM 2792 C C . LEU A 1 352 ? -22.516 22.797 -8.625 1 68.75 352 LEU A C 1
ATOM 2794 O O . LEU A 1 352 ? -23.281 23.641 -9.102 1 68.75 352 LEU A O 1
ATOM 2798 N N . ASP A 1 353 ? -22.891 22.031 -7.633 1 66.44 353 ASP A N 1
ATOM 2799 C CA . ASP A 1 353 ? -24.234 22.156 -7.078 1 66.44 353 ASP A CA 1
ATOM 2800 C C . ASP A 1 353 ? -24.25 23.156 -5.918 1 66.44 353 ASP A C 1
ATOM 2802 O O . ASP A 1 353 ? -25.281 23.328 -5.262 1 66.44 353 ASP A O 1
ATOM 2806 N N . HIS A 1 354 ? -23.156 23.609 -5.602 1 64.19 354 HIS A N 1
ATOM 2807 C CA . HIS A 1 354 ? -23.094 24.578 -4.512 1 64.19 354 HIS A CA 1
ATOM 2808 C C . HIS A 1 354 ? -23.891 25.844 -4.848 1 64.19 354 HIS A C 1
ATOM 2810 O O . HIS A 1 354 ? -23.688 26.453 -5.902 1 64.19 354 HIS A O 1
ATOM 2816 N N . PRO A 1 355 ? -25.094 26.078 -4.059 1 53 355 PRO A N 1
ATOM 2817 C CA . PRO A 1 355 ? -25.812 27.328 -4.324 1 53 355 PRO A CA 1
ATOM 2818 C C . PRO A 1 355 ? -24.922 28.562 -4.148 1 53 355 PRO A C 1
ATOM 2820 O O . PRO A 1 355 ? -24.188 28.656 -3.162 1 53 355 PRO A O 1
ATOM 2823 N N . ARG A 1 356 ? -24.375 29.125 -5.266 1 46.94 356 ARG A N 1
ATOM 2824 C CA . ARG A 1 356 ? -23.719 30.406 -5.098 1 46.94 356 ARG A CA 1
ATOM 2825 C C . ARG A 1 356 ? -24.625 31.406 -4.395 1 46.94 356 ARG A C 1
ATOM 2827 O O . ARG A 1 356 ? -25.797 31.547 -4.754 1 46.94 356 ARG A O 1
ATOM 2834 N N . LEU A 1 357 ? -24.422 31.469 -3.047 1 39.62 357 LEU A N 1
ATOM 2835 C CA . LEU A 1 357 ? -25.156 32.594 -2.508 1 39.62 357 LEU A CA 1
ATOM 2836 C C . LEU A 1 357 ? -24.906 33.844 -3.33 1 39.62 357 LEU A C 1
ATOM 2838 O O . LEU A 1 357 ? -23.797 34.062 -3.818 1 39.62 357 LEU A O 1
ATOM 2842 N N . MET B 1 1 ? 17 -29.031 -28.828 1 64.81 1 MET B N 1
ATOM 2843 C CA . MET B 1 1 ? 15.547 -29.094 -28.625 1 64.81 1 MET B CA 1
ATOM 2844 C C . MET B 1 1 ? 15.031 -27.766 -28.047 1 64.81 1 MET B C 1
ATOM 2846 O O . MET B 1 1 ? 15.531 -27.281 -27.031 1 64.81 1 MET B O 1
ATOM 2850 N N . ASP B 1 2 ? 14.125 -27.078 -28.812 1 85.31 2 ASP B N 1
ATOM 2851 C CA . ASP B 1 2 ? 13.773 -25.672 -28.656 1 85.31 2 ASP B CA 1
ATOM 2852 C C . ASP B 1 2 ? 12.641 -25.5 -27.656 1 85.31 2 ASP B C 1
ATOM 2854 O O . ASP B 1 2 ? 12.312 -24.375 -27.266 1 85.31 2 ASP B O 1
ATOM 2858 N N . GLN B 1 3 ? 12.094 -26.844 -27.219 1 86.75 3 GLN B N 1
ATOM 2859 C CA . GLN B 1 3 ? 10.992 -26.781 -26.266 1 86.75 3 GLN B CA 1
ATOM 2860 C C . GLN B 1 3 ? 11.18 -27.781 -25.125 1 86.75 3 GLN B C 1
ATOM 2862 O O . GLN B 1 3 ? 11.68 -28.875 -25.344 1 86.75 3 GLN B O 1
ATOM 2867 N N . VAL B 1 4 ? 10.828 -27.422 -23.969 1 87.56 4 VAL B N 1
ATOM 2868 C CA . VAL B 1 4 ? 10.789 -28.266 -22.781 1 87.56 4 VAL B CA 1
ATOM 2869 C C . VAL B 1 4 ? 9.344 -28.469 -22.328 1 87.56 4 VAL B C 1
ATOM 2871 O O . VAL B 1 4 ? 8.594 -27.5 -22.203 1 87.56 4 VAL B O 1
ATOM 2874 N N . ILE B 1 5 ? 8.945 -29.719 -22.156 1 90.12 5 ILE B N 1
ATOM 2875 C CA . ILE B 1 5 ? 7.551 -30 -21.828 1 90.12 5 ILE B CA 1
ATOM 2876 C C . ILE B 1 5 ? 7.465 -30.766 -20.516 1 90.12 5 ILE B C 1
ATOM 2878 O O . ILE B 1 5 ? 8.18 -31.75 -20.312 1 90.12 5 ILE B O 1
ATOM 2882 N N . LEU B 1 6 ? 6.66 -30.344 -19.625 1 90.25 6 LEU B N 1
ATOM 2883 C CA . LEU B 1 6 ? 6.289 -31.031 -18.391 1 90.25 6 LEU B CA 1
ATOM 2884 C C . LEU B 1 6 ? 4.801 -31.359 -18.391 1 90.25 6 LEU B C 1
ATOM 2886 O O . LEU B 1 6 ? 3.979 -30.562 -18.859 1 90.25 6 LEU B O 1
ATOM 2890 N N . LYS B 1 7 ? 4.539 -32.469 -17.812 1 91.44 7 LYS B N 1
ATOM 2891 C CA . LYS B 1 7 ? 3.143 -32.906 -17.766 1 91.44 7 LYS B CA 1
ATOM 2892 C C . LYS B 1 7 ? 2.592 -32.844 -16.344 1 91.44 7 LYS B C 1
ATOM 2894 O O . LYS B 1 7 ? 3.316 -33.094 -15.383 1 91.44 7 LYS B O 1
ATOM 2899 N N . ALA B 1 8 ? 1.313 -32.656 -16.281 1 89.94 8 ALA B N 1
ATOM 2900 C CA . ALA B 1 8 ? 0.632 -32.562 -14.992 1 89.94 8 ALA B CA 1
ATOM 2901 C C . ALA B 1 8 ? 0.784 -33.844 -14.211 1 89.94 8 ALA B C 1
ATOM 2903 O O . ALA B 1 8 ? 0.891 -33.844 -12.977 1 89.94 8 ALA B O 1
ATOM 2904 N N . SER B 1 9 ? 0.796 -34.969 -14.852 1 90 9 SER B N 1
ATOM 2905 C CA . SER B 1 9 ? 0.932 -36.281 -14.203 1 90 9 SER B CA 1
ATOM 2906 C C . SER B 1 9 ? 2.256 -36.375 -13.461 1 90 9 SER B C 1
ATOM 2908 O O . SER B 1 9 ? 2.328 -37 -12.398 1 90 9 SER B O 1
ATOM 2910 N N . ASP B 1 10 ? 3.268 -35.781 -13.977 1 90.94 10 ASP B N 1
ATOM 2911 C CA . ASP B 1 10 ? 4.574 -35.781 -13.328 1 90.94 10 ASP B CA 1
ATOM 2912 C C . ASP B 1 10 ? 4.523 -35.031 -11.992 1 90.94 10 ASP B C 1
ATOM 2914 O O . ASP B 1 10 ? 5.184 -35.438 -11.031 1 90.94 10 ASP B O 1
ATOM 2918 N N . LEU B 1 11 ? 3.75 -34.031 -11.969 1 91.81 11 LEU B N 1
ATOM 2919 C CA . LEU B 1 11 ? 3.598 -33.219 -10.766 1 91.81 11 LEU B CA 1
ATOM 2920 C C . LEU B 1 11 ? 2.799 -33.969 -9.703 1 91.81 11 LEU B C 1
ATOM 2922 O O . LEU B 1 11 ? 3.131 -33.938 -8.523 1 91.81 11 LEU B O 1
ATOM 2926 N N . ASP B 1 12 ? 1.788 -34.656 -10.133 1 93 12 ASP B N 1
ATOM 2927 C CA . ASP B 1 12 ? 0.924 -35.406 -9.211 1 93 12 ASP B CA 1
ATOM 2928 C C . ASP B 1 12 ? 1.691 -36.5 -8.516 1 93 12 ASP B C 1
ATOM 2930 O O . ASP B 1 12 ? 1.384 -36.875 -7.371 1 93 12 ASP B O 1
ATOM 2934 N N . GLU B 1 13 ? 2.67 -37 -9.18 1 92.5 13 GLU B N 1
ATOM 2935 C CA . GLU B 1 13 ? 3.467 -38.094 -8.625 1 92.5 13 GLU B CA 1
ATOM 2936 C C . GLU B 1 13 ? 4.305 -37.625 -7.441 1 92.5 13 GLU B C 1
ATOM 2938 O O . GLU B 1 13 ? 4.715 -38.438 -6.602 1 92.5 13 GLU B O 1
ATOM 2943 N N . THR B 1 14 ? 4.484 -36.375 -7.363 1 92.56 14 THR B N 1
ATOM 2944 C CA . THR B 1 14 ? 5.328 -35.844 -6.293 1 92.56 14 THR B CA 1
ATOM 2945 C C . THR B 1 14 ? 4.512 -35.625 -5.023 1 92.56 14 THR B C 1
ATOM 2947 O O . THR B 1 14 ? 5.074 -35.469 -3.938 1 92.56 14 THR B O 1
ATOM 2950 N N . LEU B 1 15 ? 3.223 -35.656 -5.062 1 96.25 15 LEU B N 1
ATOM 2951 C CA . LEU B 1 15 ? 2.357 -35.375 -3.918 1 96.25 15 LEU B CA 1
ATOM 2952 C C . LEU B 1 15 ? 2.334 -36.562 -2.965 1 96.25 15 LEU B C 1
ATOM 2954 O O . LEU B 1 15 ? 2.309 -37.719 -3.404 1 96.25 15 LEU B O 1
ATOM 2958 N N . THR B 1 16 ? 2.359 -36.344 -1.708 1 96.62 16 THR B N 1
ATOM 2959 C CA . THR B 1 16 ? 2.264 -37.375 -0.692 1 96.62 16 THR B CA 1
ATOM 2960 C C . THR B 1 16 ? 0.816 -37.812 -0.519 1 96.62 16 THR B C 1
ATOM 2962 O O . THR B 1 16 ? -0.103 -37.188 -1.055 1 96.62 16 THR B O 1
ATOM 2965 N N . GLU B 1 17 ? 0.697 -38.875 0.218 1 96.81 17 GLU B N 1
ATOM 2966 C CA . GLU B 1 17 ? -0.646 -39.344 0.534 1 96.81 17 GLU B CA 1
ATOM 2967 C C . GLU B 1 17 ? -1.424 -38.312 1.341 1 96.81 17 GLU B C 1
ATOM 2969 O O . GLU 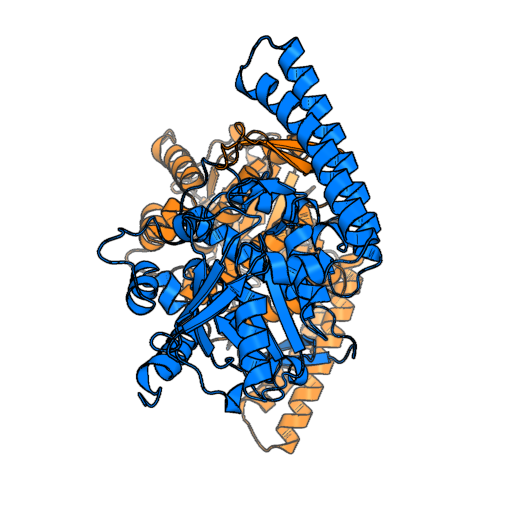B 1 17 ? -2.625 -38.125 1.133 1 96.81 17 GLU B O 1
ATOM 2974 N N . ASN B 1 18 ? -0.729 -37.688 2.246 1 96.69 18 ASN B N 1
ATOM 2975 C CA . ASN B 1 18 ? -1.357 -36.625 3.047 1 96.69 18 ASN B CA 1
ATOM 2976 C C . ASN B 1 18 ? -1.795 -35.438 2.186 1 96.69 18 ASN B C 1
ATOM 2978 O O . ASN B 1 18 ? -2.867 -34.875 2.4 1 96.69 18 ASN B O 1
ATOM 2982 N N . ASP B 1 19 ? -0.959 -35.094 1.225 1 97.5 19 ASP B N 1
ATOM 2983 C CA . ASP B 1 19 ? -1.316 -34.031 0.297 1 97.5 19 ASP B CA 1
ATOM 2984 C C . ASP B 1 19 ? -2.607 -34.375 -0.448 1 97.5 19 ASP B C 1
ATOM 2986 O O . ASP B 1 19 ? -3.52 -33.531 -0.517 1 97.5 19 ASP B O 1
ATOM 2990 N N . ARG B 1 20 ? -2.668 -35.594 -0.983 1 96.94 20 ARG B N 1
ATOM 2991 C CA . ARG B 1 20 ? -3.824 -36.031 -1.761 1 96.94 20 ARG B CA 1
ATOM 2992 C C . ARG B 1 20 ? -5.086 -36.031 -0.907 1 96.94 20 ARG B C 1
ATOM 2994 O O . ARG B 1 20 ? -6.172 -35.719 -1.39 1 96.94 20 ARG B O 1
ATOM 3001 N N . ALA B 1 21 ? -4.898 -36.406 0.324 1 97.38 21 ALA B N 1
ATOM 3002 C CA . ALA B 1 21 ? -6.035 -36.438 1.24 1 97.38 21 ALA B CA 1
ATOM 3003 C C . ALA B 1 21 ? -6.605 -35.062 1.496 1 97.38 21 ALA B C 1
ATOM 3005 O O . ALA B 1 21 ? -7.824 -34.875 1.499 1 97.38 21 ALA B O 1
ATOM 3006 N N . VAL B 1 22 ? -5.77 -34.094 1.736 1 97.25 22 VAL B N 1
ATOM 3007 C CA . VAL B 1 22 ? -6.23 -32.75 2.041 1 97.25 22 VAL B CA 1
ATOM 3008 C C . VAL B 1 22 ? -6.859 -32.125 0.799 1 97.25 22 VAL B C 1
ATOM 3010 O O . VAL B 1 22 ? -7.883 -31.438 0.891 1 97.25 22 VAL B O 1
ATOM 3013 N N . VAL B 1 23 ? -6.25 -32.344 -0.339 1 97.44 23 VAL B N 1
ATOM 3014 C CA . VAL B 1 23 ? -6.793 -31.812 -1.588 1 97.44 23 VAL B CA 1
ATOM 3015 C C . VAL B 1 23 ? -8.18 -32.406 -1.838 1 97.44 23 VAL B C 1
ATOM 3017 O O . VAL B 1 23 ? -9.109 -31.672 -2.205 1 97.44 23 VAL B O 1
ATOM 3020 N N . SER B 1 24 ? -8.297 -33.719 -1.604 1 97.69 24 SER B N 1
ATOM 3021 C CA . SER B 1 24 ? -9.586 -34.375 -1.771 1 97.69 24 SER B CA 1
ATOM 3022 C C . SER B 1 24 ? -10.625 -33.812 -0.803 1 97.69 24 SER B C 1
ATOM 3024 O O . SER B 1 24 ? -11.789 -33.656 -1.17 1 97.69 24 SER B O 1
ATOM 3026 N N . ALA B 1 25 ? -10.227 -33.594 0.383 1 98.19 25 ALA B N 1
ATOM 3027 C CA . ALA B 1 25 ? -11.133 -33 1.381 1 98.19 25 ALA B CA 1
ATOM 3028 C C . ALA B 1 25 ? -11.633 -31.641 0.949 1 98.19 25 ALA B C 1
ATOM 3030 O O . ALA B 1 25 ? -12.805 -31.312 1.149 1 98.19 25 ALA B O 1
ATOM 3031 N N . MET B 1 26 ? -10.758 -30.812 0.401 1 98.38 26 MET B N 1
ATOM 3032 C CA . MET B 1 26 ? -11.148 -29.5 -0.096 1 98.38 26 MET B CA 1
ATOM 3033 C C . MET B 1 26 ? -12.109 -29.625 -1.274 1 98.38 26 MET B C 1
ATOM 3035 O O . MET B 1 26 ? -13.062 -28.844 -1.388 1 98.38 26 MET B O 1
ATOM 3039 N N . ASP B 1 27 ? -11.852 -30.625 -2.141 1 98 27 ASP B N 1
ATOM 3040 C CA . ASP B 1 27 ? -12.75 -30.859 -3.268 1 98 27 ASP B CA 1
ATOM 3041 C C . ASP B 1 27 ? -14.156 -31.188 -2.787 1 98 27 ASP B C 1
ATOM 3043 O O . ASP B 1 27 ? -15.141 -30.688 -3.35 1 98 27 ASP B O 1
ATOM 3047 N N . ASP B 1 28 ? -14.234 -31.984 -1.765 1 98.31 28 ASP B N 1
ATOM 3048 C CA . ASP B 1 28 ? -15.531 -32.375 -1.219 1 98.31 28 ASP B CA 1
ATOM 3049 C C . ASP B 1 28 ? -16.281 -31.172 -0.639 1 98.31 28 ASP B C 1
ATOM 3051 O O . ASP B 1 28 ? -17.469 -31 -0.894 1 98.31 28 ASP B O 1
ATOM 3055 N N . LEU B 1 29 ? -15.594 -30.406 0.121 1 98.5 29 LEU B N 1
ATOM 3056 C CA . LEU B 1 29 ? -16.203 -29.234 0.73 1 98.5 29 LEU B CA 1
ATOM 3057 C C . LEU B 1 29 ? -16.609 -28.219 -0.333 1 98.5 29 LEU B C 1
ATOM 3059 O O . LEU B 1 29 ? -17.672 -27.609 -0.234 1 98.5 29 LEU B O 1
ATOM 3063 N N . TYR B 1 30 ? -15.758 -28.078 -1.32 1 98.56 30 TYR B N 1
ATOM 3064 C CA . TYR B 1 30 ? -16.062 -27.094 -2.346 1 98.56 30 TYR B CA 1
ATOM 3065 C C . TYR B 1 30 ? -17.25 -27.547 -3.205 1 98.56 30 TYR B C 1
ATOM 3067 O O . TYR B 1 30 ? -18 -26.719 -3.719 1 98.56 30 TYR B O 1
ATOM 3075 N N . ALA B 1 31 ? -17.406 -28.875 -3.377 1 98.12 31 ALA B N 1
ATOM 3076 C CA . ALA B 1 31 ? -18.578 -29.391 -4.074 1 98.12 31 ALA B CA 1
ATOM 3077 C C . ALA B 1 31 ? -19.859 -28.922 -3.393 1 98.12 31 ALA B C 1
ATOM 3079 O O . ALA B 1 31 ? -20.828 -28.578 -4.062 1 98.12 31 ALA B O 1
ATOM 3080 N N . LYS B 1 32 ? -19.828 -28.953 -2.084 1 98.25 32 LYS B N 1
ATOM 3081 C CA . LYS B 1 32 ? -20.969 -28.438 -1.33 1 98.25 32 LYS B CA 1
ATOM 3082 C C . LYS B 1 32 ? -21.156 -26.953 -1.565 1 98.25 32 LYS B C 1
ATOM 3084 O O . LYS B 1 32 ? -22.281 -26.469 -1.675 1 98.25 32 LYS B O 1
ATOM 3089 N N . ALA B 1 33 ? -20.078 -26.234 -1.617 1 98.19 33 ALA B N 1
ATOM 3090 C CA . ALA B 1 33 ? -20.141 -24.797 -1.874 1 98.19 33 ALA B CA 1
ATOM 3091 C C . ALA B 1 33 ? -20.734 -24.5 -3.25 1 98.19 33 ALA B C 1
ATOM 3093 O O . ALA B 1 33 ? -21.516 -23.562 -3.412 1 98.19 33 ALA B O 1
ATOM 3094 N N . LEU B 1 34 ? -20.359 -25.344 -4.258 1 97.88 34 LEU B N 1
ATOM 3095 C CA . LEU B 1 34 ? -20.875 -25.172 -5.609 1 97.88 34 LEU B CA 1
ATOM 3096 C C . LEU B 1 34 ? -22.406 -25.297 -5.625 1 97.88 34 LEU B C 1
ATOM 3098 O O . LEU B 1 34 ? -23.094 -24.547 -6.309 1 97.88 34 LEU B O 1
ATOM 3102 N N . ASP B 1 35 ? -22.844 -26.234 -4.855 1 97 35 ASP B N 1
ATOM 3103 C CA . ASP B 1 35 ? -24.297 -26.422 -4.758 1 97 35 ASP B CA 1
ATOM 3104 C C . ASP B 1 35 ? -24.969 -25.203 -4.152 1 97 35 ASP B C 1
ATOM 3106 O O . ASP B 1 35 ? -26.031 -24.781 -4.613 1 97 35 ASP B O 1
ATOM 3110 N N . THR B 1 36 ? -24.344 -24.703 -3.158 1 97.06 36 THR B N 1
ATOM 3111 C CA . THR B 1 36 ? -24.859 -23.5 -2.506 1 97.06 36 THR B CA 1
ATOM 3112 C C . THR B 1 36 ? -24.812 -22.312 -3.459 1 97.06 36 THR B C 1
ATOM 3114 O O . THR B 1 36 ? -25.734 -21.484 -3.477 1 97.06 36 THR B O 1
ATOM 3117 N N . MET B 1 37 ? -23.797 -22.203 -4.277 1 97.38 37 MET B N 1
ATOM 3118 C CA . MET B 1 37 ? -23.625 -21.078 -5.207 1 97.38 37 MET B CA 1
ATOM 3119 C C . MET B 1 37 ? -24.672 -21.125 -6.316 1 97.38 37 MET B C 1
ATOM 3121 O O . MET B 1 37 ? -25.109 -20.078 -6.801 1 97.38 37 MET B O 1
ATOM 3125 N N . LYS B 1 38 ? -25.078 -22.328 -6.664 1 96 38 LYS B N 1
ATOM 3126 C CA . LYS B 1 38 ? -26.172 -22.469 -7.629 1 96 38 LYS B CA 1
ATOM 3127 C C . LYS B 1 38 ? -27.453 -21.797 -7.109 1 96 38 LYS B C 1
ATOM 3129 O O . LYS B 1 38 ? -28.172 -21.156 -7.867 1 96 38 LYS B O 1
ATOM 3134 N N . ILE B 1 39 ? -27.656 -22.016 -5.887 1 95 39 ILE B N 1
ATOM 3135 C CA . ILE B 1 39 ? -28.844 -21.422 -5.25 1 95 39 ILE B CA 1
ATOM 3136 C C . ILE B 1 39 ? -28.703 -19.906 -5.238 1 95 39 ILE B C 1
ATOM 3138 O O . ILE B 1 39 ? -29.656 -19.188 -5.566 1 95 39 ILE B O 1
ATOM 3142 N N . LEU B 1 40 ? -27.562 -19.422 -4.906 1 93.88 40 LEU B N 1
ATOM 3143 C CA . LEU B 1 40 ? -27.328 -17.984 -4.832 1 93.88 40 LEU B CA 1
ATOM 3144 C C . LEU B 1 40 ? -27.484 -17.344 -6.203 1 93.88 40 LEU B C 1
ATOM 3146 O O . LEU B 1 40 ? -28.031 -16.234 -6.312 1 93.88 40 LEU B O 1
ATOM 3150 N N . ASP B 1 41 ? -27 -18.031 -7.211 1 93.12 41 ASP B N 1
ATOM 3151 C CA . ASP B 1 41 ? -27.047 -17.484 -8.57 1 93.12 41 ASP B CA 1
ATOM 3152 C C . ASP B 1 41 ? -28.469 -17.438 -9.094 1 93.12 41 ASP B C 1
ATOM 3154 O O . ASP B 1 41 ? -28.828 -16.531 -9.859 1 93.12 41 ASP B O 1
ATOM 3158 N N . SER B 1 42 ? -29.344 -18.312 -8.68 1 90.94 42 SER B N 1
ATOM 3159 C CA . SER B 1 42 ? -30.719 -18.406 -9.164 1 90.94 42 SER B CA 1
ATOM 3160 C C . SER B 1 42 ? -31.625 -17.438 -8.414 1 90.94 42 SER B C 1
ATOM 3162 O O . SER B 1 42 ? -32.75 -17.141 -8.859 1 90.94 42 SER B O 1
ATOM 3164 N N . ALA B 1 43 ? -31.203 -16.75 -7.461 1 82.25 43 ALA B N 1
ATOM 3165 C CA . ALA B 1 43 ? -31.922 -15.758 -6.656 1 82.25 43 ALA B CA 1
ATOM 3166 C C . ALA B 1 43 ? -33.344 -16.203 -6.371 1 82.25 43 ALA B C 1
ATOM 3168 O O . ALA B 1 43 ? -34.312 -15.469 -6.68 1 82.25 43 ALA B O 1
ATOM 3169 N N . PRO B 1 44 ? -33.594 -17.266 -5.875 1 78.62 44 PRO B N 1
ATOM 3170 C CA . PRO B 1 44 ? -34.938 -17.812 -5.754 1 78.62 44 PRO B CA 1
ATOM 3171 C C . PRO B 1 44 ? -35.875 -16.891 -4.953 1 78.62 44 PRO B C 1
ATOM 3173 O O . PRO B 1 44 ? -36.812 -16.344 -5.5 1 78.62 44 PRO B O 1
ATOM 3176 N N . ASN B 1 45 ? -35.781 -16.797 -3.52 1 88.06 45 ASN B N 1
ATOM 3177 C CA . ASN B 1 45 ? -36.469 -15.867 -2.627 1 88.06 45 ASN B CA 1
ATOM 3178 C C . ASN B 1 45 ? -35.531 -15.367 -1.526 1 88.06 45 ASN B C 1
ATOM 3180 O O . ASN B 1 45 ? -34.406 -15.836 -1.401 1 88.06 45 ASN B O 1
ATOM 3184 N N . GLU B 1 46 ? -35.938 -14.414 -0.875 1 89.88 46 GLU B N 1
ATOM 3185 C CA . GLU B 1 46 ? -35.094 -13.719 0.093 1 89.88 46 GLU B CA 1
ATOM 3186 C C . GLU B 1 46 ? -34.625 -14.656 1.199 1 89.88 46 GLU B C 1
ATOM 3188 O O . GLU B 1 46 ? -33.469 -14.625 1.597 1 89.88 46 GLU B O 1
ATOM 3193 N N . ASP B 1 47 ? -35.438 -15.469 1.636 1 91.94 47 ASP B N 1
ATOM 3194 C CA . ASP B 1 47 ? -35.125 -16.375 2.734 1 91.94 47 ASP B CA 1
ATOM 3195 C C . ASP B 1 47 ? -34.094 -17.422 2.295 1 91.94 47 ASP B C 1
ATOM 3197 O O . ASP B 1 47 ? -33.156 -17.703 3.018 1 91.94 47 ASP B O 1
ATOM 3201 N N . ARG B 1 48 ? -34.375 -17.969 1.118 1 91.88 48 ARG B N 1
ATOM 3202 C CA . ARG B 1 48 ? -33.469 -18.984 0.593 1 91.88 48 ARG B CA 1
ATOM 3203 C C . ARG B 1 48 ? -32.094 -18.375 0.292 1 91.88 48 ARG B C 1
ATOM 3205 O O . ARG B 1 48 ? -31.062 -19.031 0.507 1 91.88 48 ARG B O 1
ATOM 3212 N N . THR B 1 49 ? -32.125 -17.203 -0.146 1 93.5 49 THR B N 1
ATOM 3213 C CA . THR B 1 49 ? -30.891 -16.5 -0.443 1 93.5 49 THR B CA 1
ATOM 3214 C C . THR B 1 49 ? -30.109 -16.219 0.836 1 93.5 49 THR B C 1
ATOM 3216 O O . THR B 1 49 ? -28.891 -16.406 0.875 1 93.5 49 THR B O 1
ATOM 3219 N N . ARG B 1 50 ? -30.797 -15.836 1.843 1 94.25 50 ARG B N 1
ATOM 3220 C CA . ARG B 1 50 ? -30.156 -15.562 3.127 1 94.25 50 ARG B CA 1
ATOM 3221 C C . ARG B 1 50 ? -29.531 -16.828 3.705 1 94.25 50 ARG B C 1
ATOM 3223 O O . ARG B 1 50 ? -28.406 -16.797 4.215 1 94.25 50 ARG B O 1
ATOM 3230 N N . ARG B 1 51 ? -30.203 -17.875 3.598 1 94.88 51 ARG B N 1
ATOM 3231 C CA . ARG B 1 51 ? -29.688 -19.141 4.109 1 94.88 51 ARG B CA 1
ATOM 3232 C C . ARG B 1 51 ? -28.5 -19.625 3.295 1 94.88 51 ARG B C 1
ATOM 3234 O O . ARG B 1 51 ? -27.516 -20.125 3.854 1 94.88 51 ARG B O 1
ATOM 3241 N N . ALA B 1 52 ? -28.609 -19.469 1.997 1 95.81 52 ALA B N 1
ATOM 3242 C CA . ALA B 1 52 ? -27.516 -19.859 1.116 1 95.81 52 ALA B CA 1
ATOM 3243 C C . ALA B 1 52 ? -26.266 -19.062 1.413 1 95.81 52 ALA B C 1
ATOM 3245 O O . ALA B 1 52 ? -25.156 -19.594 1.399 1 95.81 52 ALA B O 1
ATOM 3246 N N . LYS B 1 53 ? -26.5 -17.812 1.698 1 96.06 53 LYS B N 1
ATOM 3247 C CA . LYS B 1 53 ? -25.359 -16.953 2.039 1 96.06 53 LYS B CA 1
ATOM 3248 C C . LYS B 1 53 ? -24.688 -17.422 3.326 1 96.06 53 LYS B C 1
ATOM 3250 O O . LYS B 1 53 ? -23.469 -17.516 3.391 1 96.06 53 LYS B O 1
ATOM 3255 N N . GLN B 1 54 ? -25.438 -17.766 4.266 1 96.75 54 GLN B N 1
ATOM 3256 C CA . GLN B 1 54 ? -24.891 -18.219 5.535 1 96.75 54 GLN B CA 1
ATOM 3257 C C . GLN B 1 54 ? -24.172 -19.562 5.371 1 96.75 54 GLN B C 1
ATOM 3259 O O . GLN B 1 54 ? -23.109 -19.766 5.953 1 96.75 54 GLN B O 1
ATOM 3264 N N . ASP B 1 55 ? -24.766 -20.406 4.598 1 97.31 55 ASP B N 1
ATOM 3265 C CA . ASP B 1 55 ? -24.141 -21.688 4.336 1 97.31 55 ASP B CA 1
ATOM 3266 C C . ASP B 1 55 ? -22.797 -21.516 3.654 1 97.31 55 ASP B C 1
ATOM 3268 O O . ASP B 1 55 ? -21.828 -22.219 3.996 1 97.31 55 ASP B O 1
ATOM 3272 N N . LEU B 1 56 ? -22.781 -20.625 2.723 1 97.69 56 LEU B N 1
ATOM 3273 C CA . LEU B 1 56 ? -21.547 -20.375 1.995 1 97.69 56 LEU B CA 1
ATOM 3274 C C . LEU B 1 56 ? -20.469 -19.812 2.926 1 97.69 56 LEU B C 1
ATOM 3276 O O . LEU B 1 56 ? -19.312 -20.234 2.861 1 97.69 56 LEU B O 1
ATOM 3280 N N . ILE B 1 57 ? -20.859 -18.906 3.793 1 97.5 57 ILE B N 1
ATOM 3281 C CA . ILE B 1 57 ? -19.953 -18.312 4.77 1 97.5 57 ILE B CA 1
ATOM 3282 C C . ILE B 1 57 ? -19.359 -19.422 5.652 1 97.5 57 ILE B C 1
ATOM 3284 O O . ILE B 1 57 ? -18.156 -19.469 5.875 1 97.5 57 ILE B O 1
ATOM 3288 N N . ASP B 1 58 ? -20.172 -20.359 6.09 1 98.06 58 ASP B N 1
ATOM 3289 C CA . ASP B 1 58 ? -19.734 -21.438 6.969 1 98.06 58 ASP B CA 1
ATOM 3290 C C . ASP B 1 58 ? -18.766 -22.375 6.25 1 98.06 58 ASP B C 1
ATOM 3292 O O . ASP B 1 58 ? -17.781 -22.828 6.836 1 98.06 58 ASP B O 1
ATOM 3296 N N . LEU B 1 59 ? -19.094 -22.656 5.012 1 98.19 59 LEU B N 1
ATOM 3297 C CA . LEU B 1 59 ? -18.25 -23.547 4.227 1 98.19 59 LEU B CA 1
ATOM 3298 C C . LEU B 1 59 ? -16.891 -22.938 3.971 1 98.19 59 LEU B C 1
ATOM 3300 O O . LEU B 1 59 ? -15.859 -23.609 4.086 1 98.19 59 LEU B O 1
ATOM 3304 N N . TYR B 1 60 ? -16.875 -21.656 3.67 1 97.88 60 TYR B N 1
ATOM 3305 C CA . TYR B 1 60 ? -15.609 -20.969 3.438 1 97.88 60 TYR B CA 1
ATOM 3306 C C . TYR B 1 60 ? -14.789 -20.906 4.715 1 97.88 60 TYR B C 1
ATOM 3308 O O . TYR B 1 60 ? -13.562 -21.047 4.684 1 97.88 60 TYR B O 1
ATOM 3316 N N . GLN B 1 61 ? -15.445 -20.703 5.812 1 96.62 61 GLN B N 1
ATOM 3317 C CA . GLN B 1 61 ? -14.75 -20.703 7.094 1 96.62 61 GLN B CA 1
ATOM 3318 C C . GLN B 1 61 ? -14.102 -22.062 7.375 1 96.62 61 GLN B C 1
ATOM 3320 O O . GLN B 1 61 ? -12.953 -22.125 7.805 1 96.62 61 GLN B O 1
ATOM 3325 N N . GLU B 1 62 ? -14.844 -23.078 7.141 1 97.88 62 GLU B N 1
ATOM 3326 C CA . GLU B 1 62 ? -14.336 -24.422 7.383 1 97.88 62 GLU B CA 1
ATOM 3327 C C . GLU B 1 62 ? -13.133 -24.734 6.492 1 97.88 62 GLU B C 1
ATOM 3329 O O . GLU B 1 62 ? -12.109 -25.234 6.965 1 97.88 62 GLU B O 1
ATOM 3334 N N . MET B 1 63 ? -13.25 -24.438 5.227 1 98.19 63 MET B N 1
ATOM 3335 C CA . MET B 1 63 ? -12.148 -24.672 4.297 1 98.19 63 MET B CA 1
ATOM 3336 C C . MET B 1 63 ? -10.922 -23.859 4.684 1 98.19 63 MET B C 1
ATOM 3338 O O . MET B 1 63 ? -9.805 -24.359 4.664 1 98.19 63 MET B O 1
ATOM 3342 N N . GLY B 1 64 ? -11.164 -22.547 5.031 1 96.88 64 GLY B N 1
ATOM 3343 C CA . GLY B 1 64 ? -10.07 -21.688 5.473 1 96.88 64 GLY B CA 1
ATOM 3344 C C . GLY B 1 64 ? -9.344 -22.234 6.688 1 96.88 64 GLY B C 1
ATOM 3345 O O . GLY B 1 64 ? -8.109 -22.266 6.723 1 96.88 64 GLY B O 1
ATOM 3346 N N . ASP B 1 65 ? -10.078 -22.734 7.668 1 96.88 65 ASP B N 1
ATOM 3347 C CA . ASP B 1 65 ? -9.5 -23.281 8.891 1 96.88 65 ASP B CA 1
ATOM 3348 C C . ASP B 1 65 ? -8.664 -24.531 8.586 1 96.88 65 ASP B C 1
ATOM 3350 O O . ASP B 1 65 ? -7.574 -24.688 9.125 1 96.88 65 ASP B O 1
ATOM 3354 N N . ARG B 1 66 ? -9.156 -25.344 7.746 1 97.38 66 ARG B N 1
ATOM 3355 C CA . ARG B 1 66 ? -8.461 -26.578 7.406 1 97.38 66 ARG B CA 1
ATOM 3356 C C . ARG B 1 66 ? -7.172 -26.297 6.641 1 97.38 66 ARG B C 1
ATOM 3358 O O . ARG B 1 66 ? -6.133 -26.906 6.922 1 97.38 66 ARG B O 1
ATOM 3365 N N . MET B 1 67 ? -7.266 -25.422 5.691 1 97.88 67 MET B N 1
ATOM 3366 C CA . MET B 1 67 ? -6.066 -25.078 4.93 1 97.88 67 MET B CA 1
ATOM 3367 C C . MET B 1 67 ? -5.027 -24.406 5.828 1 97.88 67 MET B C 1
ATOM 3369 O O . MET B 1 67 ? -3.83 -24.672 5.699 1 97.88 67 MET B O 1
ATOM 3373 N N . LYS B 1 68 ? -5.52 -23.547 6.707 1 96.75 68 LYS B N 1
ATOM 3374 C CA . LYS B 1 68 ? -4.613 -22.906 7.656 1 96.75 68 LYS B CA 1
ATOM 3375 C C . LYS B 1 68 ? -3.898 -23.938 8.516 1 96.75 68 LYS B C 1
ATOM 3377 O O . LYS B 1 68 ? -2.682 -23.859 8.703 1 96.75 68 LYS B O 1
ATOM 3382 N N . GLU B 1 69 ? -4.629 -24.875 9.031 1 96.81 69 GLU B N 1
ATOM 3383 C CA . GLU B 1 69 ? -4.051 -25.938 9.852 1 96.81 69 GLU B CA 1
ATOM 3384 C C . GLU B 1 69 ? -3.029 -26.75 9.07 1 96.81 69 GLU B C 1
ATOM 3386 O O . GLU B 1 69 ? -1.939 -27.031 9.57 1 96.81 69 GLU B O 1
ATOM 3391 N N . PHE B 1 70 ? -3.346 -27.062 7.902 1 96.75 70 PHE B N 1
ATOM 3392 C CA . PHE B 1 70 ? -2.467 -27.906 7.086 1 96.75 70 PHE B CA 1
ATOM 3393 C C . PHE B 1 70 ? -1.193 -27.156 6.719 1 96.75 70 PHE B C 1
ATOM 3395 O O . PHE B 1 70 ? -0.092 -27.688 6.844 1 96.75 70 PHE B O 1
ATOM 3402 N N . THR B 1 71 ? -1.338 -25.859 6.262 1 96.62 71 THR B N 1
ATOM 3403 C CA . THR B 1 71 ? -0.191 -25.109 5.766 1 96.62 71 THR B CA 1
ATOM 3404 C C . THR B 1 71 ? 0.718 -24.688 6.914 1 96.62 71 THR B C 1
ATOM 3406 O O . THR B 1 71 ? 1.884 -24.344 6.699 1 96.62 71 THR B O 1
ATOM 3409 N N . ALA B 1 72 ? 0.207 -24.672 8.125 1 95.31 72 ALA B N 1
ATOM 3410 C CA . ALA B 1 72 ? 1.025 -24.375 9.289 1 95.31 72 ALA B CA 1
ATOM 3411 C C . ALA B 1 72 ? 2.176 -25.359 9.43 1 95.31 72 ALA B C 1
ATOM 3413 O O . ALA B 1 72 ? 3.219 -25.031 10 1 95.31 72 ALA B O 1
ATOM 3414 N N . GLU B 1 73 ? 2.014 -26.547 8.836 1 94.69 73 GLU B N 1
ATOM 3415 C CA . GLU B 1 73 ? 3.025 -27.594 8.938 1 94.69 73 GLU B CA 1
ATOM 3416 C C . GLU B 1 73 ? 3.904 -27.641 7.688 1 94.69 73 GLU B C 1
ATOM 3418 O O . GLU B 1 73 ? 4.746 -28.531 7.543 1 94.69 73 GLU B O 1
ATOM 3423 N N . GLU B 1 74 ? 3.668 -26.719 6.793 1 95.94 74 GLU B N 1
ATOM 3424 C CA . GLU B 1 74 ? 4.402 -26.656 5.531 1 95.94 74 GLU B CA 1
ATOM 3425 C C . GLU B 1 74 ? 5.281 -25.422 5.461 1 95.94 74 GLU B C 1
ATOM 3427 O O . GLU B 1 74 ? 4.859 -24.375 4.945 1 95.94 74 GLU B O 1
ATOM 3432 N N . PRO B 1 75 ? 6.531 -25.516 5.898 1 94.06 75 PRO B N 1
ATOM 3433 C CA . PRO B 1 75 ? 7.391 -24.328 5.938 1 94.06 75 PRO B CA 1
ATOM 3434 C C . PRO B 1 75 ? 7.574 -23.672 4.566 1 94.06 75 PRO B C 1
ATOM 3436 O O . PRO B 1 75 ? 7.887 -22.484 4.477 1 94.06 75 PRO B O 1
ATOM 3439 N N . GLY B 1 76 ? 7.375 -24.438 3.531 1 97.25 76 GLY B N 1
ATOM 3440 C CA . GLY B 1 76 ? 7.547 -23.906 2.186 1 97.25 76 GLY B CA 1
ATOM 3441 C C . GLY B 1 76 ? 6.336 -23.156 1.681 1 97.25 76 GLY B C 1
ATOM 3442 O O . GLY B 1 76 ? 6.344 -22.625 0.562 1 97.25 76 GLY B O 1
ATOM 3443 N N . ILE B 1 77 ? 5.309 -23.109 2.473 1 98.12 77 ILE B N 1
ATOM 3444 C CA . ILE B 1 77 ? 4.094 -22.406 2.072 1 98.12 77 ILE B CA 1
ATOM 3445 C C . ILE B 1 77 ? 3.754 -21.328 3.102 1 98.12 77 ILE B C 1
ATOM 3447 O O . ILE B 1 77 ? 3.436 -21.641 4.254 1 98.12 77 ILE B O 1
ATOM 3451 N N . GLN B 1 78 ? 3.854 -20.094 2.693 1 96.81 78 GLN B N 1
ATOM 3452 C CA . GLN B 1 78 ? 3.557 -18.953 3.547 1 96.81 78 GLN B CA 1
ATOM 3453 C C . GLN B 1 78 ? 2.336 -18.188 3.039 1 96.81 78 GLN B C 1
ATOM 3455 O O . GLN B 1 78 ? 2.377 -17.578 1.968 1 96.81 78 GLN B O 1
ATOM 3460 N N . VAL B 1 79 ? 1.301 -18.219 3.832 1 96.88 79 VAL B N 1
ATOM 3461 C CA . VAL B 1 79 ? 0.056 -17.562 3.439 1 96.88 79 VAL B CA 1
ATOM 3462 C C . VAL B 1 79 ? -0.174 -16.328 4.305 1 96.88 79 VAL B C 1
ATOM 3464 O O . VAL B 1 79 ? -0.392 -16.438 5.512 1 96.88 79 VAL B O 1
ATOM 3467 N N . TYR B 1 80 ? -0.242 -15.172 3.666 1 93.69 80 TYR B N 1
ATOM 3468 C CA . TYR B 1 80 ? -0.359 -13.898 4.367 1 93.69 80 TYR B CA 1
ATOM 3469 C C . TYR B 1 80 ? -1.612 -13.867 5.234 1 93.69 80 TYR B C 1
ATOM 3471 O O . TYR B 1 80 ? -1.546 -13.531 6.418 1 93.69 80 TYR B O 1
ATOM 3479 N N . SER B 1 81 ? -2.729 -14.266 4.715 1 92.56 81 SER B N 1
ATOM 3480 C CA . SER B 1 81 ? -4.016 -14.164 5.395 1 92.56 81 SER B CA 1
ATOM 3481 C C . SER B 1 81 ? -4.082 -15.109 6.59 1 92.56 81 SER B C 1
ATOM 3483 O O . SER B 1 81 ? -4.98 -15 7.43 1 92.56 81 SER B O 1
ATOM 3485 N N . PHE B 1 82 ? -3.123 -16.062 6.652 1 92.38 82 PHE B N 1
ATOM 3486 C CA . PHE B 1 82 ? -3.131 -17.031 7.746 1 92.38 82 PHE B CA 1
ATOM 3487 C C . PHE B 1 82 ? -2.098 -16.656 8.805 1 92.38 82 PHE B C 1
ATOM 3489 O O . PHE B 1 82 ? -2.277 -16.953 9.984 1 92.38 82 PHE B O 1
ATOM 3496 N N . GLN B 1 83 ? -0.996 -15.953 8.391 1 88.62 83 GLN B N 1
ATOM 3497 C CA . GLN B 1 83 ? 0.185 -15.859 9.242 1 88.62 83 GLN B CA 1
ATOM 3498 C C . GLN B 1 83 ? 0.315 -14.461 9.844 1 88.62 83 GLN B C 1
ATOM 3500 O O . GLN B 1 83 ? 1.051 -14.266 10.812 1 88.62 83 GLN B O 1
ATOM 3505 N N . THR B 1 84 ? -0.372 -13.484 9.289 1 82 84 THR B N 1
ATOM 3506 C CA . THR B 1 84 ? -0.199 -12.117 9.758 1 82 84 THR B CA 1
ATOM 3507 C C . THR B 1 84 ? -1.179 -11.805 10.891 1 82 84 THR B C 1
ATOM 3509 O O . THR B 1 84 ? -2.135 -12.547 11.109 1 82 84 THR B O 1
ATOM 3512 N N . PRO B 1 85 ? -0.842 -10.688 11.531 1 76.69 85 PRO B N 1
ATOM 3513 C CA . PRO B 1 85 ? -1.754 -10.297 12.609 1 76.69 85 PRO B CA 1
ATOM 3514 C C . PRO B 1 85 ? -3.18 -10.055 12.125 1 76.69 85 PRO B C 1
ATOM 3516 O O . PRO B 1 85 ? -3.377 -9.539 11.016 1 76.69 85 PRO B O 1
ATOM 3519 N N . ARG B 1 86 ? -4.039 -10.383 12.984 1 74.75 86 ARG B N 1
ATOM 3520 C CA . ARG B 1 86 ? -5.457 -10.312 12.641 1 74.75 86 ARG B CA 1
ATOM 3521 C C . ARG B 1 86 ? -5.844 -8.898 12.203 1 74.75 86 ARG B C 1
ATOM 3523 O O . ARG B 1 86 ? -6.703 -8.734 11.336 1 74.75 86 ARG B O 1
ATOM 3530 N N . ALA B 1 87 ? -5.164 -7.926 12.742 1 71.25 87 ALA B N 1
ATOM 3531 C CA . ALA B 1 87 ? -5.488 -6.52 12.5 1 71.25 87 ALA B CA 1
ATOM 3532 C C . ALA B 1 87 ? -5.312 -6.164 11.023 1 71.25 87 ALA B C 1
ATOM 3534 O O . ALA B 1 87 ? -5.902 -5.195 10.539 1 71.25 87 ALA B O 1
ATOM 3535 N N . VAL B 1 88 ? -4.582 -7.055 10.336 1 75.75 88 VAL B N 1
ATOM 3536 C CA . VAL B 1 88 ? -4.301 -6.672 8.961 1 75.75 88 VAL B CA 1
ATOM 3537 C C . VAL B 1 88 ? -5.027 -7.613 8 1 75.75 88 VAL B C 1
ATOM 3539 O O . VAL B 1 88 ? -4.941 -7.453 6.781 1 75.75 88 VAL B O 1
ATOM 3542 N N . HIS B 1 89 ? -5.836 -8.5 8.555 1 79.06 89 HIS B N 1
ATOM 3543 C CA . HIS B 1 89 ? -6.555 -9.445 7.711 1 79.06 89 HIS B CA 1
ATOM 3544 C C . HIS B 1 89 ? -7.645 -8.75 6.902 1 79.06 89 HIS B C 1
ATOM 3546 O O . HIS B 1 89 ? -7.965 -9.18 5.789 1 79.06 89 HIS B O 1
ATOM 3552 N N . GLY B 1 90 ? -8.164 -7.746 7.555 1 80.81 90 GLY B N 1
ATOM 3553 C CA . GLY B 1 90 ? -9.203 -7.004 6.863 1 80.81 90 GLY B CA 1
ATOM 3554 C C . GLY B 1 90 ? -8.734 -6.395 5.559 1 80.81 90 GLY B C 1
ATOM 3555 O O . GLY B 1 90 ? -9.469 -6.395 4.566 1 80.81 90 GLY B O 1
ATOM 3556 N N . GLU B 1 91 ? -7.508 -5.879 5.566 1 85.31 91 GLU B N 1
ATOM 3557 C CA . GLU B 1 91 ? -6.941 -5.277 4.359 1 85.31 91 GLU B CA 1
ATOM 3558 C C . GLU B 1 91 ? -6.777 -6.312 3.252 1 85.31 91 GLU B C 1
ATOM 3560 O O . GLU B 1 91 ? -7.156 -6.07 2.105 1 85.31 91 GLU B O 1
ATOM 3565 N N . ALA B 1 92 ? -6.242 -7.469 3.574 1 89.94 92 ALA B N 1
ATOM 3566 C CA . ALA B 1 92 ? -6.035 -8.523 2.584 1 89.94 92 ALA B CA 1
ATOM 3567 C C . ALA B 1 92 ? -7.367 -9.008 2.016 1 89.94 92 ALA B C 1
ATOM 3569 O O . ALA B 1 92 ? -7.496 -9.203 0.804 1 89.94 92 ALA B O 1
ATOM 3570 N N . SER B 1 93 ? -8.297 -9.148 2.896 1 91.56 93 SER B N 1
ATOM 3571 C CA . SER B 1 93 ? -9.609 -9.633 2.477 1 91.56 93 SER B CA 1
ATOM 3572 C C . SER B 1 93 ? -10.266 -8.664 1.495 1 91.56 93 SER B C 1
ATOM 3574 O O . SER B 1 93 ? -10.797 -9.086 0.464 1 91.56 93 SER B O 1
ATOM 3576 N N . ARG B 1 94 ? -10.227 -7.438 1.808 1 89.75 94 ARG B N 1
ATOM 3577 C CA . ARG B 1 94 ? -10.82 -6.426 0.937 1 89.75 94 ARG B CA 1
ATOM 3578 C C . ARG B 1 94 ? -10.102 -6.379 -0.41 1 89.75 94 ARG B C 1
ATOM 3580 O O . ARG B 1 94 ? -10.75 -6.277 -1.457 1 89.75 94 ARG B O 1
ATOM 3587 N N . LEU B 1 95 ? -8.836 -6.395 -0.296 1 93.31 95 LEU B N 1
ATOM 3588 C CA . LEU B 1 95 ? -8.008 -6.34 -1.499 1 93.31 95 LEU B CA 1
ATOM 3589 C C . LEU B 1 95 ? -8.328 -7.508 -2.428 1 93.31 95 LEU B C 1
ATOM 3591 O O . LEU B 1 95 ? -8.539 -7.309 -3.627 1 93.31 95 LEU B O 1
ATOM 3595 N N . ILE B 1 96 ? -8.414 -8.68 -1.915 1 96.56 96 ILE B N 1
ATOM 3596 C CA . ILE B 1 96 ? -8.688 -9.867 -2.717 1 96.56 96 ILE B CA 1
ATOM 3597 C C . ILE B 1 96 ? -10.117 -9.812 -3.254 1 96.56 96 ILE B C 1
ATOM 3599 O O . ILE B 1 96 ? -10.375 -10.195 -4.398 1 96.56 96 ILE B O 1
ATOM 3603 N N . ALA B 1 97 ? -11 -9.359 -2.414 1 95.25 97 ALA B N 1
ATOM 3604 C CA . ALA B 1 97 ? -12.383 -9.211 -2.859 1 95.25 97 ALA B CA 1
ATOM 3605 C C . ALA B 1 97 ? -12.469 -8.32 -4.098 1 95.25 97 ALA B C 1
ATOM 3607 O O . ALA B 1 97 ? -13.18 -8.641 -5.055 1 95.25 97 ALA B O 1
ATOM 3608 N N . LYS B 1 98 ? -11.75 -7.27 -4.059 1 93.81 98 LYS B N 1
ATOM 3609 C CA . LYS B 1 98 ? -11.75 -6.344 -5.184 1 93.81 98 LYS B CA 1
ATOM 3610 C C . LYS B 1 98 ? -11.148 -6.988 -6.43 1 93.81 98 LYS B C 1
ATOM 3612 O O . LYS B 1 98 ? -11.672 -6.824 -7.535 1 93.81 98 LYS B O 1
ATOM 3617 N N . LEU B 1 99 ? -10.133 -7.68 -6.254 1 96.81 99 LEU B N 1
ATOM 3618 C CA . LEU B 1 99 ? -9.461 -8.32 -7.379 1 96.81 99 LEU B CA 1
ATOM 3619 C C . LEU B 1 99 ? -10.344 -9.406 -7.988 1 96.81 99 LEU B C 1
ATOM 3621 O O . LEU B 1 99 ? -10.266 -9.672 -9.188 1 96.81 99 LEU B O 1
ATOM 3625 N N . ARG B 1 100 ? -11.195 -9.992 -7.141 1 97.69 100 ARG B N 1
ATOM 3626 C CA . ARG B 1 100 ? -12.078 -11.07 -7.594 1 97.69 100 ARG B CA 1
ATOM 3627 C C . ARG B 1 100 ? -13.312 -10.508 -8.289 1 97.69 100 ARG B C 1
ATOM 3629 O O . ARG B 1 100 ? -13.914 -11.172 -9.133 1 97.69 100 ARG B O 1
ATOM 3636 N N . ASP B 1 101 ? -13.742 -9.328 -7.91 1 95.19 101 ASP B N 1
ATOM 3637 C CA . ASP B 1 101 ? -15.008 -8.742 -8.336 1 95.19 101 ASP B CA 1
ATOM 3638 C C . ASP B 1 101 ? -15.016 -8.5 -9.844 1 95.19 101 ASP B C 1
ATOM 3640 O O . ASP B 1 101 ? -14.125 -7.844 -10.383 1 95.19 101 ASP B O 1
ATOM 3644 N N . THR B 1 102 ? -16.047 -8.992 -10.5 1 93.88 102 THR B N 1
ATOM 3645 C CA . THR B 1 102 ? -16.172 -8.844 -11.945 1 93.88 102 THR B CA 1
ATOM 3646 C C . THR B 1 102 ? -16.312 -7.371 -12.328 1 93.88 102 THR B C 1
ATOM 3648 O O . THR B 1 102 ? -16.047 -6.992 -13.469 1 93.88 102 THR B O 1
ATOM 3651 N N . ARG B 1 103 ? -16.672 -6.48 -11.445 1 90.06 103 ARG B N 1
ATOM 3652 C CA . ARG B 1 103 ? -16.922 -5.07 -11.719 1 90.06 103 ARG B CA 1
ATOM 3653 C C . ARG B 1 103 ? -15.625 -4.266 -11.656 1 90.06 103 ARG B C 1
ATOM 3655 O O . ARG B 1 103 ? -15.594 -3.096 -12.047 1 90.06 103 ARG B O 1
ATOM 3662 N N . THR B 1 104 ? -14.516 -4.859 -11.094 1 90.62 104 THR B N 1
ATOM 3663 C CA . THR B 1 104 ? -13.25 -4.137 -11 1 90.62 104 THR B CA 1
ATOM 3664 C C . THR B 1 104 ? -12.641 -3.934 -12.383 1 90.62 104 THR B C 1
ATOM 3666 O O . THR B 1 104 ? -12.273 -4.902 -13.055 1 90.62 104 THR B O 1
ATOM 3669 N N . GLN B 1 105 ? -12.516 -2.711 -12.758 1 86.62 105 GLN B N 1
ATOM 3670 C CA . GLN B 1 105 ? -11.953 -2.379 -14.062 1 86.62 105 GLN B CA 1
ATOM 3671 C C . GLN B 1 105 ? -10.43 -2.461 -14.047 1 86.62 105 GLN B C 1
ATOM 3673 O O . GLN B 1 105 ? -9.82 -2.59 -12.984 1 86.62 105 GLN B O 1
ATOM 3678 N N . GLN B 1 106 ? -9.859 -2.359 -15.164 1 84.81 106 GLN B N 1
ATOM 3679 C CA . GLN B 1 106 ? -8.438 -2.619 -15.367 1 84.81 106 GLN B CA 1
ATOM 3680 C C . GLN B 1 106 ? -7.586 -1.696 -14.508 1 84.81 106 GLN B C 1
ATOM 3682 O O . GLN B 1 106 ? -6.656 -2.15 -13.836 1 84.81 106 GLN B O 1
ATOM 3687 N N . SER B 1 107 ? -7.871 -0.425 -14.5 1 82.12 107 SER B N 1
ATOM 3688 C CA . SER B 1 107 ? -7.059 0.52 -13.742 1 82.12 107 SER B CA 1
ATOM 3689 C C . SER B 1 107 ? -7.078 0.194 -12.25 1 82.12 107 SER B C 1
ATOM 3691 O O . SER B 1 107 ? -6.043 0.267 -11.578 1 82.12 107 SER B O 1
ATOM 3693 N N . GLU B 1 108 ? -8.234 -0.13 -11.812 1 87.75 108 GLU B N 1
ATOM 3694 C CA . GLU B 1 108 ? -8.352 -0.538 -10.414 1 87.75 108 GLU B CA 1
ATOM 3695 C C . GLU B 1 108 ? -7.645 -1.866 -10.164 1 87.75 108 GLU B C 1
ATOM 3697 O O . GLU B 1 108 ? -7.066 -2.078 -9.094 1 87.75 108 GLU B O 1
ATOM 3702 N N . PHE B 1 109 ? -7.758 -2.74 -11.188 1 92 109 PHE B N 1
ATOM 3703 C CA . PHE B 1 109 ? -7.098 -4.031 -11.055 1 92 109 PHE B CA 1
ATOM 3704 C C . PHE B 1 109 ? -5.59 -3.857 -10.898 1 92 109 PHE B C 1
ATOM 3706 O O . PHE B 1 109 ? -4.977 -4.469 -10.023 1 92 109 PHE B O 1
ATOM 3713 N N . VAL B 1 110 ? -4.988 -2.973 -11.656 1 89.06 110 VAL B N 1
ATOM 3714 C CA . VAL B 1 110 ? -3.562 -2.678 -11.594 1 89.06 110 VAL B CA 1
ATOM 3715 C C . VAL B 1 110 ? -3.209 -2.113 -10.219 1 89.06 110 VAL B C 1
ATOM 3717 O O . VAL B 1 110 ? -2.223 -2.525 -9.609 1 89.06 110 VAL B O 1
ATOM 3720 N N . TYR B 1 111 ? -4.039 -1.252 -9.773 1 89.5 111 TYR B N 1
ATOM 3721 C CA . TYR B 1 111 ? -3.855 -0.62 -8.469 1 89.5 111 TYR B CA 1
ATOM 3722 C C . TYR B 1 111 ? -3.826 -1.66 -7.355 1 89.5 111 TYR B C 1
ATOM 3724 O O . TYR B 1 111 ? -2.93 -1.649 -6.512 1 89.5 111 TYR B O 1
ATOM 3732 N N . TYR B 1 112 ? -4.727 -2.562 -7.352 1 93.75 112 TYR B N 1
ATOM 3733 C CA . TYR B 1 112 ? -4.828 -3.543 -6.277 1 93.75 112 TYR B CA 1
ATOM 3734 C C . TYR B 1 112 ? -3.752 -4.613 -6.41 1 93.75 112 TYR B C 1
ATOM 3736 O O . TYR B 1 112 ? -3.289 -5.164 -5.406 1 93.75 112 TYR B O 1
ATOM 3744 N N . ILE B 1 113 ? -3.303 -4.871 -7.609 1 94.69 113 ILE B N 1
ATOM 3745 C CA . ILE B 1 113 ? -2.18 -5.781 -7.797 1 94.69 113 ILE B CA 1
ATOM 3746 C C . ILE B 1 113 ? -0.918 -5.18 -7.18 1 94.69 113 ILE B C 1
ATOM 3748 O O . ILE B 1 113 ? -0.149 -5.883 -6.516 1 94.69 113 ILE B O 1
ATOM 3752 N N . GLN B 1 114 ? -0.751 -3.922 -7.379 1 92.69 114 GLN B N 1
ATOM 3753 C CA . GLN B 1 114 ? 0.385 -3.238 -6.77 1 92.69 114 GLN B CA 1
ATOM 3754 C C . GLN B 1 114 ? 0.352 -3.359 -5.25 1 92.69 114 GLN B C 1
ATOM 3756 O O . GLN B 1 114 ? 1.354 -3.721 -4.629 1 92.69 114 GLN B O 1
ATOM 3761 N N . ARG B 1 115 ? -0.758 -3.139 -4.727 1 93.19 115 ARG B N 1
ATOM 3762 C CA . ARG B 1 115 ? -0.917 -3.227 -3.279 1 93.19 115 ARG B CA 1
ATOM 3763 C C . ARG B 1 115 ? -0.663 -4.645 -2.787 1 93.19 115 ARG B C 1
ATOM 3765 O O . ARG B 1 115 ? -0.048 -4.844 -1.736 1 93.19 115 ARG B O 1
ATOM 3772 N N . ALA B 1 116 ? -1.151 -5.559 -3.52 1 96.06 116 ALA B N 1
ATOM 3773 C CA . ALA B 1 116 ? -0.986 -6.961 -3.148 1 96.06 116 ALA B CA 1
ATOM 3774 C C . ALA B 1 116 ? 0.49 -7.336 -3.057 1 96.06 116 ALA B C 1
ATOM 3776 O O . ALA B 1 116 ? 0.92 -7.953 -2.08 1 96.06 116 ALA B O 1
ATOM 3777 N N . TYR B 1 117 ? 1.262 -6.945 -3.982 1 96 117 TYR B N 1
ATOM 3778 C CA . TYR B 1 117 ? 2.66 -7.359 -4.016 1 96 117 TYR B CA 1
ATOM 3779 C C . TYR B 1 117 ? 3.482 -6.574 -2.998 1 96 117 TYR B C 1
ATOM 3781 O O . TYR B 1 117 ? 4.512 -7.059 -2.516 1 96 117 TYR B O 1
ATOM 3789 N N . GLU B 1 118 ? 3.018 -5.414 -2.672 1 90.81 118 GLU B N 1
ATOM 3790 C CA . GLU B 1 118 ? 3.645 -4.711 -1.555 1 90.81 118 GLU B CA 1
ATOM 3791 C C . GLU B 1 118 ? 3.465 -5.48 -0.249 1 90.81 118 GLU B C 1
ATOM 3793 O O . GLU B 1 118 ? 4.41 -5.625 0.528 1 90.81 118 GLU B O 1
ATOM 3798 N N . LEU B 1 119 ? 2.256 -5.973 -0.017 1 91.06 119 LEU B N 1
ATOM 3799 C CA . LEU B 1 119 ? 1.984 -6.781 1.168 1 91.06 119 LEU B CA 1
ATOM 3800 C C . LEU B 1 119 ? 2.803 -8.07 1.146 1 91.06 119 LEU B C 1
ATOM 3802 O O . LEU B 1 119 ? 3.336 -8.484 2.176 1 91.06 119 LEU B O 1
ATOM 3806 N N . LEU B 1 120 ? 2.896 -8.625 -0.004 1 95 120 LEU B N 1
ATOM 3807 C CA . LEU B 1 120 ? 3.637 -9.875 -0.14 1 95 120 LEU B CA 1
ATOM 3808 C C . LEU B 1 120 ? 5.125 -9.656 0.118 1 95 120 LEU B C 1
ATOM 3810 O O . LEU B 1 120 ? 5.781 -10.5 0.736 1 95 120 LEU B O 1
ATOM 3814 N N . PHE B 1 121 ? 5.645 -8.547 -0.389 1 92.31 121 PHE B N 1
ATOM 3815 C CA . PHE B 1 121 ? 7.043 -8.227 -0.13 1 92.31 121 PHE B CA 1
ATOM 3816 C C . PHE B 1 121 ? 7.309 -8.125 1.367 1 92.31 121 PHE B C 1
ATOM 3818 O O . PHE B 1 121 ? 8.305 -8.641 1.864 1 92.31 121 PHE B O 1
ATOM 3825 N N . ASN B 1 122 ? 6.418 -7.496 2.045 1 85.75 122 ASN B N 1
ATOM 3826 C CA . ASN B 1 122 ? 6.559 -7.352 3.49 1 85.75 122 ASN B CA 1
ATOM 3827 C C . ASN B 1 122 ? 6.512 -8.703 4.195 1 85.75 122 ASN B C 1
ATOM 3829 O O . ASN B 1 122 ? 7.215 -8.914 5.184 1 85.75 122 ASN B O 1
ATOM 3833 N N . LEU B 1 123 ? 5.699 -9.602 3.736 1 87.81 123 LEU B N 1
ATOM 3834 C CA . LEU B 1 123 ? 5.594 -10.938 4.309 1 87.81 123 LEU B CA 1
ATOM 3835 C C . LEU B 1 123 ? 6.934 -11.664 4.242 1 87.81 123 LEU B C 1
ATOM 3837 O O . LEU B 1 123 ? 7.332 -12.328 5.199 1 87.81 123 LEU B O 1
ATOM 3841 N N . ALA B 1 124 ? 7.562 -11.461 3.15 1 90.12 124 ALA B N 1
ATOM 3842 C CA . ALA B 1 124 ? 8.773 -12.242 2.895 1 90.12 124 ALA B CA 1
ATOM 3843 C C . ALA B 1 124 ? 10 -11.555 3.496 1 90.12 124 ALA B C 1
ATOM 3845 O O . ALA B 1 124 ? 10.945 -12.227 3.912 1 90.12 124 ALA B O 1
ATOM 3846 N N . TYR B 1 125 ? 10.008 -10.148 3.602 1 85.88 125 TYR B N 1
ATOM 3847 C CA . TYR B 1 125 ? 11.289 -9.484 3.846 1 85.88 125 TYR B CA 1
ATOM 3848 C C . TYR B 1 125 ? 11.18 -8.484 4.984 1 85.88 125 TYR B C 1
ATOM 3850 O O . TYR B 1 125 ? 12.148 -7.789 5.309 1 85.88 125 TYR B O 1
ATOM 3858 N N . ALA B 1 126 ? 10.062 -8.234 5.594 1 72.25 126 ALA B N 1
ATOM 3859 C CA . ALA B 1 126 ? 9.891 -7.215 6.621 1 72.25 126 ALA B CA 1
ATOM 3860 C C . ALA B 1 126 ? 10.719 -7.535 7.859 1 72.25 126 ALA B C 1
ATOM 3862 O O . ALA B 1 126 ? 11.258 -6.629 8.508 1 72.25 126 ALA B O 1
ATOM 3863 N N . GLU B 1 127 ? 10.75 -8.742 8.328 1 68.25 127 GLU B N 1
ATOM 3864 C CA . GLU B 1 127 ? 11.531 -9.047 9.516 1 68.25 127 GLU B CA 1
ATOM 3865 C C . GLU B 1 127 ? 12.609 -10.086 9.219 1 68.25 127 GLU B C 1
ATOM 3867 O O . GLU B 1 127 ? 12.398 -11.289 9.406 1 68.25 127 GLU B O 1
ATOM 3872 N N . PRO B 1 128 ? 13.672 -9.398 8.711 1 62.44 128 PRO B N 1
ATOM 3873 C CA . PRO B 1 128 ? 14.703 -10.406 8.438 1 62.44 128 PRO B CA 1
ATOM 3874 C C . PRO B 1 128 ? 15.1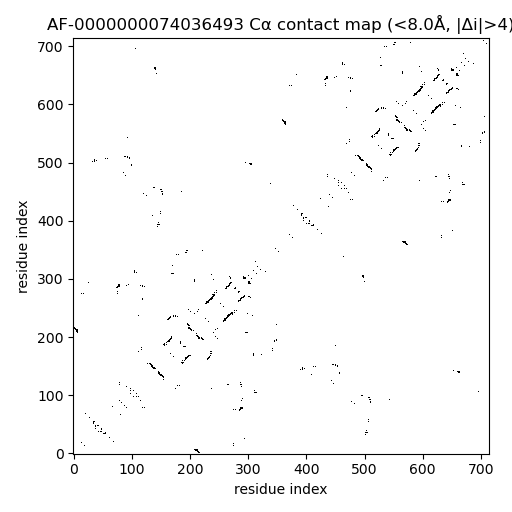95 -11.109 9.695 1 62.44 128 PRO B C 1
ATOM 3876 O O . PRO B 1 128 ? 15.055 -10.578 10.805 1 62.44 128 PRO B O 1
ATOM 3879 N N . ASP B 1 129 ? 15.523 -12.266 9.617 1 57.78 129 ASP B N 1
ATOM 3880 C CA . ASP B 1 129 ? 15.984 -13.164 10.672 1 57.78 129 ASP B CA 1
ATOM 3881 C C . ASP B 1 129 ? 17.094 -12.516 11.508 1 57.78 129 ASP B C 1
ATOM 3883 O O . ASP B 1 129 ? 17.156 -12.719 12.719 1 57.78 129 ASP B O 1
ATOM 3887 N N . ASN B 1 130 ? 17.984 -11.828 10.875 1 58.97 130 ASN B N 1
ATOM 3888 C CA . ASN B 1 130 ? 19.172 -11.391 11.609 1 58.97 130 ASN B CA 1
ATOM 3889 C C . ASN B 1 130 ? 18.891 -10.109 12.398 1 58.97 130 ASN B C 1
ATOM 3891 O O . ASN B 1 130 ? 19.734 -9.656 13.164 1 58.97 130 ASN B O 1
ATOM 3895 N N . HIS B 1 131 ? 17.781 -9.594 12.422 1 65.06 131 HIS B N 1
ATOM 3896 C CA . HIS B 1 131 ? 17.328 -8.438 13.188 1 65.06 131 HIS B CA 1
ATOM 3897 C C . HIS B 1 131 ? 18.312 -7.281 13.094 1 65.06 131 HIS B C 1
ATOM 3899 O O . HIS B 1 131 ? 18.344 -6.402 13.961 1 65.06 131 HIS B O 1
ATOM 3905 N N . GLN B 1 132 ? 19.188 -7.359 12.094 1 79.81 132 GLN B N 1
ATOM 3906 C CA . GLN B 1 132 ? 20.125 -6.254 11.938 1 79.81 132 GLN B CA 1
ATOM 3907 C C . GLN B 1 132 ? 19.453 -5.035 11.32 1 79.81 132 GLN B C 1
ATOM 3909 O O . GLN B 1 132 ? 18.5 -5.172 10.547 1 79.81 132 GLN B O 1
ATOM 3914 N N . LYS B 1 133 ? 19.984 -3.926 11.773 1 85.06 133 LYS B N 1
ATOM 3915 C CA . LYS B 1 133 ? 19.406 -2.668 11.305 1 85.06 133 LYS B CA 1
ATOM 3916 C C . LYS B 1 133 ? 20.453 -1.825 10.578 1 85.06 133 LYS B C 1
ATOM 3918 O O . LYS B 1 133 ? 21.656 -1.979 10.805 1 85.06 133 LYS B O 1
ATOM 3923 N N . ASN B 1 134 ? 19.984 -1.15 9.617 1 88.56 134 ASN B N 1
ATOM 3924 C CA . ASN B 1 134 ? 20.734 -0.142 8.891 1 88.56 134 ASN B CA 1
ATOM 3925 C C . ASN B 1 134 ? 20.062 1.223 8.945 1 88.56 134 ASN B C 1
ATOM 3927 O O . ASN B 1 134 ? 19 1.364 9.539 1 88.56 134 ASN B O 1
ATOM 3931 N N . HIS B 1 135 ? 20.812 2.264 8.492 1 91.69 135 HIS B N 1
ATOM 3932 C CA . HIS B 1 135 ? 20.25 3.611 8.5 1 91.69 135 HIS B CA 1
ATOM 3933 C C . HIS B 1 135 ? 20.375 4.262 7.121 1 91.69 135 HIS B C 1
ATOM 3935 O O . HIS B 1 135 ? 21.375 4.082 6.426 1 91.69 135 HIS B O 1
ATOM 3941 N N . LEU B 1 136 ? 19.297 4.895 6.773 1 91.56 136 LEU B N 1
ATOM 3942 C CA . LEU B 1 136 ? 19.297 5.77 5.602 1 91.56 136 LEU B CA 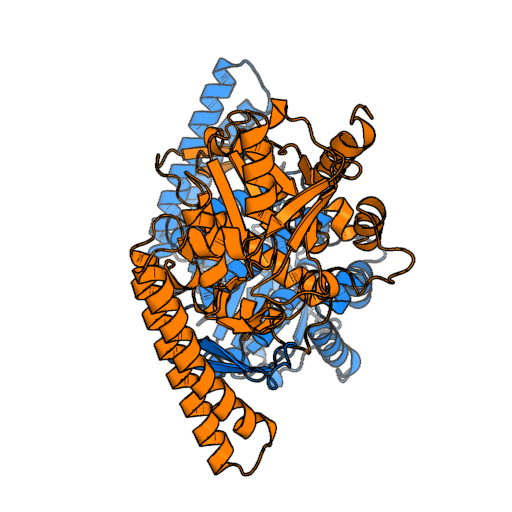1
ATOM 3943 C C . LEU B 1 136 ? 19.422 7.23 6.016 1 91.56 136 LEU B C 1
ATOM 3945 O O . LEU B 1 136 ? 18.688 7.691 6.895 1 91.56 136 LEU B O 1
ATOM 3949 N N . ILE B 1 137 ? 20.375 7.922 5.496 1 94.31 137 ILE B N 1
ATOM 3950 C CA . ILE B 1 137 ? 20.484 9.367 5.66 1 94.31 137 ILE B CA 1
ATOM 3951 C C . ILE B 1 137 ? 20.141 10.062 4.344 1 94.31 137 ILE B C 1
ATOM 3953 O O . ILE B 1 137 ? 20.812 9.852 3.328 1 94.31 137 ILE B O 1
ATOM 3957 N N . VAL B 1 138 ? 19.109 10.883 4.383 1 95.44 138 VAL B N 1
ATOM 3958 C CA . VAL B 1 138 ? 18.578 11.422 3.137 1 95.44 138 VAL B CA 1
ATOM 3959 C C . VAL B 1 138 ? 18.594 12.953 3.193 1 95.44 138 VAL B C 1
ATOM 3961 O O . VAL B 1 138 ? 18.297 13.539 4.23 1 95.44 138 VAL B O 1
ATOM 3964 N N . ARG B 1 139 ? 19 13.57 2.096 1 96.19 139 ARG B N 1
ATOM 3965 C CA . ARG B 1 139 ? 18.922 15.016 1.918 1 96.19 139 ARG B CA 1
ATOM 3966 C C . ARG B 1 139 ? 17.5 15.453 1.64 1 96.19 139 ARG B C 1
ATOM 3968 O O . ARG B 1 139 ? 16.844 14.945 0.726 1 96.19 139 ARG B O 1
ATOM 3975 N N . THR B 1 140 ? 16.953 16.328 2.486 1 97.44 140 THR B N 1
ATOM 3976 C CA . THR B 1 140 ? 15.578 16.797 2.295 1 97.44 140 THR B CA 1
ATOM 3977 C C . THR B 1 140 ? 15.562 18.125 1.539 1 97.44 140 THR B C 1
ATOM 3979 O O . THR B 1 140 ? 16.594 18.781 1.393 1 97.44 140 THR B O 1
ATOM 3982 N N . PRO B 1 141 ? 14.453 18.547 0.987 1 95.81 141 PRO B N 1
ATOM 3983 C CA . PRO B 1 141 ? 14.375 19.797 0.224 1 95.81 141 PRO B CA 1
ATOM 3984 C C . PRO B 1 141 ? 14.453 21.047 1.112 1 95.81 141 PRO B C 1
ATOM 3986 O O . PRO B 1 141 ? 14.523 22.156 0.606 1 95.81 141 PRO B O 1
ATOM 3989 N N . VAL B 1 142 ? 14.453 20.906 2.395 1 96.19 142 VAL B N 1
ATOM 3990 C CA . VAL B 1 142 ? 14.477 22.047 3.314 1 96.19 142 VAL B CA 1
ATOM 3991 C C . VAL B 1 142 ? 15.922 22.469 3.58 1 96.19 142 VAL B C 1
ATOM 3993 O O . VAL B 1 142 ? 16.688 21.719 4.195 1 96.19 142 VAL B O 1
ATOM 3996 N N . THR B 1 143 ? 16.25 23.672 3.201 1 95.44 143 THR B N 1
ATOM 3997 C CA . THR B 1 143 ? 17.641 24.094 3.23 1 95.44 143 THR B CA 1
ATOM 3998 C C . THR B 1 143 ? 17.844 25.25 4.195 1 95.44 143 THR B C 1
ATOM 4000 O O . THR B 1 143 ? 18.969 25.75 4.355 1 95.44 143 THR B O 1
ATOM 4003 N N . ALA B 1 144 ? 16.781 25.734 4.723 1 93.25 144 ALA B N 1
ATOM 4004 C CA . ALA B 1 144 ? 16.859 26.812 5.703 1 93.25 144 ALA B CA 1
ATOM 4005 C C . ALA B 1 144 ? 16.609 26.281 7.113 1 93.25 144 ALA B C 1
ATOM 4007 O O . ALA B 1 144 ? 15.625 25.594 7.355 1 93.25 144 ALA B O 1
ATOM 4008 N N . PRO B 1 145 ? 17.438 26.5 8.18 1 94.62 145 PRO B N 1
ATOM 4009 C CA . PRO B 1 145 ? 18.578 27.406 8.141 1 94.62 145 PRO B CA 1
ATOM 4010 C C . PRO B 1 145 ? 19.812 26.797 7.477 1 94.62 145 PRO B C 1
ATOM 4012 O O . PRO B 1 145 ? 20.734 27.516 7.09 1 94.62 145 PRO B O 1
ATOM 4015 N N . VAL B 1 146 ? 19.938 25.5 7.473 1 94.94 146 VAL B N 1
ATOM 4016 C CA . VAL B 1 146 ? 20.984 24.766 6.77 1 94.94 146 VAL B CA 1
ATOM 4017 C C . VAL B 1 146 ? 20.359 23.594 6.012 1 94.94 146 VAL B C 1
ATOM 4019 O O . VAL B 1 146 ? 19.188 23.25 6.223 1 94.94 146 VAL B O 1
ATOM 4022 N N . GLN B 1 147 ? 21.203 23.062 5.141 1 96.19 147 GLN B N 1
ATOM 4023 C CA . GLN B 1 147 ? 20.75 21.859 4.465 1 96.19 147 GLN B CA 1
ATOM 4024 C C . GLN B 1 147 ? 20.359 20.781 5.473 1 96.19 147 GLN B C 1
ATOM 4026 O O . GLN B 1 147 ? 21.188 20.375 6.301 1 96.19 147 GLN B O 1
ATOM 4031 N N . ASN B 1 148 ? 19.141 20.312 5.398 1 98 148 ASN B N 1
ATOM 4032 C CA . ASN B 1 148 ? 18.672 19.297 6.336 1 98 148 ASN B CA 1
ATOM 4033 C C . ASN B 1 148 ? 18.859 17.891 5.781 1 98 148 ASN B C 1
ATOM 4035 O O . ASN B 1 148 ? 18.781 17.688 4.57 1 98 148 ASN B O 1
ATOM 4039 N N . PHE B 1 149 ? 19.156 16.984 6.656 1 97.75 149 PHE B N 1
ATOM 4040 C CA . PHE B 1 149 ? 19.203 15.547 6.418 1 97.75 149 PHE B CA 1
ATOM 4041 C C . PHE B 1 149 ? 18.297 14.805 7.391 1 97.75 149 PHE B C 1
ATOM 4043 O O . PHE B 1 149 ? 18.203 15.172 8.562 1 97.75 149 PHE B O 1
ATOM 4050 N N . ALA B 1 150 ? 17.609 13.828 6.895 1 97.75 150 ALA B N 1
ATOM 4051 C CA . ALA B 1 150 ? 16.781 12.961 7.734 1 97.75 150 ALA B CA 1
ATOM 4052 C C . ALA B 1 150 ? 17.438 11.594 7.914 1 97.75 150 ALA B C 1
ATOM 4054 O O . ALA B 1 150 ? 18.141 11.109 7.023 1 97.75 150 ALA B O 1
ATOM 4055 N N . VAL B 1 151 ? 17.234 10.992 9.055 1 96.44 151 VAL B N 1
ATOM 4056 C CA . VAL B 1 151 ? 17.766 9.664 9.352 1 96.44 151 VAL B CA 1
ATOM 4057 C C . VAL B 1 151 ? 16.594 8.695 9.555 1 96.44 151 VAL B C 1
ATOM 4059 O O . VAL B 1 151 ? 15.688 8.961 10.336 1 96.44 151 VAL B O 1
ATOM 4062 N N . HIS B 1 152 ? 16.656 7.574 8.875 1 94.12 152 HIS B N 1
ATOM 4063 C CA . HIS B 1 152 ? 15.641 6.539 8.992 1 94.12 152 HIS B CA 1
ATOM 4064 C C . HIS B 1 152 ? 16.266 5.176 9.266 1 94.12 152 HIS B C 1
ATOM 4066 O O . HIS B 1 152 ? 17.141 4.727 8.516 1 94.12 152 HIS B O 1
ATOM 4072 N N . LYS B 1 153 ? 15.828 4.586 10.32 1 89.56 153 LYS B N 1
ATOM 4073 C CA . LYS B 1 153 ? 16.266 3.227 10.641 1 89.56 153 LYS B CA 1
ATOM 4074 C C . LYS B 1 153 ? 15.492 2.197 9.82 1 89.56 153 LYS B C 1
ATOM 4076 O O . LYS B 1 153 ? 14.258 2.24 9.75 1 89.56 153 LYS B O 1
ATOM 4081 N N . ILE B 1 154 ? 16.219 1.268 9.117 1 85.12 154 ILE B N 1
ATOM 4082 C CA . ILE B 1 154 ? 15.578 0.27 8.266 1 85.12 154 ILE B CA 1
ATOM 4083 C C . ILE B 1 154 ? 16.203 -1.102 8.523 1 85.12 154 ILE B C 1
ATOM 4085 O O . ILE B 1 154 ? 17.312 -1.198 9.023 1 85.12 154 ILE B O 1
ATOM 4089 N N . PRO B 1 155 ? 15.453 -2.143 8.211 1 83.12 155 PRO B N 1
ATOM 4090 C CA . PRO B 1 155 ? 16.094 -3.459 8.266 1 83.12 155 PRO B CA 1
ATOM 4091 C C . PRO B 1 155 ? 17.25 -3.596 7.289 1 83.12 155 PRO B C 1
ATOM 4093 O O . PRO B 1 155 ? 17.203 -3.062 6.18 1 83.12 155 PRO B O 1
ATOM 4096 N N . ASP B 1 156 ? 18.266 -4.211 7.812 1 87.5 156 ASP B N 1
ATOM 4097 C CA . ASP B 1 156 ? 19.391 -4.48 6.918 1 87.5 156 ASP B CA 1
ATOM 4098 C C . ASP B 1 156 ? 19.141 -5.742 6.094 1 87.5 156 ASP B C 1
ATOM 4100 O O . ASP B 1 156 ? 19.422 -6.852 6.551 1 87.5 156 ASP B O 1
ATOM 4104 N N . VAL B 1 157 ? 18.672 -5.516 4.863 1 86.81 157 VAL B N 1
ATOM 4105 C CA . VAL B 1 157 ? 18.297 -6.656 4.027 1 86.81 157 VAL B CA 1
ATOM 4106 C C . VAL B 1 157 ? 19.125 -6.625 2.734 1 86.81 157 VAL B C 1
ATOM 4108 O O . VAL B 1 157 ? 18.766 -7.281 1.753 1 86.81 157 VAL B O 1
ATOM 4111 N N . ASP B 1 158 ? 20.203 -5.922 2.752 1 90.06 158 ASP B N 1
ATOM 4112 C CA . ASP B 1 158 ? 21 -5.738 1.536 1 90.06 158 ASP B CA 1
ATOM 4113 C C . ASP B 1 158 ? 21.562 -7.066 1.04 1 90.06 158 ASP B C 1
ATOM 4115 O O . ASP B 1 158 ? 21.406 -7.41 -0.135 1 90.06 158 ASP B O 1
ATOM 4119 N N . GLU B 1 159 ? 22.141 -7.816 1.974 1 88.62 159 GLU B N 1
ATOM 4120 C CA . GLU B 1 159 ? 22.797 -9.062 1.592 1 88.62 159 GLU B CA 1
ATOM 4121 C C . GLU B 1 159 ? 21.812 -10.039 0.958 1 88.62 159 GLU B C 1
ATOM 4123 O O . GLU B 1 159 ? 22.125 -10.695 -0.036 1 88.62 159 GLU B O 1
ATOM 4128 N N . VAL B 1 160 ? 20.672 -10.039 1.468 1 89.38 160 VAL B N 1
ATOM 4129 C CA . VAL B 1 160 ? 19.672 -10.984 0.997 1 89.38 160 VAL B CA 1
ATOM 4130 C C . VAL B 1 160 ? 19.078 -10.5 -0.327 1 89.38 160 VAL B C 1
ATOM 4132 O O . VAL B 1 160 ? 18.969 -11.273 -1.282 1 89.38 160 VAL B O 1
ATOM 4135 N N . LEU B 1 161 ? 18.812 -9.242 -0.447 1 92.19 161 LEU B N 1
ATOM 4136 C CA . LEU B 1 161 ? 18.094 -8.711 -1.595 1 92.19 161 LEU B CA 1
ATOM 4137 C C . LEU B 1 161 ? 19.016 -8.492 -2.779 1 92.19 161 LEU B C 1
ATOM 4139 O O . LEU B 1 161 ? 18.594 -8.562 -3.934 1 92.19 161 LEU B O 1
ATOM 4143 N N . GLU B 1 162 ? 20.281 -8.312 -2.486 1 94.62 162 GLU B N 1
ATOM 4144 C CA . GLU B 1 162 ? 21.203 -7.996 -3.57 1 94.62 162 GLU B CA 1
ATOM 4145 C C . GLU B 1 162 ? 21.672 -9.258 -4.277 1 94.62 162 GLU B C 1
ATOM 4147 O O . GLU B 1 162 ? 22.391 -9.188 -5.273 1 94.62 162 GLU B O 1
ATOM 4152 N N . ASN B 1 163 ? 21.203 -10.391 -3.896 1 95.75 163 ASN B N 1
ATOM 4153 C CA . ASN B 1 163 ? 21.5 -11.664 -4.539 1 95.75 163 ASN B CA 1
ATOM 4154 C C . ASN B 1 163 ? 20.328 -12.156 -5.383 1 95.75 163 ASN B C 1
ATOM 4156 O O . ASN B 1 163 ? 20.344 -13.289 -5.875 1 95.75 163 ASN B O 1
ATOM 4160 N N . THR B 1 164 ? 19.375 -11.336 -5.637 1 96.69 164 THR B N 1
ATOM 4161 C CA . THR B 1 164 ? 18.125 -11.789 -6.25 1 96.69 164 THR B CA 1
ATOM 4162 C C . THR B 1 164 ? 18.188 -11.609 -7.766 1 96.69 164 THR B C 1
ATOM 4164 O O . THR B 1 164 ? 18.844 -10.695 -8.266 1 96.69 164 THR B O 1
ATOM 4167 N N . VAL B 1 165 ? 17.5 -12.508 -8.516 1 96.69 165 VAL B N 1
ATOM 4168 C CA . VAL B 1 165 ? 17.172 -12.391 -9.93 1 96.69 165 VAL B CA 1
ATOM 4169 C C . VAL B 1 165 ? 15.664 -12.477 -10.117 1 96.69 165 VAL B C 1
ATOM 4171 O O . VAL B 1 165 ? 15.008 -13.359 -9.555 1 96.69 165 VAL B O 1
ATOM 4174 N N . MET B 1 166 ? 15.148 -11.461 -10.836 1 96.38 166 MET B N 1
ATOM 4175 C CA . MET B 1 166 ? 13.719 -11.453 -11.109 1 96.38 166 MET B CA 1
ATOM 4176 C C . MET B 1 166 ? 13.398 -12.297 -12.336 1 96.38 166 MET B C 1
ATOM 4178 O O . MET B 1 166 ? 13.82 -11.977 -13.445 1 96.38 166 MET B O 1
ATOM 4182 N N . CYS B 1 167 ? 12.633 -13.359 -12.141 1 96.44 167 CYS B N 1
ATOM 4183 C CA . CYS B 1 167 ? 12.289 -14.297 -13.211 1 96.44 167 CYS B CA 1
ATOM 4184 C C . CYS B 1 167 ? 10.852 -14.094 -13.664 1 96.44 167 CYS B C 1
ATOM 4186 O O . CYS B 1 167 ? 9.922 -14.195 -12.859 1 96.44 167 CYS B O 1
ATOM 4188 N N . VAL B 1 168 ? 10.68 -13.859 -14.953 1 93.88 168 VAL B N 1
ATOM 4189 C CA . VAL B 1 168 ? 9.359 -13.562 -15.492 1 93.88 168 VAL B CA 1
ATOM 4190 C C . VAL B 1 168 ? 8.906 -14.703 -16.406 1 93.88 168 VAL B C 1
ATOM 4192 O O . VAL B 1 168 ? 9.602 -15.07 -17.344 1 93.88 168 VAL B O 1
ATOM 4195 N N . MET B 1 169 ? 7.758 -15.273 -16.125 1 87.75 169 MET B N 1
ATOM 4196 C CA . MET B 1 169 ? 7.348 -16.469 -16.859 1 87.75 169 MET B CA 1
ATOM 4197 C C . MET B 1 169 ? 6.184 -16.141 -17.797 1 87.75 169 MET B C 1
ATOM 4199 O O . MET B 1 169 ? 6.047 -16.75 -18.859 1 87.75 169 MET B O 1
ATOM 4203 N N . LEU B 1 170 ? 5.18 -15.383 -17.375 1 73.75 170 LEU B N 1
ATOM 4204 C CA . LEU B 1 170 ? 3.949 -15.188 -18.125 1 73.75 170 LEU B CA 1
ATOM 4205 C C . LEU B 1 170 ? 3.668 -13.703 -18.344 1 73.75 170 LEU B C 1
ATOM 4207 O O . LEU B 1 170 ? 4.293 -12.852 -17.703 1 73.75 170 LEU B O 1
ATOM 4211 N N . ARG B 1 171 ? 2.824 -13.508 -19.312 1 72.5 171 ARG B N 1
ATOM 4212 C CA . ARG B 1 171 ? 2.4 -12.141 -19.625 1 72.5 171 ARG B CA 1
ATOM 4213 C C . ARG B 1 171 ? 1.881 -11.43 -18.375 1 72.5 171 ARG B C 1
ATOM 4215 O O . ARG B 1 171 ? 2.209 -10.266 -18.141 1 72.5 171 ARG B O 1
ATOM 4222 N N . GLY B 1 172 ? 1.192 -12.172 -17.594 1 83.06 172 GLY B N 1
ATOM 4223 C CA . GLY B 1 172 ? 0.593 -11.57 -16.422 1 83.06 172 GLY B CA 1
ATOM 4224 C C . GLY B 1 172 ? 1.589 -11.336 -15.297 1 83.06 172 GLY B C 1
ATOM 4225 O O . GLY B 1 172 ? 1.283 -10.648 -14.32 1 83.06 172 GLY B O 1
ATOM 4226 N N . ALA B 1 173 ? 2.816 -11.797 -15.57 1 91.19 173 ALA B N 1
ATOM 4227 C CA . ALA B 1 173 ? 3.807 -11.742 -14.492 1 91.19 173 ALA B CA 1
ATOM 4228 C C . ALA B 1 173 ? 4.719 -10.531 -14.648 1 91.19 173 ALA B C 1
ATOM 4230 O O . ALA B 1 173 ? 5.473 -10.188 -13.734 1 91.19 173 ALA B O 1
ATOM 4231 N N . LEU B 1 174 ? 4.664 -9.852 -15.742 1 90.12 174 LEU B N 1
ATOM 4232 C CA . LEU B 1 174 ? 5.617 -8.781 -16.016 1 90.12 174 LEU B CA 1
ATOM 4233 C C . LEU B 1 174 ? 5.457 -7.652 -15 1 90.12 174 LEU B C 1
ATOM 4235 O O . LEU B 1 174 ? 6.406 -7.312 -14.281 1 90.12 174 LEU B O 1
ATOM 4239 N N . LEU B 1 175 ? 4.273 -7.117 -14.906 1 90.31 175 LEU B N 1
ATOM 4240 C CA . LEU B 1 175 ? 4.059 -5.996 -14 1 90.31 175 LEU B CA 1
ATOM 4241 C C . LEU B 1 175 ? 4.324 -6.41 -12.555 1 90.31 175 LEU B C 1
ATOM 4243 O O . LEU B 1 175 ? 5.07 -5.738 -11.844 1 90.31 175 LEU B O 1
ATOM 4247 N N . PRO B 1 176 ? 3.826 -7.535 -12.156 1 94.88 176 PRO B N 1
ATOM 4248 C CA . PRO B 1 176 ? 4.152 -8.008 -10.812 1 94.88 176 PRO B CA 1
ATOM 4249 C C . PRO B 1 176 ? 5.656 -8.094 -10.562 1 94.88 176 PRO B C 1
ATOM 4251 O O . PRO B 1 176 ? 6.129 -7.734 -9.484 1 94.88 176 PRO B O 1
ATOM 4254 N N . SER B 1 177 ? 6.348 -8.555 -11.508 1 95 177 SER B N 1
ATOM 4255 C CA . SER B 1 177 ? 7.797 -8.672 -11.375 1 95 177 SER B CA 1
ATOM 4256 C C . SER B 1 177 ? 8.461 -7.305 -11.266 1 95 177 SER B C 1
ATOM 4258 O O . SER B 1 177 ? 9.398 -7.125 -10.492 1 95 177 SER B O 1
ATOM 4260 N N . MET B 1 178 ? 8 -6.395 -12.031 1 93 178 MET B N 1
ATOM 4261 C CA . MET B 1 178 ? 8.523 -5.031 -11.953 1 93 178 MET B CA 1
ATOM 4262 C C . MET B 1 178 ? 8.25 -4.426 -10.578 1 93 178 MET B C 1
ATOM 4264 O O . MET B 1 178 ? 9.109 -3.742 -10.016 1 93 178 MET B O 1
ATOM 4268 N N . ILE B 1 179 ? 7.074 -4.68 -10.062 1 93.81 179 ILE B N 1
ATOM 4269 C CA . ILE B 1 179 ? 6.688 -4.172 -8.75 1 93.81 179 ILE B CA 1
ATOM 4270 C C . ILE B 1 179 ? 7.613 -4.75 -7.68 1 93.81 179 ILE B C 1
ATOM 4272 O O . ILE B 1 179 ? 8.164 -4.012 -6.863 1 93.81 179 ILE B O 1
ATOM 4276 N N . MET B 1 180 ? 7.805 -6.023 -7.73 1 95.81 180 MET B N 1
ATOM 4277 C CA . MET B 1 180 ? 8.672 -6.695 -6.766 1 95.81 180 MET B CA 1
ATOM 4278 C C . MET B 1 180 ? 10.102 -6.176 -6.863 1 95.81 180 MET B C 1
ATOM 4280 O O . MET B 1 180 ? 10.75 -5.949 -5.844 1 95.81 180 MET B O 1
ATOM 4284 N N . SER B 1 181 ? 10.555 -6.043 -8.039 1 95.75 181 SER B N 1
ATOM 4285 C CA . SER B 1 181 ? 11.906 -5.527 -8.25 1 95.75 181 SER B CA 1
ATOM 4286 C C . SER B 1 181 ? 12.039 -4.105 -7.707 1 95.75 181 SER B C 1
ATOM 4288 O O . SER B 1 181 ? 13.078 -3.746 -7.145 1 95.75 181 SER B O 1
ATOM 4290 N N . LYS B 1 182 ? 11.047 -3.348 -7.922 1 93.44 182 LYS B N 1
ATOM 4291 C CA . LYS B 1 182 ? 11.055 -1.989 -7.391 1 93.44 182 LYS B CA 1
ATOM 4292 C C . LYS B 1 182 ? 11.133 -1.995 -5.867 1 93.44 182 LYS B C 1
ATOM 4294 O O . LYS B 1 182 ? 11.844 -1.182 -5.273 1 93.44 182 LYS B O 1
ATOM 4299 N N . GLU B 1 183 ? 10.383 -2.848 -5.254 1 91.94 183 GLU B N 1
ATOM 4300 C CA . GLU B 1 183 ? 10.469 -2.975 -3.801 1 91.94 183 GLU B CA 1
ATOM 4301 C C . GLU B 1 183 ? 11.891 -3.303 -3.357 1 91.94 183 GLU B C 1
ATOM 4303 O O . GLU B 1 183 ? 12.398 -2.717 -2.398 1 91.94 183 GLU B O 1
ATOM 4308 N N . ILE B 1 184 ? 12.492 -4.207 -4.055 1 93.31 184 ILE B N 1
ATOM 4309 C CA . ILE B 1 184 ? 13.867 -4.586 -3.748 1 93.31 184 ILE B CA 1
ATOM 4310 C C . ILE B 1 184 ? 14.781 -3.363 -3.861 1 93.31 184 ILE B C 1
ATOM 4312 O O . ILE B 1 184 ? 15.586 -3.096 -2.965 1 93.31 184 ILE B O 1
ATOM 4316 N N . GLN B 1 185 ? 14.617 -2.656 -4.922 1 91.06 185 GLN B N 1
ATOM 4317 C CA . GLN B 1 185 ? 15.406 -1.452 -5.152 1 91.06 185 GLN B CA 1
ATOM 4318 C C . GLN B 1 185 ? 15.242 -0.46 -4.004 1 91.06 185 GLN B C 1
ATOM 4320 O O . GLN B 1 185 ? 16.234 0.1 -3.516 1 91.06 185 GLN B O 1
ATOM 4325 N N . GLU B 1 186 ? 14.047 -0.361 -3.578 1 85.38 186 GLU B N 1
ATOM 4326 C CA . GLU B 1 186 ? 13.727 0.665 -2.588 1 85.38 186 GLU B CA 1
ATOM 4327 C C . GLU B 1 186 ? 14.141 0.227 -1.187 1 85.38 186 GLU B C 1
ATOM 4329 O O . GLU B 1 186 ? 14.438 1.064 -0.332 1 85.38 186 GLU B O 1
ATOM 4334 N N . TYR B 1 187 ? 14.227 -1.007 -0.967 1 86 187 TYR B N 1
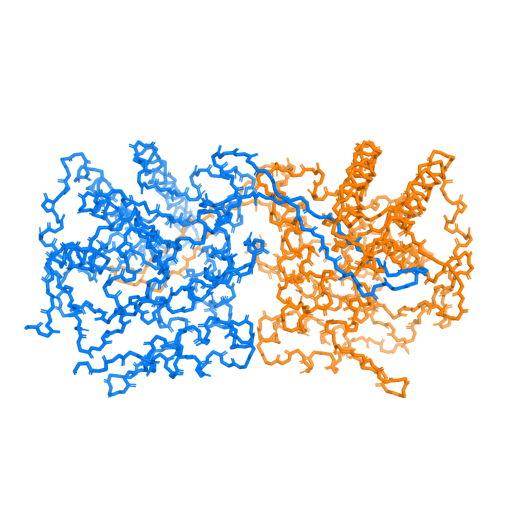ATOM 4335 C CA . TYR B 1 187 ? 14.523 -1.51 0.37 1 86 187 TYR B CA 1
ATOM 4336 C C . TYR B 1 187 ? 16.031 -1.673 0.572 1 86 187 TYR B C 1
ATOM 4338 O O . TYR B 1 187 ? 16.5 -1.752 1.708 1 86 187 TYR B O 1
ATOM 4346 N N . THR B 1 188 ? 16.703 -1.799 -0.503 1 88.31 188 THR B N 1
ATOM 4347 C CA . THR B 1 188 ? 18.156 -1.892 -0.372 1 88.31 188 THR B CA 1
ATOM 4348 C C . THR B 1 188 ? 18.766 -0.509 -0.182 1 88.31 188 THR B C 1
ATOM 4350 O O . THR B 1 188 ? 18.297 0.47 -0.768 1 88.31 188 THR B O 1
ATOM 4353 N N . SER B 1 189 ? 19.781 -0.487 0.639 1 84.5 189 SER B N 1
ATOM 4354 C CA . SER B 1 189 ? 20.453 0.782 0.888 1 84.5 189 SER B CA 1
ATOM 4355 C C . SER B 1 189 ? 21.234 1.239 -0.337 1 84.5 189 SER B C 1
ATOM 4357 O O . SER B 1 189 ? 21.5 2.434 -0.505 1 84.5 189 SER B O 1
ATOM 4359 N N . THR B 1 190 ? 21.578 0.369 -1.299 1 87.31 190 THR B N 1
ATOM 4360 C CA . THR B 1 190 ? 22.391 0.659 -2.467 1 87.31 190 THR B CA 1
ATOM 4361 C C . THR B 1 190 ? 21.531 0.986 -3.676 1 87.31 190 THR B C 1
ATOM 4363 O O . THR B 1 190 ? 22.031 1.459 -4.699 1 87.31 190 THR B O 1
ATOM 4366 N N . GLY B 1 191 ? 20.234 0.693 -3.553 1 87.75 191 GLY B N 1
ATOM 4367 C CA . GLY B 1 191 ? 19.359 0.857 -4.707 1 87.75 191 GLY B CA 1
ATOM 4368 C C . GLY B 1 191 ? 19.531 -0.248 -5.734 1 87.75 191 GLY B C 1
ATOM 4369 O O . GLY B 1 191 ? 19.391 -0.01 -6.938 1 87.75 191 GLY B O 1
ATOM 4370 N N . TYR B 1 192 ? 19.75 -1.421 -5.297 1 92.31 192 TYR B N 1
ATOM 4371 C CA . TYR B 1 192 ? 20 -2.582 -6.145 1 92.31 192 TYR B CA 1
ATOM 4372 C C . TYR B 1 192 ? 18.797 -2.879 -7.027 1 92.31 192 TYR B C 1
ATOM 4374 O O . TYR B 1 192 ? 17.672 -2.947 -6.539 1 92.31 192 TYR B O 1
ATOM 4382 N N . VAL B 1 193 ? 19.016 -2.982 -8.305 1 93.12 193 VAL B N 1
ATOM 4383 C CA . VAL B 1 193 ? 18 -3.439 -9.25 1 93.12 193 VAL B CA 1
ATOM 4384 C C . VAL B 1 193 ? 18.328 -4.867 -9.695 1 93.12 193 VAL B C 1
ATOM 4386 O O . VAL B 1 193 ? 19.344 -5.109 -10.344 1 93.12 193 VAL B O 1
ATOM 4389 N N . SER B 1 194 ? 17.469 -5.754 -9.367 1 94.44 194 SER B N 1
ATOM 4390 C CA . SER B 1 194 ? 17.656 -7.156 -9.727 1 94.44 194 SER B CA 1
ATOM 4391 C C . SER B 1 194 ? 17.734 -7.336 -11.234 1 94.44 194 SER B C 1
ATOM 4393 O O . SER B 1 194 ? 16.984 -6.707 -11.984 1 94.44 194 SER B O 1
ATOM 4395 N N . PRO B 1 195 ? 18.672 -8.188 -11.648 1 93.12 195 PRO B N 1
ATOM 4396 C CA . PRO B 1 195 ? 18.578 -8.617 -13.047 1 93.12 195 PRO B CA 1
ATOM 4397 C C . PRO B 1 195 ? 17.297 -9.398 -13.344 1 93.12 195 PRO B C 1
ATOM 4399 O O . PRO B 1 195 ? 16.688 -9.945 -12.43 1 93.12 195 PRO B O 1
ATOM 4402 N N . PHE B 1 196 ? 16.938 -9.383 -14.672 1 92.94 196 PHE B N 1
ATOM 4403 C CA . PHE B 1 196 ? 15.742 -10.094 -15.078 1 92.94 196 PHE B CA 1
ATOM 4404 C C . PHE B 1 196 ? 16.094 -11.32 -15.914 1 92.94 196 PHE B C 1
ATOM 4406 O O . PHE B 1 196 ? 17.125 -11.344 -16.578 1 92.94 196 PHE B O 1
ATOM 4413 N N . ALA B 1 197 ? 15.383 -12.328 -15.828 1 93.62 197 ALA B N 1
ATOM 4414 C CA . ALA B 1 197 ? 15.359 -13.508 -16.688 1 93.62 197 ALA B CA 1
ATOM 4415 C C . ALA B 1 197 ? 13.953 -13.773 -17.219 1 93.62 197 ALA B C 1
ATOM 4417 O O . ALA B 1 197 ? 13 -13.898 -16.438 1 93.62 197 ALA B O 1
ATOM 4418 N N . LEU B 1 198 ? 13.828 -13.852 -18.5 1 90.75 198 LEU B N 1
ATOM 4419 C CA . LEU B 1 198 ? 12.516 -13.992 -19.125 1 90.75 198 LEU B CA 1
ATOM 4420 C C . LEU B 1 198 ? 12.344 -15.391 -19.719 1 90.75 198 LEU B C 1
ATOM 4422 O O . LEU B 1 198 ? 13.141 -15.82 -20.547 1 90.75 198 LEU B O 1
ATOM 4426 N N . PHE B 1 199 ? 11.312 -16.047 -19.25 1 92.25 199 PHE B N 1
ATOM 4427 C CA . PHE B 1 199 ? 10.984 -17.391 -19.719 1 92.25 199 PHE B CA 1
ATOM 4428 C C . PHE B 1 199 ? 9.641 -17.406 -20.453 1 92.25 199 PHE B C 1
ATOM 4430 O O . PHE B 1 199 ? 8.617 -17.031 -19.875 1 92.25 199 PHE B O 1
ATOM 4437 N N . ARG B 1 200 ? 9.68 -17.812 -21.641 1 88.81 200 ARG B N 1
ATOM 4438 C CA . ARG B 1 200 ? 8.43 -17.953 -22.375 1 88.81 200 ARG B CA 1
ATOM 4439 C C . ARG B 1 200 ? 7.82 -19.328 -22.188 1 88.81 200 ARG B C 1
ATOM 4441 O O . ARG B 1 200 ? 8.227 -20.297 -22.844 1 88.81 200 ARG B O 1
ATOM 4448 N N . ILE B 1 201 ? 6.809 -19.359 -21.344 1 91.31 201 ILE B N 1
ATOM 4449 C CA . ILE B 1 201 ? 6.164 -20.641 -21.062 1 91.31 201 ILE B CA 1
ATOM 4450 C C . ILE B 1 201 ? 4.652 -20.5 -21.188 1 91.31 201 ILE B C 1
ATOM 4452 O O . ILE B 1 201 ? 4.094 -19.422 -20.938 1 91.31 201 ILE B O 1
ATOM 4456 N N . ARG B 1 202 ? 4.012 -21.547 -21.641 1 86.38 202 ARG B N 1
ATOM 4457 C CA . ARG B 1 202 ? 2.561 -21.562 -21.781 1 86.38 202 ARG B CA 1
ATOM 4458 C C . ARG B 1 202 ? 1.989 -22.922 -21.422 1 86.38 202 ARG B C 1
ATOM 4460 O O . ARG B 1 202 ? 2.701 -23.938 -21.438 1 86.38 202 ARG B O 1
ATOM 4467 N N . ARG B 1 203 ? 0.799 -22.859 -21 1 87 203 ARG B N 1
ATOM 4468 C CA . ARG B 1 203 ? 0.051 -24.094 -20.844 1 87 203 ARG B CA 1
ATOM 4469 C C . ARG B 1 203 ? -0.671 -24.469 -22.141 1 87 203 ARG B C 1
ATOM 4471 O O . ARG B 1 203 ? -0.983 -23.609 -22.953 1 87 203 ARG B O 1
ATOM 4478 N N . ASP B 1 204 ? -0.847 -25.688 -22.312 1 86.75 204 ASP B N 1
ATOM 4479 C CA . ASP B 1 204 ? -1.703 -26.125 -23.406 1 86.75 204 ASP B CA 1
ATOM 4480 C C . ASP B 1 204 ? -3.176 -26.094 -23 1 86.75 204 ASP B C 1
ATOM 4482 O O . ASP B 1 204 ? -3.672 -27.031 -22.359 1 86.75 204 ASP B O 1
ATOM 4486 N N . ASP B 1 205 ? -3.877 -25.125 -23.406 1 80.62 205 ASP B N 1
ATOM 4487 C CA . ASP B 1 205 ? -5.238 -24.844 -22.969 1 80.62 205 ASP B CA 1
ATOM 4488 C C . ASP B 1 205 ? -6.227 -25.844 -23.578 1 80.62 205 ASP B C 1
ATOM 4490 O O . ASP B 1 205 ? -7.402 -25.859 -23.203 1 80.62 205 ASP B O 1
ATOM 4494 N N . THR B 1 206 ? -5.75 -26.625 -24.469 1 84.38 206 THR B N 1
ATOM 4495 C CA . THR B 1 206 ? -6.617 -27.641 -25.047 1 84.38 206 THR B CA 1
ATOM 4496 C C . THR B 1 206 ? -6.699 -28.875 -24.156 1 84.38 206 THR B C 1
ATOM 4498 O O . THR B 1 206 ? -7.566 -29.719 -24.328 1 84.38 206 THR B O 1
ATOM 4501 N N . LYS B 1 207 ? -5.859 -28.906 -23.203 1 87.81 207 LYS B N 1
ATOM 4502 C CA . LYS B 1 207 ? -5.809 -30.016 -22.266 1 87.81 207 LYS B CA 1
ATOM 4503 C C . LYS B 1 207 ? -6.543 -29.688 -20.969 1 87.81 207 LYS B C 1
ATOM 4505 O O . LYS B 1 207 ? -7.008 -28.562 -20.781 1 87.81 207 LYS B O 1
ATOM 4510 N N . GLN B 1 208 ? -6.699 -30.734 -20.172 1 87.81 208 GLN B N 1
ATOM 4511 C CA . GLN B 1 208 ? -7.348 -30.594 -18.859 1 87.81 208 GLN B CA 1
ATOM 4512 C C . GLN B 1 208 ? -6.32 -30.516 -17.734 1 87.81 208 GLN B C 1
ATOM 4514 O O . GLN B 1 208 ? -5.133 -30.766 -17.953 1 87.81 208 GLN B O 1
ATOM 4519 N N . GLU B 1 209 ? -6.855 -30.203 -16.609 1 87.31 209 GLU B N 1
ATOM 4520 C CA . GLU B 1 209 ? -5.988 -30.078 -15.453 1 87.31 209 GLU B CA 1
ATOM 4521 C C . GLU B 1 209 ? -5.164 -31.344 -15.227 1 87.31 209 GLU B C 1
ATOM 4523 O O . GLU B 1 209 ? -3.967 -31.266 -14.945 1 87.31 209 GLU B O 1
ATOM 4528 N N . SER B 1 210 ? -5.719 -32.531 -15.469 1 87.38 210 SER B N 1
ATOM 4529 C CA . SER B 1 210 ? -5.094 -33.812 -15.148 1 87.38 210 SER B CA 1
ATOM 4530 C C . SER B 1 210 ? -4.039 -34.188 -16.188 1 87.38 210 SER B C 1
ATOM 4532 O O . SER B 1 210 ? -3.123 -34.969 -15.891 1 87.38 210 SER B O 1
ATOM 4534 N N . ASN B 1 211 ? -4.18 -33.625 -17.375 1 90 211 ASN B N 1
ATOM 4535 C CA . ASN B 1 211 ? -3.24 -33.969 -18.422 1 90 211 ASN B CA 1
ATOM 4536 C C . ASN B 1 211 ? -2.59 -32.75 -19.047 1 90 211 ASN B C 1
ATOM 4538 O O . ASN B 1 211 ? -2.088 -32.812 -20.172 1 90 211 ASN B O 1
ATOM 4542 N N . MET B 1 212 ? -2.617 -31.734 -18.297 1 89.31 212 MET B N 1
ATOM 4543 C CA . MET B 1 212 ? -2.064 -30.469 -18.766 1 89.31 212 MET B CA 1
ATOM 4544 C C . MET B 1 212 ? -0.59 -30.609 -19.125 1 89.31 212 MET B C 1
ATOM 4546 O O . MET B 1 212 ? 0.14 -31.359 -18.484 1 89.31 212 MET B O 1
ATOM 4550 N N . GLU B 1 213 ? -0.234 -29.875 -20.203 1 92.81 213 GLU B N 1
ATOM 4551 C CA . GLU B 1 213 ? 1.174 -29.766 -20.578 1 92.81 213 GLU B CA 1
ATOM 4552 C C . GLU B 1 213 ? 1.667 -28.328 -20.453 1 92.81 213 GLU B C 1
ATOM 4554 O O . GLU B 1 213 ? 0.944 -27.391 -20.797 1 92.81 213 GLU B O 1
ATOM 4559 N N . TYR B 1 214 ? 2.797 -28.234 -19.938 1 92.88 214 TYR B N 1
ATOM 4560 C CA . TYR B 1 214 ? 3.482 -26.953 -19.812 1 92.88 214 TYR B CA 1
ATOM 4561 C C . TYR B 1 214 ? 4.688 -26.875 -20.734 1 92.88 214 TYR B C 1
ATOM 4563 O O . TYR B 1 214 ? 5.598 -27.703 -20.656 1 92.88 214 TYR B O 1
ATOM 4571 N N . ILE B 1 215 ? 4.691 -25.859 -21.594 1 92.44 215 ILE B N 1
ATOM 4572 C CA . ILE B 1 215 ? 5.664 -25.812 -22.688 1 92.44 215 ILE B CA 1
ATOM 4573 C C . ILE B 1 215 ? 6.539 -24.578 -22.547 1 92.44 215 ILE B C 1
ATOM 4575 O O . ILE B 1 215 ? 6.055 -23.453 -22.672 1 92.44 215 ILE B O 1
ATOM 4579 N N . LEU B 1 216 ? 7.789 -24.797 -22.281 1 93.44 216 LEU B N 1
ATOM 4580 C CA . LEU B 1 216 ? 8.789 -23.734 -22.25 1 93.44 216 LEU B CA 1
ATOM 4581 C C . LEU B 1 216 ? 9.453 -23.562 -23.609 1 93.44 216 LEU B C 1
ATOM 4583 O O . LEU B 1 216 ? 10.031 -24.516 -24.141 1 93.44 216 LEU B O 1
ATOM 4587 N N . ASP B 1 217 ? 9.336 -22.375 -24.172 1 91 217 ASP B N 1
ATOM 4588 C CA . ASP B 1 217 ? 9.945 -22.047 -25.453 1 91 217 ASP B CA 1
ATOM 4589 C C . ASP B 1 217 ? 11.305 -21.375 -25.266 1 91 217 ASP B C 1
ATOM 4591 O O . ASP B 1 217 ? 11.367 -20.172 -24.984 1 91 217 ASP B O 1
ATOM 4595 N N . LEU B 1 218 ? 12.367 -22.062 -25.516 1 90.62 218 LEU B N 1
ATOM 4596 C CA . LEU B 1 218 ? 13.719 -21.578 -25.25 1 90.62 218 LEU B CA 1
ATOM 4597 C C . LEU B 1 218 ? 14.125 -20.516 -26.281 1 90.62 218 LEU B C 1
ATOM 4599 O O . LEU B 1 218 ? 14.914 -19.625 -25.969 1 90.62 218 LEU B O 1
ATOM 4603 N N . ASN B 1 219 ? 13.531 -20.562 -27.438 1 86.69 219 ASN B N 1
ATOM 4604 C CA . ASN B 1 219 ? 13.867 -19.609 -28.5 1 86.69 219 ASN B CA 1
ATOM 4605 C C . ASN B 1 219 ? 13.273 -18.234 -28.234 1 86.69 219 ASN B C 1
ATOM 4607 O O . ASN B 1 219 ? 13.727 -17.234 -28.797 1 86.69 219 ASN B O 1
ATOM 4611 N N . LYS B 1 220 ? 12.32 -18.219 -27.375 1 83.94 220 LYS B N 1
ATOM 4612 C CA . LYS B 1 220 ? 11.656 -16.953 -27.078 1 83.94 220 LYS B CA 1
ATOM 4613 C C . LYS B 1 220 ? 11.906 -16.531 -25.625 1 83.94 220 LYS B C 1
ATOM 4615 O O . LYS B 1 220 ? 11.164 -15.719 -25.078 1 83.94 220 LYS B O 1
ATOM 4620 N N . SER B 1 221 ? 12.805 -17.203 -25.078 1 89.12 221 SER B N 1
ATOM 4621 C CA . SER B 1 221 ? 13.227 -16.875 -23.719 1 89.12 221 SER B CA 1
ATOM 4622 C C . SER B 1 221 ? 14.555 -16.109 -23.734 1 89.12 221 SER B C 1
ATOM 4624 O O . SER B 1 221 ? 15.383 -16.312 -24.609 1 89.12 221 SER B O 1
ATOM 4626 N N . TYR B 1 222 ? 14.688 -15.219 -22.797 1 87.38 222 TYR B N 1
ATOM 4627 C CA . TYR B 1 222 ? 15.883 -14.383 -22.688 1 87.38 222 TYR B CA 1
ATOM 4628 C C . TYR B 1 222 ? 16.469 -14.453 -21.281 1 87.38 222 TYR B C 1
ATOM 4630 O O . TYR B 1 222 ? 15.93 -13.852 -20.344 1 87.38 222 TYR B O 1
ATOM 4638 N N . PHE B 1 223 ? 17.547 -15.18 -21.109 1 90.31 223 PHE B N 1
ATOM 4639 C CA . PHE B 1 223 ? 18.219 -15.305 -19.828 1 90.31 223 PHE B CA 1
ATOM 4640 C C . PHE B 1 223 ? 19.641 -15.812 -20 1 90.31 223 PHE B C 1
ATOM 4642 O O . PHE B 1 223 ? 19.984 -16.375 -21.047 1 90.31 223 PHE B O 1
ATOM 4649 N N . ASP B 1 224 ? 20.484 -15.562 -19 1 89.31 224 ASP B N 1
ATOM 4650 C CA . ASP B 1 224 ? 21.828 -16.109 -18.906 1 89.31 224 ASP B CA 1
ATOM 4651 C C . ASP B 1 224 ? 21.922 -17.156 -17.797 1 89.31 224 ASP B C 1
ATOM 4653 O O . ASP B 1 224 ? 21.781 -16.828 -16.609 1 89.31 224 ASP B O 1
ATOM 4657 N N . LEU B 1 225 ? 22.156 -18.359 -18.156 1 91.81 225 LEU B N 1
ATOM 4658 C CA . LEU B 1 225 ? 22.156 -19.453 -17.203 1 91.81 225 LEU B CA 1
ATOM 4659 C C . LEU B 1 225 ? 23.141 -19.188 -16.062 1 91.81 225 LEU B C 1
ATOM 4661 O O . LEU B 1 225 ? 22.797 -19.422 -14.891 1 91.81 225 LEU B O 1
ATOM 4665 N N . GLU B 1 226 ? 24.25 -18.688 -16.359 1 92 226 GLU B N 1
ATOM 4666 C CA . GLU B 1 226 ? 25.297 -18.469 -15.352 1 92 226 GLU B CA 1
ATOM 4667 C C . GLU B 1 226 ? 24.859 -17.422 -14.328 1 92 226 GLU B C 1
ATOM 4669 O O . GLU B 1 226 ? 25.219 -17.516 -13.156 1 92 226 GLU B O 1
ATOM 4674 N N . SER B 1 227 ? 24.094 -16.547 -14.758 1 92.12 227 SER B N 1
ATOM 4675 C CA . SER B 1 227 ? 23.656 -15.461 -13.891 1 92.12 227 SER B CA 1
ATOM 4676 C C . SER B 1 227 ? 22.609 -15.945 -12.883 1 92.12 227 SER B C 1
ATOM 4678 O O . SER B 1 227 ? 22.297 -15.25 -11.914 1 92.12 227 SER B O 1
ATOM 4680 N N . LEU B 1 228 ? 22.125 -17.141 -13.086 1 96.31 228 LEU B N 1
ATOM 4681 C CA . LEU B 1 228 ? 21.078 -17.672 -12.219 1 96.31 228 LEU B CA 1
ATOM 4682 C C . LEU B 1 228 ? 21.672 -18.594 -11.156 1 96.31 228 LEU B C 1
ATOM 4684 O O . LEU B 1 228 ? 21.016 -18.922 -10.172 1 96.31 228 LEU B O 1
ATOM 4688 N N . HIS B 1 229 ? 22.938 -19.016 -11.367 1 97.06 229 HIS B N 1
ATOM 4689 C CA . HIS B 1 229 ? 23.594 -19.938 -10.453 1 97.06 229 HIS B CA 1
ATOM 4690 C C . HIS B 1 229 ? 23.891 -19.266 -9.117 1 97.06 229 HIS B C 1
ATOM 4692 O O . HIS B 1 229 ? 24.438 -18.172 -9.078 1 97.06 229 HIS B O 1
ATOM 4698 N N . GLY B 1 230 ? 23.484 -19.922 -7.965 1 96.75 230 GLY B N 1
ATOM 4699 C CA . GLY B 1 230 ? 23.766 -19.422 -6.625 1 96.75 230 GLY B CA 1
ATOM 4700 C C . GLY B 1 230 ? 22.922 -18.219 -6.238 1 96.75 230 GLY B C 1
ATOM 4701 O O . GLY B 1 230 ? 23.156 -17.609 -5.195 1 96.75 230 GLY B O 1
ATOM 4702 N N . LYS B 1 231 ? 21.953 -17.859 -7.004 1 97.31 231 LYS B N 1
ATOM 4703 C CA . LYS B 1 231 ? 21.141 -16.672 -6.766 1 97.31 231 LYS B CA 1
ATOM 4704 C C . LYS B 1 231 ? 19.797 -17.047 -6.129 1 97.31 231 LYS B C 1
ATOM 4706 O O . LYS B 1 231 ? 19.438 -18.234 -6.086 1 97.31 231 LYS B O 1
ATOM 4711 N N . ASP B 1 232 ? 19.188 -16.094 -5.551 1 97.19 232 ASP B N 1
ATOM 4712 C CA . ASP B 1 232 ? 17.797 -16.234 -5.145 1 97.19 232 ASP B CA 1
ATOM 4713 C C . ASP B 1 232 ? 16.859 -15.867 -6.289 1 97.19 232 ASP B C 1
ATOM 4715 O O . ASP B 1 232 ? 16.75 -14.703 -6.664 1 97.19 232 ASP B O 1
ATOM 4719 N N . LEU B 1 233 ? 16.203 -16.875 -6.844 1 97.94 233 LEU B N 1
ATOM 4720 C CA . LEU B 1 233 ? 15.297 -16.656 -7.965 1 97.94 233 LEU B CA 1
ATOM 4721 C C . LEU B 1 233 ? 13.914 -16.25 -7.465 1 97.94 233 LEU B C 1
ATOM 4723 O O . LEU B 1 233 ? 13.289 -17 -6.695 1 97.94 233 LEU B O 1
ATOM 4727 N N . ILE B 1 234 ? 13.477 -15.086 -7.914 1 98 234 ILE B N 1
ATOM 4728 C CA . ILE B 1 234 ? 12.172 -14.57 -7.504 1 98 234 ILE B CA 1
ATOM 4729 C C . ILE B 1 234 ? 11.203 -14.648 -8.68 1 98 234 ILE B C 1
ATOM 4731 O O . ILE B 1 234 ? 11.484 -14.125 -9.758 1 98 234 ILE B O 1
ATOM 4735 N N . PHE B 1 235 ? 10.141 -15.32 -8.461 1 98 235 PHE B N 1
ATOM 4736 C CA . PHE B 1 235 ? 9.023 -15.367 -9.398 1 98 235 PHE B CA 1
ATOM 4737 C C . PHE B 1 235 ? 7.812 -14.633 -8.836 1 98 235 PHE B C 1
ATOM 4739 O O . PHE B 1 235 ? 7.426 -14.867 -7.688 1 98 235 PHE B O 1
ATOM 4746 N N . ALA B 1 236 ? 7.254 -13.703 -9.57 1 97.44 236 ALA B N 1
ATOM 4747 C CA . ALA B 1 236 ? 6.043 -12.984 -9.172 1 97.44 236 ALA B CA 1
ATOM 4748 C C . ALA B 1 236 ? 4.941 -13.148 -10.219 1 97.44 236 ALA B C 1
ATOM 4750 O O . ALA B 1 236 ? 5.004 -12.555 -11.297 1 97.44 236 ALA B O 1
ATOM 4751 N N . ASP B 1 237 ? 3.979 -13.922 -9.93 1 96.38 237 ASP B N 1
ATOM 4752 C CA . ASP B 1 237 ? 2.82 -14.18 -10.773 1 96.38 237 ASP B CA 1
ATOM 4753 C C . ASP B 1 237 ? 1.521 -14.07 -9.977 1 96.38 237 ASP B C 1
ATOM 4755 O O . ASP B 1 237 ? 1.368 -14.719 -8.938 1 96.38 237 ASP B O 1
ATOM 4759 N N . PRO B 1 238 ? 0.557 -13.336 -10.453 1 96.56 238 PRO B N 1
ATOM 4760 C CA . PRO B 1 238 ? -0.648 -13.133 -9.641 1 96.56 238 PRO B CA 1
ATOM 4761 C C . PRO B 1 238 ? -1.301 -14.445 -9.219 1 96.56 238 PRO B C 1
ATOM 4763 O O . PRO B 1 238 ? -1.749 -14.578 -8.078 1 96.56 238 PRO B O 1
ATOM 4766 N N . MET B 1 239 ? -1.246 -15.422 -10.148 1 96.25 239 MET B N 1
ATOM 4767 C CA . MET B 1 239 ? -1.971 -16.656 -9.867 1 96.25 239 MET B CA 1
ATOM 4768 C C . MET B 1 239 ? -1.031 -17.859 -9.914 1 96.25 239 MET B C 1
ATOM 4770 O O . MET B 1 239 ? -0.154 -17.938 -10.773 1 96.25 239 MET B O 1
ATOM 4774 N N . ASN B 1 240 ? -1.192 -18.719 -8.969 1 97.25 240 ASN B N 1
ATOM 4775 C CA . ASN B 1 240 ? -0.603 -20.062 -9 1 97.25 240 ASN B CA 1
ATOM 4776 C C . ASN B 1 240 ? -1.674 -21.141 -8.977 1 97.25 240 ASN B C 1
ATOM 4778 O O . ASN B 1 240 ? -2.152 -21.531 -7.906 1 97.25 240 ASN B O 1
ATOM 4782 N N . ALA B 1 241 ? -1.943 -21.625 -10.117 1 96.19 241 ALA B N 1
ATOM 4783 C CA . ALA B 1 241 ? -3.004 -22.641 -10.203 1 96.19 241 ALA B CA 1
ATOM 4784 C C . ALA B 1 241 ? -2.447 -24.047 -10.016 1 96.19 241 ALA B C 1
ATOM 4786 O O . ALA B 1 241 ? -2.553 -24.609 -8.93 1 96.19 241 ALA B O 1
ATOM 4787 N N . THR B 1 242 ? -1.627 -24.469 -10.93 1 95.19 242 THR B N 1
ATOM 4788 C CA . THR B 1 242 ? -1.192 -25.859 -10.898 1 95.19 242 THR B CA 1
ATOM 4789 C C . THR B 1 242 ? 0.262 -25.969 -10.445 1 95.19 242 THR B C 1
ATOM 4791 O O . THR B 1 242 ? 0.724 -27.047 -10.062 1 95.19 242 THR B O 1
ATOM 4794 N N . GLY B 1 243 ? 0.975 -24.891 -10.523 1 95.94 243 GLY B N 1
ATOM 4795 C CA . GLY B 1 243 ? 2.393 -24.906 -10.195 1 95.94 243 GLY B CA 1
ATOM 4796 C C . GLY B 1 243 ? 3.256 -25.422 -11.336 1 95.94 243 GLY B C 1
ATOM 4797 O O . GLY B 1 243 ? 4.484 -25.391 -11.258 1 95.94 243 GLY B O 1
ATOM 4798 N N . GLY B 1 244 ? 2.688 -25.797 -12.445 1 94.81 244 GLY B N 1
ATOM 4799 C CA . GLY B 1 244 ? 3.377 -26.484 -13.531 1 94.81 244 GLY B CA 1
ATOM 4800 C C . GLY B 1 244 ? 4.379 -25.594 -14.25 1 94.81 244 GLY B C 1
ATOM 4801 O O . GLY B 1 244 ? 5.473 -26.047 -14.594 1 94.81 244 GLY B O 1
ATOM 4802 N N . SER B 1 245 ? 4.012 -24.312 -14.5 1 94.69 245 SER B N 1
ATOM 4803 C CA . SER B 1 245 ? 4.906 -23.406 -15.203 1 94.69 245 SER B CA 1
ATOM 4804 C C . SER B 1 245 ? 6.215 -23.219 -14.445 1 94.69 245 SER B C 1
ATOM 4806 O O . SER B 1 245 ? 7.297 -23.359 -15.023 1 94.69 245 SER B O 1
ATOM 4808 N N . LEU B 1 246 ? 6.125 -22.969 -13.18 1 96.44 246 LEU B N 1
ATOM 4809 C CA . LEU B 1 246 ? 7.312 -22.734 -12.359 1 96.44 246 LEU B CA 1
ATOM 4810 C C . LEU B 1 246 ? 8.172 -24 -12.281 1 96.44 246 LEU B C 1
ATOM 4812 O O . LEU B 1 246 ? 9.391 -23.938 -12.469 1 96.44 246 LEU B O 1
ATOM 4816 N N . VAL B 1 247 ? 7.555 -25.125 -12.031 1 97.19 247 VAL B N 1
ATOM 4817 C CA . VAL B 1 247 ? 8.297 -26.375 -11.875 1 97.19 247 VAL B CA 1
ATOM 4818 C C . VAL B 1 247 ? 9.031 -26.703 -13.172 1 97.19 247 VAL B C 1
ATOM 4820 O O . VAL B 1 247 ? 10.18 -27.141 -13.148 1 97.19 247 VAL B O 1
ATOM 4823 N N . THR B 1 248 ? 8.359 -26.453 -14.32 1 96.19 248 THR B N 1
ATOM 4824 C CA . THR B 1 248 ? 8.977 -26.719 -15.617 1 96.19 248 THR B CA 1
ATOM 4825 C C . THR B 1 248 ? 10.266 -25.922 -15.766 1 96.19 248 THR B C 1
ATOM 4827 O O . THR B 1 248 ? 11.297 -26.469 -16.172 1 96.19 248 THR B O 1
ATOM 4830 N N . ILE B 1 249 ? 10.234 -24.672 -15.414 1 96.19 249 ILE B N 1
ATOM 4831 C CA . ILE B 1 249 ? 11.383 -23.766 -15.562 1 96.19 249 ILE B CA 1
ATOM 4832 C C . ILE B 1 249 ? 12.508 -24.203 -14.625 1 96.19 249 ILE B C 1
ATOM 4834 O O . ILE B 1 249 ? 13.656 -24.344 -15.047 1 96.19 249 ILE B O 1
ATOM 4838 N N . VAL B 1 250 ? 12.211 -24.469 -13.367 1 96.81 250 VAL B N 1
ATOM 4839 C CA . VAL B 1 250 ? 13.227 -24.781 -12.367 1 96.81 250 VAL B CA 1
ATOM 4840 C C . VAL B 1 250 ? 13.852 -26.156 -12.672 1 96.81 250 VAL B C 1
ATOM 4842 O O . VAL B 1 250 ? 15.055 -26.344 -12.5 1 96.81 250 VAL B O 1
ATOM 4845 N N . GLN B 1 251 ? 13.039 -27.078 -13.141 1 95.31 251 GLN B N 1
ATOM 4846 C CA . GLN B 1 251 ? 13.578 -28.391 -13.531 1 95.31 251 GLN B CA 1
ATOM 4847 C C . GLN B 1 251 ? 14.5 -28.266 -14.734 1 95.31 251 GLN B C 1
ATOM 4849 O O . GLN B 1 251 ? 15.531 -28.938 -14.805 1 95.31 251 GLN B O 1
ATOM 4854 N N . TYR B 1 252 ? 14.102 -27.438 -15.719 1 95.75 252 TYR B N 1
ATOM 4855 C CA . TYR B 1 252 ? 14.984 -27.172 -16.844 1 95.75 252 TYR B CA 1
ATOM 4856 C C . TYR B 1 252 ? 16.328 -26.609 -16.375 1 95.75 252 TYR B C 1
ATOM 4858 O O . TYR B 1 252 ? 17.391 -27.078 -16.797 1 95.75 252 TYR B O 1
ATOM 4866 N N . LEU B 1 253 ? 16.281 -25.625 -15.484 1 96.38 253 LEU B N 1
ATOM 4867 C CA . LEU B 1 253 ? 17.5 -25.016 -14.961 1 96.38 253 LEU B CA 1
ATOM 4868 C C . LEU B 1 253 ? 18.359 -26.062 -14.266 1 96.38 253 LEU B C 1
ATOM 4870 O O . LEU B 1 253 ? 19.578 -26.109 -14.461 1 96.38 253 LEU B O 1
ATOM 4874 N N . SER B 1 254 ? 17.734 -26.875 -13.484 1 95.75 254 SER B N 1
ATOM 4875 C CA . SER B 1 254 ? 18.438 -27.953 -12.797 1 95.75 254 SER B CA 1
ATOM 4876 C C . SER B 1 254 ? 19.125 -28.891 -13.781 1 95.75 254 SER B C 1
ATOM 4878 O O . SER B 1 254 ? 20.266 -29.297 -13.578 1 95.75 254 SER B O 1
ATOM 4880 N N . ALA B 1 255 ? 18.406 -29.219 -14.82 1 95.5 255 ALA B N 1
ATOM 4881 C CA . ALA B 1 255 ? 18.953 -30.109 -15.844 1 95.5 255 ALA B CA 1
ATOM 4882 C C . ALA B 1 255 ? 20.172 -29.469 -16.531 1 95.5 255 ALA B C 1
ATOM 4884 O O . ALA B 1 255 ? 21.031 -30.188 -17.031 1 95.5 255 ALA B O 1
ATOM 4885 N N . GLN B 1 256 ? 20.219 -28.172 -16.531 1 95.88 256 GLN B N 1
ATOM 4886 C CA . GLN B 1 256 ? 21.344 -27.453 -17.125 1 95.88 256 GLN B CA 1
ATOM 4887 C C . GLN B 1 256 ? 22.484 -27.266 -16.125 1 95.88 256 GLN B C 1
ATOM 4889 O O . GLN B 1 256 ? 23.453 -26.562 -16.391 1 95.88 256 GLN B O 1
ATOM 4894 N N . GLY B 1 257 ? 22.297 -27.766 -14.898 1 95.69 257 GLY B N 1
ATOM 4895 C CA . GLY B 1 257 ? 23.328 -27.688 -13.891 1 95.69 257 GLY B CA 1
ATOM 4896 C C . GLY B 1 257 ? 23.25 -26.438 -13.039 1 95.69 257 GLY B C 1
ATOM 4897 O O . GLY B 1 257 ? 24.156 -26.156 -12.258 1 95.69 257 GLY B O 1
ATOM 4898 N N . ILE B 1 258 ? 22.234 -25.672 -13.203 1 96.06 258 ILE B N 1
ATOM 4899 C CA . ILE B 1 258 ? 22.047 -24.453 -12.414 1 96.06 258 ILE B CA 1
ATOM 4900 C C . ILE B 1 258 ? 21.453 -24.812 -11.047 1 96.06 258 ILE B C 1
ATOM 4902 O O . ILE B 1 258 ? 20.453 -25.531 -10.969 1 96.06 258 ILE B O 1
ATOM 4906 N N . LYS B 1 259 ? 22.125 -24.344 -10.008 1 95.62 259 LYS B N 1
ATOM 4907 C CA . LYS B 1 259 ? 21.656 -24.547 -8.641 1 95.62 259 LYS B CA 1
ATOM 4908 C C . LYS B 1 259 ? 21.422 -23.203 -7.934 1 95.62 259 LYS B C 1
ATOM 4910 O O . LYS B 1 259 ? 22.328 -22.656 -7.305 1 95.62 259 LYS B O 1
ATOM 4915 N N . PRO B 1 260 ? 20.172 -22.766 -8.016 1 96.81 260 PRO B N 1
ATOM 4916 C CA . PRO B 1 260 ? 19.891 -21.531 -7.273 1 96.81 260 PRO B CA 1
ATOM 4917 C C . PRO B 1 260 ? 19.984 -21.703 -5.762 1 96.81 260 PRO B C 1
ATOM 4919 O O . PRO B 1 260 ? 19.844 -22.828 -5.258 1 96.81 260 PRO B O 1
ATOM 4922 N N . ARG B 1 261 ? 20.328 -20.625 -5.062 1 96.38 261 ARG B N 1
ATOM 4923 C CA . ARG B 1 261 ? 20.328 -20.656 -3.602 1 96.38 261 ARG B CA 1
ATOM 4924 C C . ARG B 1 261 ? 18.922 -20.891 -3.064 1 96.38 261 ARG B C 1
ATOM 4926 O O . ARG B 1 261 ? 18.734 -21.641 -2.111 1 96.38 261 ARG B O 1
ATOM 4933 N N . SER B 1 262 ? 17.969 -20.219 -3.678 1 96.75 262 SER B N 1
ATOM 4934 C CA . SER B 1 262 ? 16.578 -20.391 -3.303 1 96.75 262 SER B CA 1
ATOM 4935 C C . SER B 1 262 ? 15.641 -20.047 -4.457 1 96.75 262 SER B C 1
ATOM 4937 O O . SER B 1 262 ? 16.047 -19.391 -5.414 1 96.75 262 SER B O 1
ATOM 4939 N N . VAL B 1 263 ? 14.438 -20.609 -4.395 1 97.94 263 VAL B N 1
ATOM 4940 C CA . VAL B 1 263 ? 13.352 -20.25 -5.297 1 97.94 263 VAL B CA 1
ATOM 4941 C C . VAL B 1 263 ? 12.172 -19.719 -4.496 1 97.94 263 VAL B C 1
ATOM 4943 O O . VAL B 1 263 ? 11.617 -20.406 -3.645 1 97.94 263 VAL B O 1
ATOM 4946 N N . ARG B 1 264 ? 11.867 -18.469 -4.738 1 98.06 264 ARG B N 1
ATOM 4947 C CA . ARG B 1 264 ? 10.758 -17.812 -4.039 1 98.06 264 ARG B CA 1
ATOM 4948 C C . ARG B 1 264 ? 9.656 -17.422 -5.012 1 98.06 264 ARG B C 1
ATOM 4950 O O . ARG B 1 264 ? 9.906 -16.672 -5.965 1 98.06 264 ARG B O 1
ATOM 4957 N N . PHE B 1 265 ? 8.5 -17.906 -4.785 1 98.56 265 PHE B N 1
ATOM 4958 C CA . PHE B 1 265 ? 7.371 -17.688 -5.676 1 98.56 265 PHE B CA 1
ATOM 4959 C C . PHE B 1 265 ? 6.289 -16.859 -4.984 1 98.56 265 PHE B C 1
ATOM 4961 O O . PHE B 1 265 ? 5.66 -17.328 -4.031 1 98.56 265 PHE B O 1
ATOM 4968 N N . PHE B 1 266 ? 6.027 -15.625 -5.516 1 98.38 266 PHE B N 1
ATOM 4969 C CA . PHE B 1 266 ? 5.059 -14.711 -4.926 1 98.38 266 PHE B CA 1
ATOM 4970 C C . PHE B 1 266 ? 3.773 -14.68 -5.742 1 98.38 266 PHE B C 1
ATOM 4972 O O . PHE B 1 266 ? 3.801 -14.398 -6.945 1 98.38 266 PHE B O 1
ATOM 4979 N N . ASN B 1 267 ? 2.641 -14.922 -5.102 1 97.94 267 ASN B N 1
ATOM 4980 C CA . ASN B 1 267 ? 1.346 -14.922 -5.773 1 97.94 267 ASN B CA 1
ATOM 4981 C C . ASN B 1 267 ? 0.295 -14.156 -4.977 1 97.94 267 ASN B C 1
ATOM 4983 O O . ASN B 1 267 ? 0.345 -14.125 -3.746 1 97.94 267 ASN B O 1
ATOM 4987 N N . VAL B 1 268 ? -0.666 -13.578 -5.711 1 97.81 268 VAL B N 1
ATOM 4988 C CA . VAL B 1 268 ? -1.822 -13 -5.035 1 97.81 268 VAL B CA 1
ATOM 4989 C C . VAL B 1 268 ? -2.74 -14.109 -4.535 1 97.81 268 VAL B C 1
ATOM 4991 O O . VAL B 1 268 ? -3.139 -14.117 -3.367 1 97.81 268 VAL B O 1
ATOM 4994 N N . ILE B 1 269 ? -3.027 -15.055 -5.445 1 98.25 269 ILE B N 1
ATOM 4995 C CA . ILE B 1 269 ? -3.826 -16.219 -5.07 1 98.25 269 ILE B CA 1
ATOM 4996 C C . ILE B 1 269 ? -3.119 -17.5 -5.512 1 98.25 269 ILE B C 1
ATOM 4998 O O . ILE B 1 269 ? -2.623 -17.578 -6.641 1 98.25 269 ILE B O 1
ATOM 5002 N N . SER B 1 270 ? -3.043 -18.391 -4.652 1 98.44 270 SER B N 1
ATOM 5003 C CA . SER B 1 270 ? -2.545 -19.719 -4.973 1 98.44 270 SER B CA 1
ATOM 5004 C C . SER B 1 270 ? -3.588 -20.797 -4.664 1 98.44 270 SER B C 1
ATOM 5006 O O . SER B 1 270 ? -4.285 -20.719 -3.65 1 98.44 270 SER B O 1
ATOM 5008 N N . ALA B 1 271 ? -3.701 -21.734 -5.559 1 98.5 271 ALA B N 1
ATOM 5009 C CA . ALA B 1 271 ? -4.461 -22.938 -5.207 1 98.5 271 ALA B CA 1
ATOM 5010 C C . ALA B 1 271 ? -3.641 -23.859 -4.312 1 98.5 271 ALA B C 1
ATOM 5012 O O . ALA B 1 271 ? -2.43 -24 -4.496 1 98.5 271 ALA B O 1
ATOM 5013 N N . LEU B 1 272 ? -4.297 -24.547 -3.412 1 98.56 272 LEU B N 1
ATOM 5014 C CA . LEU B 1 272 ? -3.635 -25.453 -2.488 1 98.56 272 LEU B CA 1
ATOM 5015 C C . LEU B 1 272 ? -2.799 -26.484 -3.246 1 98.56 272 LEU B C 1
ATOM 5017 O O . LEU B 1 272 ? -1.61 -26.656 -2.959 1 98.56 272 LEU B O 1
ATOM 5021 N N . LYS B 1 273 ? -3.355 -27.125 -4.219 1 97.88 273 LYS B N 1
ATOM 5022 C CA . LYS B 1 273 ? -2.68 -28.156 -4.988 1 97.88 273 LYS B CA 1
ATOM 5023 C C . LYS B 1 273 ? -1.436 -27.609 -5.68 1 97.88 273 LYS B C 1
ATOM 5025 O O . LYS B 1 273 ? -0.385 -28.25 -5.688 1 97.88 273 LYS B O 1
ATOM 5030 N N . GLY B 1 274 ? -1.55 -26.438 -6.297 1 97.88 274 GLY B N 1
ATOM 5031 C CA . GLY B 1 274 ? -0.411 -25.812 -6.961 1 97.88 274 GLY B CA 1
ATOM 5032 C C . GLY B 1 274 ? 0.756 -25.562 -6.027 1 97.88 274 GLY B C 1
ATOM 5033 O O . GLY B 1 274 ? 1.908 -25.812 -6.375 1 97.88 274 GLY B O 1
ATOM 5034 N N . ALA B 1 275 ? 0.447 -25.031 -4.871 1 98.56 275 ALA B N 1
ATOM 5035 C CA . ALA B 1 275 ? 1.487 -24.766 -3.885 1 98.56 275 ALA B CA 1
ATOM 5036 C C . ALA B 1 275 ? 2.168 -26.047 -3.43 1 98.56 275 ALA B C 1
ATOM 5038 O O . ALA B 1 275 ? 3.395 -26.094 -3.293 1 98.56 275 ALA B O 1
ATOM 5039 N N . LEU B 1 276 ? 1.401 -27.078 -3.252 1 98.06 276 LEU B N 1
ATOM 5040 C CA . LEU B 1 276 ? 1.946 -28.359 -2.82 1 98.06 276 LEU B CA 1
ATOM 5041 C C . LEU B 1 276 ? 2.834 -28.969 -3.902 1 98.06 276 LEU B C 1
ATOM 5043 O O . LEU B 1 276 ? 3.938 -29.438 -3.615 1 98.06 276 LEU B O 1
ATOM 5047 N N . ARG B 1 277 ? 2.377 -28.906 -5.141 1 97.56 277 ARG B N 1
ATOM 5048 C CA . ARG B 1 277 ? 3.162 -29.422 -6.25 1 97.56 277 ARG B CA 1
ATOM 5049 C C . ARG B 1 277 ? 4.531 -28.75 -6.316 1 97.56 277 ARG B C 1
ATOM 5051 O O . ARG B 1 277 ? 5.551 -29.422 -6.496 1 97.56 277 ARG B O 1
ATOM 5058 N N . ILE B 1 278 ? 4.547 -27.484 -6.098 1 98.12 278 ILE B N 1
ATOM 5059 C CA . ILE B 1 278 ? 5.777 -26.703 -6.199 1 98.12 278 ILE B CA 1
ATOM 5060 C C . ILE B 1 278 ? 6.734 -27.109 -5.078 1 98.12 278 ILE B C 1
ATOM 5062 O O . ILE B 1 278 ? 7.902 -27.422 -5.328 1 98.12 278 ILE B O 1
ATOM 5066 N N . THR B 1 279 ? 6.254 -27.156 -3.84 1 97.81 279 THR B N 1
ATOM 5067 C CA . THR B 1 279 ? 7.125 -27.391 -2.691 1 97.81 279 THR B CA 1
ATOM 5068 C C . THR B 1 279 ? 7.59 -28.844 -2.646 1 97.81 279 THR B C 1
ATOM 5070 O O . THR B 1 279 ? 8.617 -29.141 -2.041 1 97.81 279 THR B O 1
ATOM 5073 N N . ARG B 1 280 ? 6.863 -29.734 -3.346 1 97.5 280 ARG B N 1
ATOM 5074 C CA . ARG B 1 280 ? 7.293 -31.125 -3.422 1 97.5 280 ARG B CA 1
ATOM 5075 C C . ARG B 1 280 ? 8.281 -31.344 -4.562 1 97.5 280 ARG B C 1
ATOM 5077 O O . ARG B 1 280 ? 9.18 -32.188 -4.469 1 97.5 280 ARG B O 1
ATOM 5084 N N . ALA B 1 281 ? 8.125 -30.594 -5.605 1 96.44 281 ALA B N 1
ATOM 5085 C CA . ALA B 1 281 ? 8.898 -30.828 -6.82 1 96.44 281 ALA B CA 1
ATOM 5086 C C . ALA B 1 281 ? 10.234 -30.078 -6.773 1 96.44 281 ALA B C 1
ATOM 5088 O O . ALA B 1 281 ? 11.188 -30.453 -7.461 1 96.44 281 ALA B O 1
ATOM 5089 N N . ILE B 1 282 ? 10.312 -28.969 -6.074 1 96.25 282 ILE B N 1
ATOM 5090 C CA . ILE B 1 282 ? 11.492 -28.109 -6.066 1 96.25 282 ILE B CA 1
ATOM 5091 C C . ILE B 1 282 ? 12.047 -28 -4.645 1 96.25 282 ILE B C 1
ATOM 5093 O O . ILE B 1 282 ? 11.375 -27.484 -3.75 1 96.25 282 ILE B O 1
ATOM 5097 N N . ASP B 1 283 ? 13.312 -28.422 -4.52 1 91.69 283 ASP B N 1
ATOM 5098 C CA . ASP B 1 283 ? 13.977 -28.281 -3.229 1 91.69 283 ASP B CA 1
ATOM 5099 C C . ASP B 1 283 ? 14.172 -26.812 -2.865 1 91.69 283 ASP B C 1
ATOM 5101 O O . ASP B 1 283 ? 14.516 -25.984 -3.723 1 91.69 283 ASP B O 1
ATOM 5105 N N . ASN B 1 284 ? 13.945 -26.375 -1.673 1 91.88 284 ASN B N 1
ATOM 5106 C CA . ASN B 1 284 ? 14.188 -25.031 -1.134 1 91.88 284 ASN B CA 1
ATOM 5107 C C . ASN B 1 284 ? 13.273 -24 -1.777 1 91.88 284 ASN B C 1
ATOM 5109 O O . ASN B 1 284 ? 13.648 -22.828 -1.916 1 91.88 284 ASN B O 1
ATOM 5113 N N . ALA B 1 285 ? 12.188 -24.406 -2.305 1 97.12 285 ALA B N 1
ATOM 5114 C CA . ALA B 1 285 ? 11.195 -23.484 -2.818 1 97.12 285 ALA B CA 1
ATOM 5115 C C . ALA B 1 285 ? 10.266 -23 -1.705 1 97.12 285 ALA B C 1
ATOM 5117 O O . ALA B 1 285 ? 9.875 -23.781 -0.833 1 97.12 285 ALA B O 1
ATOM 5118 N N . VAL B 1 286 ? 9.984 -21.75 -1.699 1 98 286 VAL B N 1
ATOM 5119 C CA . VAL B 1 286 ? 8.984 -21.188 -0.796 1 98 286 VAL B CA 1
ATOM 5120 C C . VAL B 1 286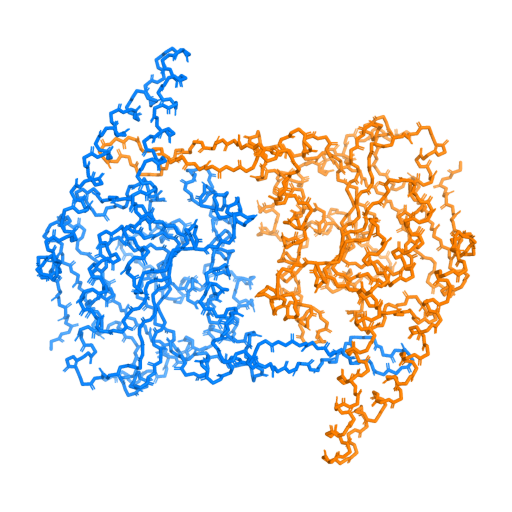 ? 7.922 -20.453 -1.599 1 98 286 VAL B C 1
ATOM 5122 O O . VAL B 1 286 ? 8.242 -19.641 -2.469 1 98 286 VAL B O 1
ATOM 5125 N N . VAL B 1 287 ? 6.68 -20.781 -1.333 1 98.56 287 VAL B N 1
ATOM 5126 C CA . VAL B 1 287 ? 5.539 -20.094 -1.938 1 98.56 287 VAL B CA 1
ATOM 5127 C C . VAL B 1 287 ? 4.992 -19.047 -0.971 1 98.56 287 VAL B C 1
ATOM 5129 O O . VAL B 1 287 ? 4.574 -19.375 0.141 1 98.56 287 VAL B O 1
ATOM 5132 N N . TYR B 1 288 ? 5.059 -17.812 -1.371 1 97.94 288 TYR B N 1
ATOM 5133 C CA . TYR B 1 288 ? 4.422 -16.703 -0.669 1 97.94 288 TYR B CA 1
ATOM 5134 C C . TYR B 1 288 ? 3.137 -16.266 -1.366 1 97.94 288 TYR B C 1
ATOM 5136 O O . TYR B 1 288 ? 3.162 -15.828 -2.516 1 97.94 288 TYR B O 1
ATOM 5144 N N . THR B 1 289 ? 2.041 -16.422 -0.668 1 98.31 289 THR B N 1
ATOM 5145 C CA . THR B 1 289 ? 0.782 -16.047 -1.302 1 98.31 289 THR B CA 1
ATOM 5146 C C . THR B 1 289 ? -0.073 -15.211 -0.355 1 98.31 289 THR B C 1
ATOM 5148 O O . THR B 1 289 ? 0.014 -15.359 0.865 1 98.31 289 THR B O 1
ATOM 5151 N N . LEU B 1 290 ? -0.799 -14.273 -0.975 1 96.94 290 LEU B N 1
ATOM 5152 C CA . LEU B 1 290 ? -1.69 -13.453 -0.16 1 96.94 290 LEU B CA 1
ATOM 5153 C C . LEU B 1 290 ? -2.896 -14.266 0.307 1 96.94 290 LEU B C 1
ATOM 5155 O O . LEU B 1 290 ? -3.348 -14.109 1.444 1 96.94 290 LEU B O 1
ATOM 5159 N N . TRP B 1 291 ? -3.359 -15.117 -0.644 1 97.81 291 TRP B N 1
ATOM 5160 C CA . TRP B 1 291 ? -4.582 -15.875 -0.407 1 97.81 291 TRP B CA 1
ATOM 5161 C C . TRP B 1 291 ? -4.469 -17.281 -0.971 1 97.81 291 TRP B C 1
ATOM 5163 O O . TRP B 1 291 ? -3.811 -17.5 -1.993 1 97.81 291 TRP B O 1
ATOM 5173 N N . MET B 1 292 ? -5.082 -18.219 -0.256 1 98.19 292 MET B N 1
ATOM 5174 C CA . MET B 1 292 ? -5.105 -19.594 -0.729 1 98.19 292 MET B CA 1
ATOM 5175 C C . MET B 1 292 ? -6.527 -20.031 -1.076 1 98.19 292 MET B C 1
ATOM 5177 O O . MET B 1 292 ? -7.434 -19.922 -0.251 1 98.19 292 MET B O 1
ATOM 5181 N N . ASP B 1 293 ? -6.707 -20.438 -2.285 1 98.62 293 ASP B N 1
ATOM 5182 C CA . ASP B 1 293 ? -7.977 -21.031 -2.705 1 98.62 293 ASP B CA 1
ATOM 5183 C C . ASP B 1 293 ? -7.918 -22.562 -2.646 1 98.62 293 ASP B C 1
ATOM 5185 O O . ASP B 1 293 ? -6.855 -23.156 -2.84 1 98.62 293 ASP B O 1
ATOM 5189 N N . PRO B 1 294 ? -9.031 -23.172 -2.475 1 98.38 294 PRO B N 1
ATOM 5190 C CA . PRO B 1 294 ? -9.016 -24.578 -2.098 1 98.38 294 PRO B CA 1
ATOM 5191 C C . PRO B 1 294 ? -8.859 -25.516 -3.301 1 98.38 294 PRO B C 1
ATOM 5193 O O . PRO B 1 294 ? -8.273 -26.594 -3.176 1 98.38 294 PRO B O 1
ATOM 5196 N N . VAL B 1 295 ? -9.406 -25.094 -4.508 1 98.12 295 VAL B N 1
ATOM 5197 C CA . VAL B 1 295 ? -9.523 -26.156 -5.516 1 98.12 295 VAL B CA 1
ATOM 5198 C C . VAL B 1 295 ? -9.281 -25.562 -6.906 1 98.12 295 VAL B C 1
ATOM 5200 O O . VAL B 1 295 ? -9.172 -24.344 -7.062 1 98.12 295 VAL B O 1
ATOM 5203 N N . LEU B 1 296 ? -9.172 -26.453 -7.879 1 97.25 296 LEU B N 1
ATOM 5204 C CA . LEU B 1 296 ? -9.109 -26.172 -9.305 1 97.25 296 LEU B CA 1
ATOM 5205 C C . LEU B 1 296 ? -10.258 -26.859 -10.047 1 97.25 296 LEU B C 1
ATOM 5207 O O . LEU B 1 296 ? -10.688 -27.938 -9.664 1 97.25 296 LEU B O 1
ATOM 5211 N N . ASN B 1 297 ? -10.703 -26.234 -11.078 1 96.25 297 ASN B N 1
ATOM 5212 C CA . ASN B 1 297 ? -11.664 -26.938 -11.922 1 96.25 297 ASN B CA 1
ATOM 5213 C C . ASN B 1 297 ? -10.969 -27.766 -13.008 1 96.25 297 ASN B C 1
ATOM 5215 O O . ASN B 1 297 ? -9.734 -27.844 -13.031 1 96.25 297 ASN B O 1
ATOM 5219 N N . GLU B 1 298 ? -11.711 -28.312 -13.914 1 93.69 298 GLU B N 1
ATOM 5220 C CA . GLU B 1 298 ? -11.18 -29.234 -14.922 1 93.69 298 GLU B CA 1
ATOM 5221 C C . GLU B 1 298 ? -10.258 -28.516 -15.891 1 93.69 298 GLU B C 1
ATOM 5223 O O . GLU B 1 298 ? -9.328 -29.125 -16.438 1 93.69 298 GLU B O 1
ATOM 5228 N N . SER B 1 299 ? -10.492 -27.25 -16.078 1 92.88 299 SER B N 1
ATOM 5229 C CA . SER B 1 299 ? -9.672 -26.453 -16.984 1 92.88 299 SER B CA 1
ATOM 5230 C C . SER B 1 299 ? -8.484 -25.844 -16.25 1 92.88 299 SER B C 1
ATOM 5232 O O . SER B 1 299 ? -7.805 -24.953 -16.781 1 92.88 299 SER B O 1
ATOM 5234 N N . ALA B 1 300 ? -8.281 -26.125 -14.945 1 93.69 300 ALA B N 1
ATOM 5235 C CA . ALA B 1 300 ? -7.168 -25.703 -14.102 1 93.69 300 ALA B CA 1
ATOM 5236 C C . ALA B 1 300 ? -7.297 -24.234 -13.703 1 93.69 300 ALA B C 1
ATOM 5238 O O . ALA B 1 300 ? -6.293 -23.562 -13.484 1 93.69 300 ALA B O 1
ATOM 5239 N N . TYR B 1 301 ? -8.539 -23.797 -13.711 1 95.31 301 TYR B N 1
ATOM 5240 C CA . TYR B 1 301 ? -8.781 -22.5 -13.094 1 95.31 301 TYR B CA 1
ATOM 5241 C C . TYR B 1 301 ? -8.93 -22.641 -11.578 1 95.31 301 TYR B C 1
ATOM 5243 O O . TYR B 1 301 ? -9.508 -23.609 -11.094 1 95.31 301 TYR B O 1
ATOM 5251 N N . ILE B 1 302 ? -8.445 -21.641 -10.93 1 97.88 302 ILE B N 1
ATOM 5252 C CA . ILE B 1 302 ? -8.586 -21.594 -9.484 1 97.88 302 ILE B CA 1
ATOM 5253 C C . ILE B 1 302 ? -10.031 -21.266 -9.117 1 97.88 302 ILE B C 1
ATOM 5255 O O . ILE B 1 302 ? -10.656 -20.406 -9.734 1 97.88 302 ILE B O 1
ATOM 5259 N N . LEU B 1 303 ? -10.586 -21.969 -8.141 1 98.25 303 LEU B N 1
ATOM 5260 C CA . LEU B 1 303 ? -11.922 -21.672 -7.629 1 98.25 303 LEU B CA 1
ATOM 5261 C C . LEU B 1 303 ? -11.859 -21.203 -6.18 1 98.25 303 LEU B C 1
ATOM 5263 O O . LEU B 1 303 ? -11.227 -21.859 -5.336 1 98.25 303 LEU B O 1
ATOM 5267 N N . PRO B 1 304 ? -12.516 -20.062 -5.777 1 98.06 304 PRO B N 1
ATOM 5268 C CA . PRO B 1 304 ? -13.359 -19.281 -6.688 1 98.06 304 PRO B CA 1
ATOM 5269 C C . PRO B 1 304 ? -12.547 -18.406 -7.633 1 98.06 304 PRO B C 1
ATOM 5271 O O . PRO B 1 304 ? -13.078 -17.922 -8.633 1 98.06 304 PRO B O 1
ATOM 5274 N N . GLY B 1 305 ? -11.281 -18.172 -7.305 1 97.5 305 GLY B N 1
ATOM 5275 C CA . GLY B 1 305 ? -10.336 -17.5 -8.188 1 97.5 305 GLY B CA 1
ATOM 5276 C C . GLY B 1 305 ? -10.742 -16.094 -8.555 1 97.5 305 GLY B C 1
ATOM 5277 O O . GLY B 1 305 ? -11.562 -15.477 -7.859 1 97.5 305 GLY B O 1
ATOM 5278 N N . LEU B 1 306 ? -10.031 -15.539 -9.539 1 96.81 306 LEU B N 1
ATOM 5279 C CA . LEU B 1 306 ? -10.352 -14.195 -10.008 1 96.81 306 LEU B CA 1
ATOM 5280 C C . LEU B 1 306 ? -10.32 -14.125 -11.531 1 96.81 306 LEU B C 1
ATOM 5282 O O . LEU B 1 306 ? -10.234 -13.039 -12.109 1 96.81 306 LEU B O 1
ATOM 5286 N N . GLY B 1 307 ? -10.336 -15.328 -12.156 1 93.06 307 GLY B N 1
ATOM 5287 C CA . GLY B 1 307 ? -10.273 -15.383 -13.602 1 93.06 307 GLY B CA 1
ATOM 5288 C C . GLY B 1 307 ? -8.852 -15.32 -14.141 1 93.06 307 GLY B C 1
ATOM 5289 O O . GLY B 1 307 ? -7.918 -15.805 -13.5 1 93.06 307 GLY B O 1
ATOM 5290 N N . ASP B 1 308 ? -8.68 -14.82 -15.352 1 90.94 308 ASP B N 1
ATOM 5291 C CA . ASP B 1 308 ? -7.371 -14.688 -15.984 1 90.94 308 ASP B CA 1
ATOM 5292 C C . ASP B 1 308 ? -6.727 -13.344 -15.625 1 90.94 308 ASP B C 1
ATOM 5294 O O . ASP B 1 308 ? -7.055 -12.32 -16.219 1 90.94 308 ASP B O 1
ATOM 5298 N N . ALA B 1 309 ? -5.77 -13.414 -14.758 1 92 309 ALA B N 1
ATOM 5299 C CA . ALA B 1 309 ? -5.141 -12.195 -14.266 1 92 309 ALA B CA 1
ATOM 5300 C C . ALA B 1 309 ? -4.434 -11.445 -15.391 1 92 309 ALA B C 1
ATOM 5302 O O . ALA B 1 309 ? -4.41 -10.219 -15.406 1 92 309 ALA B O 1
ATOM 5303 N N . GLY B 1 310 ? -3.814 -12.188 -16.297 1 88.69 310 GLY B N 1
ATOM 5304 C CA . GLY B 1 310 ? -3.164 -11.539 -17.422 1 88.69 310 GLY B CA 1
ATOM 5305 C C . GLY B 1 310 ? -4.113 -10.703 -18.25 1 88.69 310 GLY B C 1
ATOM 5306 O O . GLY B 1 310 ? -3.783 -9.578 -18.641 1 88.69 310 GLY B O 1
ATOM 5307 N N . ASP B 1 311 ? -5.258 -11.273 -18.531 1 87.81 311 ASP B N 1
ATOM 5308 C CA . ASP B 1 311 ? -6.266 -10.562 -19.312 1 87.81 311 ASP B CA 1
ATOM 5309 C C . ASP B 1 311 ? -6.777 -9.336 -18.547 1 87.81 311 ASP B C 1
ATOM 5311 O O . ASP B 1 311 ? -7.043 -8.297 -19.141 1 87.81 311 ASP B O 1
ATOM 5315 N N . ARG B 1 312 ? -6.887 -9.508 -17.281 1 89.75 312 ARG B N 1
ATOM 5316 C CA . ARG B 1 312 ? -7.43 -8.422 -16.484 1 89.75 312 ARG B CA 1
ATOM 5317 C C . ARG B 1 312 ? -6.41 -7.297 -16.312 1 89.75 312 ARG B C 1
ATOM 5319 O O . ARG B 1 312 ? -6.777 -6.129 -16.188 1 89.75 312 ARG B O 1
ATOM 5326 N N . LEU B 1 313 ? -5.16 -7.652 -16.312 1 87.75 313 LEU B N 1
ATOM 5327 C CA . LEU B 1 313 ? -4.09 -6.672 -16.172 1 87.75 313 LEU B CA 1
ATOM 5328 C C . LEU B 1 313 ? -3.83 -5.953 -17.5 1 87.75 313 LEU B C 1
ATOM 5330 O O . LEU B 1 313 ? -3.637 -4.734 -17.516 1 87.75 313 LEU B O 1
ATOM 5334 N N . ASN B 1 314 ? -3.838 -6.773 -18.578 1 81.81 314 ASN B N 1
ATOM 5335 C CA . ASN B 1 314 ? -3.293 -6.266 -19.828 1 81.81 314 ASN B CA 1
ATOM 5336 C C . ASN B 1 314 ? -4.371 -6.156 -20.906 1 81.81 314 ASN B C 1
ATOM 5338 O O . ASN B 1 314 ? -4.156 -5.527 -21.938 1 81.81 314 ASN B O 1
ATOM 5342 N N . GLY B 1 315 ? -5.504 -6.656 -20.625 1 78.62 315 GLY B N 1
ATOM 5343 C CA . GLY B 1 315 ? -6.48 -6.836 -21.688 1 78.62 315 GLY B CA 1
ATOM 5344 C C . GLY B 1 315 ? -6.305 -8.133 -22.453 1 78.62 315 GLY B C 1
ATOM 5345 O O . GLY B 1 315 ? -5.227 -8.734 -22.422 1 78.62 315 GLY B O 1
ATOM 5346 N N . ARG B 1 316 ? -7.371 -8.578 -23.094 1 76.38 316 ARG B N 1
ATOM 5347 C CA . ARG B 1 316 ? -7.324 -9.844 -23.812 1 76.38 316 ARG B CA 1
ATOM 5348 C C . ARG B 1 316 ? -6.508 -9.711 -25.094 1 76.38 316 ARG B C 1
ATOM 5350 O O . ARG B 1 316 ? -6.605 -8.695 -25.797 1 76.38 316 ARG B O 1
ATOM 5357 N N . ASP B 1 317 ? -5.59 -10.664 -25.281 1 69.19 317 ASP B N 1
ATOM 5358 C CA . ASP B 1 317 ? -4.809 -10.664 -26.516 1 69.19 317 ASP B CA 1
ATOM 5359 C C . ASP B 1 317 ? -5.582 -11.32 -27.656 1 69.19 317 ASP B C 1
ATOM 5361 O O . ASP B 1 317 ? -6.523 -12.078 -27.422 1 69.19 317 ASP B O 1
ATOM 5365 N N . THR B 1 318 ? -5.242 -10.797 -28.844 1 64.25 318 THR B N 1
ATOM 5366 C CA . THR B 1 318 ? -5.766 -11.492 -30.016 1 64.25 318 THR B CA 1
ATOM 5367 C C . THR B 1 318 ? -4.867 -12.664 -30.391 1 64.25 318 THR B C 1
ATOM 5369 O O . THR B 1 318 ? -3.662 -12.641 -30.141 1 64.25 318 THR B O 1
ATOM 5372 N N . ASN B 1 319 ? -5.406 -13.734 -30.75 1 63.31 319 ASN B N 1
ATOM 5373 C CA . ASN B 1 319 ? -4.664 -14.93 -31.125 1 63.31 319 ASN B CA 1
ATOM 5374 C C . ASN B 1 319 ? -3.686 -14.648 -32.281 1 63.31 319 ASN B C 1
ATOM 5376 O O . ASN B 1 319 ? -2.637 -15.281 -32.375 1 63.31 319 ASN B O 1
ATOM 5380 N N . GLU B 1 320 ? -3.918 -13.695 -33.031 1 59.44 320 GLU B N 1
ATOM 5381 C CA . GLU B 1 320 ? -3.113 -13.453 -34.25 1 59.44 320 GLU B CA 1
ATOM 5382 C C . GLU B 1 320 ? -1.812 -12.734 -33.875 1 59.44 320 GLU B C 1
ATOM 5384 O O . GLU B 1 320 ? -0.757 -13.047 -34.438 1 59.44 320 GLU B O 1
ATOM 5389 N N . ALA B 1 321 ? -1.878 -11.844 -32.969 1 64.69 321 ALA B N 1
ATOM 5390 C CA . ALA B 1 321 ? -0.692 -11.07 -32.594 1 64.69 321 ALA B CA 1
ATOM 5391 C C . ALA B 1 321 ? -0.639 -10.812 -31.094 1 64.69 321 ALA B C 1
ATOM 5393 O O . ALA B 1 321 ? -0.946 -9.711 -30.641 1 64.69 321 ALA B O 1
ATOM 5394 N N . PRO B 1 322 ? -0.226 -11.945 -30.391 1 65.94 322 PRO B N 1
ATOM 5395 C CA . PRO B 1 322 ? -0.113 -11.734 -28.953 1 65.94 322 PRO B CA 1
ATOM 5396 C C . PRO B 1 322 ? 0.954 -10.703 -28.594 1 65.94 322 PRO B C 1
ATOM 5398 O O . PRO B 1 322 ? 1.987 -10.617 -29.266 1 65.94 322 PRO B O 1
ATOM 5401 N N . ARG B 1 323 ? 0.652 -9.922 -27.672 1 69.75 323 ARG B N 1
ATOM 5402 C CA . ARG B 1 323 ? 1.563 -8.867 -27.25 1 69.75 323 ARG B CA 1
ATOM 5403 C C . ARG B 1 323 ? 2.842 -9.445 -26.656 1 69.75 323 ARG B C 1
ATOM 5405 O O . ARG B 1 323 ? 2.797 -10.422 -25.906 1 69.75 323 ARG B O 1
ATOM 5412 N N . ASN B 1 324 ? 3.92 -8.828 -27.047 1 68 324 ASN B N 1
ATOM 5413 C CA . ASN B 1 324 ? 5.199 -9.141 -26.422 1 68 324 ASN B CA 1
ATOM 5414 C C . ASN B 1 324 ? 5.543 -8.156 -25.312 1 68 324 ASN B C 1
ATOM 5416 O O . ASN B 1 324 ? 4.73 -7.293 -24.969 1 68 324 ASN B O 1
ATOM 5420 N N . ILE B 1 325 ? 6.707 -8.32 -24.719 1 70.75 325 ILE B N 1
ATOM 5421 C CA . ILE B 1 325 ? 7.113 -7.562 -23.547 1 70.75 325 ILE B CA 1
ATOM 5422 C C . ILE B 1 325 ? 7.16 -6.074 -23.875 1 70.75 325 ILE B C 1
ATOM 5424 O O . ILE B 1 325 ? 6.777 -5.234 -23.062 1 70.75 325 ILE B O 1
ATOM 5428 N N . ILE B 1 326 ? 7.578 -5.727 -25.062 1 68.31 326 ILE B N 1
ATOM 5429 C CA . ILE B 1 326 ? 7.703 -4.336 -25.469 1 68.31 326 ILE B CA 1
ATOM 5430 C C . ILE B 1 326 ? 6.316 -3.697 -25.562 1 68.31 326 ILE B C 1
ATOM 5432 O O . ILE B 1 326 ? 6.105 -2.586 -25.062 1 68.31 326 ILE B O 1
ATOM 5436 N N . GLN B 1 327 ? 5.461 -4.465 -26.125 1 69.5 327 GLN B N 1
ATOM 5437 C CA . GLN B 1 327 ? 4.098 -3.965 -26.281 1 69.5 327 GLN B CA 1
ATOM 5438 C C . GLN B 1 327 ? 3.408 -3.822 -24.938 1 69.5 327 GLN B C 1
ATOM 5440 O O . GLN B 1 327 ? 2.654 -2.873 -24.703 1 69.5 327 GLN B O 1
ATOM 5445 N N . LEU B 1 328 ? 3.682 -4.695 -24.094 1 74.06 328 LEU B N 1
ATOM 5446 C CA . LEU B 1 328 ? 3.09 -4.633 -22.766 1 74.06 328 LEU B CA 1
ATOM 5447 C C . LEU B 1 328 ? 3.561 -3.391 -22.016 1 74.06 328 LEU B C 1
ATOM 5449 O O . LEU B 1 328 ? 2.75 -2.668 -21.422 1 74.06 328 LEU B O 1
ATOM 5453 N N . ILE B 1 329 ? 4.809 -3.143 -22.109 1 72.5 329 ILE B N 1
ATOM 5454 C CA . ILE B 1 329 ? 5.379 -1.978 -21.438 1 72.5 329 ILE B CA 1
ATOM 5455 C C . ILE B 1 329 ? 4.793 -0.701 -22.047 1 72.5 329 ILE B C 1
ATOM 5457 O O . ILE B 1 329 ? 4.469 0.242 -21.312 1 72.5 329 ILE B O 1
ATOM 5461 N N . ALA B 1 330 ? 4.641 -0.721 -23.328 1 67.56 330 ALA B N 1
ATOM 5462 C CA . ALA B 1 330 ? 4.035 0.422 -24 1 67.56 330 ALA B CA 1
ATOM 5463 C C . ALA B 1 330 ? 2.598 0.635 -23.547 1 67.56 330 ALA B C 1
ATOM 5465 O O . ALA B 1 330 ? 2.166 1.772 -23.344 1 67.56 330 ALA B O 1
ATOM 5466 N N . ASP B 1 331 ? 1.906 -0.378 -23.312 1 71.88 331 ASP B N 1
ATOM 5467 C CA . ASP B 1 331 ? 0.5 -0.326 -22.922 1 71.88 331 ASP B CA 1
ATOM 5468 C C . ASP B 1 331 ? 0.34 0.203 -21.5 1 71.88 331 ASP B C 1
ATOM 5470 O O . ASP B 1 331 ? -0.671 0.828 -21.172 1 71.88 331 ASP B O 1
ATOM 5474 N N . TYR B 1 332 ? 1.273 -0.064 -20.672 1 74.88 332 TYR B N 1
ATOM 5475 C CA . TYR B 1 332 ? 1.206 0.422 -19.297 1 74.88 332 TYR B CA 1
ATOM 5476 C C . TYR B 1 332 ? 1.188 1.946 -19.266 1 74.88 332 TYR B C 1
ATOM 5478 O O . TYR B 1 332 ? 0.609 2.543 -18.344 1 74.88 332 TYR B O 1
ATOM 5486 N N . GLY B 1 333 ? 1.739 2.594 -20.266 1 70.12 333 GLY B N 1
ATOM 5487 C CA . GLY B 1 333 ? 1.714 4.043 -20.359 1 70.12 333 GLY B CA 1
ATOM 5488 C C . GLY B 1 333 ? 2.85 4.719 -19.625 1 70.12 333 GLY B C 1
ATOM 5489 O O . GLY B 1 333 ? 3.637 4.051 -18.938 1 70.12 333 GLY B O 1
ATOM 5490 N N . AL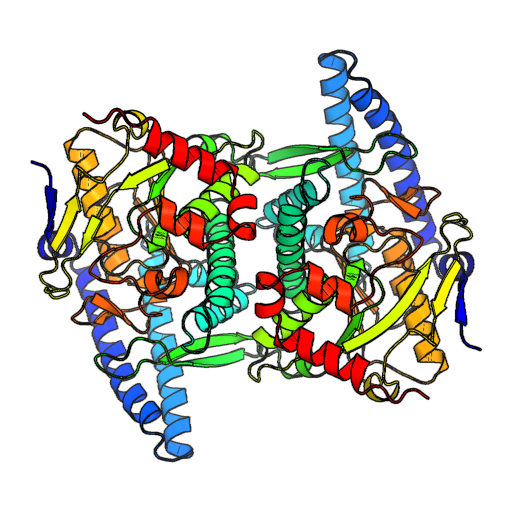A B 1 334 ? 2.875 5.926 -19.734 1 66.56 334 ALA B N 1
ATOM 5491 C CA . ALA B 1 334 ? 3.99 6.73 -19.25 1 66.56 334 ALA B CA 1
ATOM 5492 C C . ALA B 1 334 ? 4.031 6.727 -17.719 1 66.56 334 ALA B C 1
ATOM 5494 O O . ALA B 1 334 ? 5.109 6.723 -17.125 1 66.56 334 ALA B O 1
ATOM 5495 N N . THR B 1 335 ? 2.916 6.652 -17.172 1 70.44 335 THR B N 1
ATOM 5496 C CA . THR B 1 335 ? 2.879 6.734 -15.727 1 70.44 335 THR B CA 1
ATOM 5497 C C . THR B 1 335 ? 3.529 5.504 -15.094 1 70.44 335 THR B C 1
ATOM 5499 O O . THR B 1 335 ? 4.426 5.629 -14.258 1 70.44 335 THR B O 1
ATOM 5502 N N . ILE B 1 336 ? 3.168 4.359 -15.633 1 75.44 336 ILE B N 1
ATOM 5503 C CA . ILE B 1 336 ? 3.721 3.121 -15.094 1 75.44 336 ILE B CA 1
ATOM 5504 C C . ILE B 1 336 ? 5.172 2.967 -15.539 1 75.44 336 ILE B C 1
ATOM 5506 O O . ILE B 1 336 ? 6.039 2.607 -14.742 1 75.44 336 ILE B O 1
ATOM 5510 N N . SER B 1 337 ? 5.445 3.322 -16.719 1 75.5 337 SER B N 1
ATOM 5511 C CA . SER B 1 337 ? 6.805 3.168 -17.234 1 75.5 337 SER B CA 1
ATOM 5512 C C . SER B 1 337 ? 7.777 4.086 -16.5 1 75.5 337 SER B C 1
ATOM 5514 O O . SER B 1 337 ? 8.938 3.723 -16.281 1 75.5 337 SER B O 1
ATOM 5516 N N . ASN B 1 338 ? 7.301 5.242 -16.094 1 77.19 338 ASN B N 1
ATOM 5517 C CA . ASN B 1 338 ? 8.164 6.16 -15.352 1 77.19 338 ASN B CA 1
ATOM 5518 C C . ASN B 1 338 ? 8.383 5.699 -13.914 1 77.19 338 ASN B C 1
ATOM 5520 O O . ASN B 1 338 ? 9.484 5.82 -13.375 1 77.19 338 ASN B O 1
ATOM 5524 N N . LEU B 1 339 ? 7.391 5.152 -13.453 1 82.12 339 LEU B N 1
ATOM 5525 C CA . LEU B 1 339 ? 7.469 4.66 -12.086 1 82.12 339 LEU B CA 1
ATOM 5526 C C . LEU B 1 339 ? 8.445 3.492 -11.977 1 82.12 339 LEU B C 1
ATOM 5528 O O . LEU B 1 339 ? 9.164 3.367 -10.984 1 82.12 339 LEU B O 1
ATOM 5532 N N . TYR B 1 340 ? 8.555 2.688 -13.07 1 87.56 340 TYR B N 1
ATOM 5533 C CA . TYR B 1 340 ? 9.406 1.498 -13.07 1 87.56 340 TYR B CA 1
ATOM 5534 C C . TYR B 1 340 ? 10.516 1.619 -14.102 1 87.56 340 TYR B C 1
ATOM 5536 O O . TYR B 1 340 ? 10.875 0.637 -14.75 1 87.56 340 TYR B O 1
ATOM 5544 N N . ARG B 1 341 ? 11.055 2.74 -14.188 1 80.06 341 ARG B N 1
ATOM 5545 C CA . ARG B 1 341 ? 12.023 3.039 -15.234 1 80.06 341 ARG B CA 1
ATOM 5546 C C . ARG B 1 341 ? 13.258 2.154 -15.109 1 80.06 341 ARG B C 1
ATOM 5548 O O . ARG B 1 341 ? 13.781 1.657 -16.109 1 80.06 341 ARG B O 1
ATOM 5555 N N . ALA B 1 342 ? 13.75 1.98 -13.922 1 84.25 342 ALA B N 1
ATOM 5556 C CA . ALA B 1 342 ? 14.93 1.15 -13.711 1 84.25 342 ALA B CA 1
ATOM 5557 C C . ALA B 1 342 ? 14.656 -0.301 -14.094 1 84.25 342 ALA B C 1
ATOM 5559 O O . ALA B 1 342 ? 15.531 -0.978 -14.648 1 84.25 342 ALA B O 1
ATOM 5560 N N . GLN B 1 343 ? 13.523 -0.764 -13.797 1 88.81 343 GLN B N 1
ATOM 5561 C CA . GLN B 1 343 ? 13.125 -2.125 -14.141 1 88.81 343 GLN B CA 1
ATOM 5562 C C . GLN B 1 343 ? 13 -2.293 -15.656 1 88.81 343 GLN B C 1
ATOM 5564 O O . GLN B 1 343 ? 13.422 -3.307 -16.219 1 88.81 343 GLN B O 1
ATOM 5569 N N . VAL B 1 344 ? 12.414 -1.297 -16.281 1 82.94 344 VAL B N 1
ATOM 5570 C CA . VAL B 1 344 ? 12.281 -1.319 -17.734 1 82.94 344 VAL B CA 1
ATOM 5571 C C . VAL B 1 344 ? 13.672 -1.368 -18.391 1 82.94 344 VAL B C 1
ATOM 5573 O O . VAL B 1 344 ? 13.891 -2.121 -19.328 1 82.94 344 VAL B O 1
ATOM 5576 N N . ARG B 1 345 ? 14.562 -0.634 -17.797 1 82.31 345 ARG B N 1
ATOM 5577 C CA . ARG B 1 345 ? 15.93 -0.64 -18.297 1 82.31 345 ARG B CA 1
ATOM 5578 C C . ARG B 1 345 ? 16.578 -2.01 -18.125 1 82.31 345 ARG B C 1
ATOM 5580 O O . ARG B 1 345 ? 17.281 -2.496 -19.016 1 82.31 345 ARG B O 1
ATOM 5587 N N . ALA B 1 346 ? 16.375 -2.576 -17.016 1 86.31 346 ALA B N 1
ATOM 5588 C CA . ALA B 1 346 ? 16.938 -3.904 -16.75 1 86.31 346 ALA B CA 1
ATOM 5589 C C . ALA B 1 346 ? 16.375 -4.93 -17.734 1 86.31 346 ALA B C 1
ATOM 5591 O O . ALA B 1 346 ? 17.109 -5.789 -18.234 1 86.31 346 ALA B O 1
ATOM 5592 N N . ILE B 1 347 ? 15.133 -4.848 -18 1 84.25 347 ILE B N 1
ATOM 5593 C CA . ILE B 1 347 ? 14.484 -5.746 -18.938 1 84.25 347 ILE B CA 1
ATOM 5594 C C . ILE B 1 347 ? 15.031 -5.512 -20.344 1 84.25 347 ILE B C 1
ATOM 5596 O O . ILE B 1 347 ? 15.32 -6.461 -21.078 1 84.25 347 ILE B O 1
ATOM 5600 N N . GLU B 1 348 ? 15.164 -4.219 -20.641 1 77.56 348 GLU B N 1
ATOM 5601 C CA . GLU B 1 348 ? 15.734 -3.85 -21.938 1 77.56 348 GLU B CA 1
ATOM 5602 C C . GLU B 1 348 ? 17.125 -4.449 -22.109 1 77.56 348 GLU B C 1
ATOM 5604 O O . GLU B 1 348 ? 17.438 -5.012 -23.156 1 77.56 348 GLU B O 1
ATOM 5609 N N . ASN B 1 349 ? 17.906 -4.391 -21.094 1 79.62 349 ASN B N 1
ATOM 5610 C CA . ASN B 1 349 ? 19.25 -4.949 -21.141 1 79.62 349 ASN B CA 1
ATOM 5611 C C . ASN B 1 349 ? 19.234 -6.465 -21.312 1 79.62 349 ASN B C 1
ATOM 5613 O O . ASN B 1 349 ? 20.094 -7.023 -22 1 79.62 349 ASN B O 1
ATOM 5617 N N . THR B 1 350 ? 18.312 -7.09 -20.75 1 79.75 350 THR B N 1
ATOM 5618 C CA . THR B 1 350 ? 18.188 -8.539 -20.828 1 79.75 350 THR B CA 1
ATOM 5619 C C . THR B 1 350 ? 17.766 -8.969 -22.234 1 79.75 350 THR B C 1
ATOM 5621 O O . THR B 1 350 ? 18.297 -9.938 -22.766 1 79.75 350 THR B O 1
ATOM 5624 N N . VAL B 1 351 ? 16.859 -8.203 -22.797 1 75.12 351 VAL B N 1
ATOM 5625 C CA . VAL B 1 351 ? 16.281 -8.586 -24.078 1 75.12 351 VAL B CA 1
ATOM 5626 C C . VAL B 1 351 ? 17.234 -8.172 -25.203 1 75.12 351 VAL B C 1
ATOM 5628 O O . VAL B 1 351 ? 17.469 -8.945 -26.141 1 75.12 351 VAL B O 1
ATOM 5631 N N . LEU B 1 352 ? 17.75 -6.977 -25.031 1 68.75 352 LEU B N 1
ATOM 5632 C CA . LEU B 1 352 ? 18.531 -6.43 -26.156 1 68.75 352 LEU B CA 1
ATOM 5633 C C . LEU B 1 352 ? 19.953 -6.953 -26.125 1 68.75 352 LEU B C 1
ATOM 5635 O O . LEU B 1 352 ? 20.594 -7.086 -27.172 1 68.75 352 LEU B O 1
ATOM 5639 N N . ASP B 1 353 ? 20.5 -7.203 -24.969 1 65.94 353 ASP B N 1
ATOM 5640 C CA . ASP B 1 353 ? 21.891 -7.629 -24.891 1 65.94 353 ASP B CA 1
ATOM 5641 C C . ASP B 1 353 ? 22 -9.148 -24.906 1 65.94 353 ASP B C 1
ATOM 5643 O O . ASP B 1 353 ? 23.094 -9.703 -24.719 1 65.94 353 ASP B O 1
ATOM 5647 N N . HIS B 1 354 ? 20.938 -9.758 -24.969 1 63.69 354 HIS B N 1
ATOM 5648 C CA . HIS B 1 354 ? 20.953 -11.211 -25 1 63.69 354 HIS B CA 1
ATOM 5649 C C . HIS B 1 354 ? 21.625 -11.734 -26.266 1 63.69 354 HIS B C 1
ATOM 5651 O O . HIS B 1 354 ? 21.25 -11.328 -27.375 1 63.69 354 HIS B O 1
ATOM 5657 N N . PRO B 1 355 ? 22.891 -12.406 -26.094 1 52.66 355 PRO B N 1
ATOM 5658 C CA . PRO B 1 355 ? 23.484 -12.984 -27.297 1 52.66 355 PRO B CA 1
ATOM 5659 C C . PRO B 1 355 ? 22.562 -13.977 -27.984 1 52.66 355 PRO B C 1
ATOM 5661 O O . PRO B 1 355 ? 21.938 -14.812 -27.328 1 52.66 355 PRO B O 1
ATOM 5664 N N . ARG B 1 356 ? 21.812 -13.531 -29.062 1 47.16 356 ARG B N 1
ATOM 5665 C CA . ARG B 1 356 ? 21.109 -14.547 -29.828 1 47.16 356 ARG B CA 1
ATOM 5666 C C . ARG B 1 356 ? 22.047 -15.68 -30.234 1 47.16 356 ARG B C 1
ATOM 5668 O O . ARG B 1 356 ? 23.156 -15.438 -30.734 1 47.16 356 ARG B O 1
ATOM 5675 N N . LEU B 1 357 ? 22 -16.75 -29.359 1 39.53 357 LEU B N 1
ATOM 5676 C CA . LEU B 1 357 ? 22.734 -17.859 -29.953 1 39.53 357 LEU B CA 1
ATOM 5677 C C . LEU B 1 357 ? 22.281 -18.109 -31.375 1 39.53 357 LEU B C 1
ATOM 5679 O O . LEU B 1 357 ? 21.094 -17.969 -31.703 1 39.53 357 LEU B O 1
#

InterPro domains:
  IPR000836 Phosphoribosyltransferase domain [PF14681] (93-313)
  IPR000836 Phosphoribosyltransferase domain [cd06223] (158-290)
  IPR029057 Phosphoribosyltransferase-like [G3DSA:3.40.50.2020] (87-317)
  IPR029057 Phosphoribosyltransferase-like [SSF53271] (86-315)

Secondary structure (DSSP, 8-state):
--EEEEEHHHHHTT--HHHHHHHHHHHHHHHHHHHHHHHHHH---HHHHHHHHHHHHHHHHHHHHHHHHHHTT-TTEEEHHHHS-GGGHHHHHHHHHHHH-TT--HHHHHHHHHHHHHHHHHHHHSS-TT--EEEEEEE-S--SSS--EEEEEEE--HHHHTTEEEEE-SGGGHHHHHHHHHHHHHHSTT-----EEEEEEEE-TTS-GGG-EEEEEEEEEE--HHHHTTSEEEEE-SEESSSHHHHHHHHHHHHTT---SEEEEEEEEEEHHHHHHHHHHSTTEEEEEEEEE-EE-TT--EES--S-HHHHHH-PPPSSS---HHHHHHHHHHHHHHHTHHHHHHHHHHHHSS---/--EEEEEHHHHHTT--HHHHHHHHHHHHHHHHHHHHHHHHHH---HHHHHHHHHHHHHHHHHHHHHHHHHHTT-TTEEEHHHHS-GGGHHHHHHHHHHHH-TT--HHHHHHHHHHHHHHHHHHHHSS-TT--EEEEEEE-S--SSS--EEEEEEE--HHHHTTEEEEE-SGGGHHHHHHHHHHHHHHSTT-----EEEEEEEE-TTS-GGG-EEEEEEEEEE--HHHHTTSEEEEE-SEESSSHHHHHHHHHHHHTT---SEEEEEEEEEEHHHHHHHHHHSTTEEEEEEEEE-EE-TT--EES--S-HHHHHH-PPPSSS---HHHHHHHHHHHHHHHTHHHHHHHHHHHHSS---